Protein AF-A0A6C0E7B8-F1 (afdb_monomer)

Mean predicted aligned error: 15.84 Å

Secondary structure (DSSP, 8-state):
---HHHHHHHHHHHHHHHHHHHHHHH------S-SS---------TT-----S--HHHHHHHHS-TTS-HHHHTT----TTSEEEPTTT--EEEPP--EEEEEE-TTS-EEEEETTS-EEEES-TTT--S-B-PPTT-SBS-TTTPBPEEEEEEEEEEETTEEEEEEEEEETTS-EEEESSS-TTSPEEE---TT-GGGSSEEEEEEEEEEETTEEEEEEEEEETTS-EEEE--TTT--GGGSBHHHHHTSPEEPPTTPPPPSS-EEEEEE-TTS-EEEEETTS-EEEBSSS--SSS-B---HHHH-SSGGGG-EEEEEEE-TTSPEEEEEEE-SSSS-EEEEEEESSSSTT--EEETTTS--PPP-S-HHHHHHHHHS--HHHHHT-SSTTTHHHH---HHHHHHHHHHHHHHHHHHHHHTS-TT-------HHHHHHHHHHHHHHHHHHHHHHHHHS-----PPPP---

Sequence (471 aa):
MMSTQSIILGIILLLLVFYYILKFKNNKFHENFEDNITIQKQKTPEGMGLPKEPSIYLEAYNKVDNNIPATLIFNLKIDPMRREIDLETGTEYKRLLIPLHIIKTLDNKYIGVFNDGKLYKKNDIHQDKLWIGPLNNSLYGSQEDGIGFRMIMLFPFNVNQERQIRMIGVGQDSKLYYKESEDIQSKWIESENQNNPSNADLIYLFCDYHQNKEKYYPLLYGITKEGKFVYKNLKGETPPNTIEIDQFLNLPFTSPKGAPDQNIKVLKVFWDRNGFMIGIGQDFKLYQKRGIDWINRPWETTPEMRGTNPGSNAQVIDMLMDSDARMLSLRFITNSKDPMILLQKQDQTHYLADHDDIESVGNNPRVFSDVKLSMFKTGLDWETYLSFEDPDEILYRSNNLQAIQQRSIMVNRLKLRQLCKSRNPMMNLEARNFNLEKAIKTKENRVEDLRKELDSLITPVTKQEPFYQGL

pLDDT: mean 72.56, std 18.7, range [30.12, 96.75]

Radius of gyration: 27.89 Å; Cα contacts (8 Å, |Δi|>4): 801; chains: 1; bounding box: 95×80×76 Å

Structure (mmCIF, N/CA/C/O backbone):
data_AF-A0A6C0E7B8-F1
#
_entry.id   AF-A0A6C0E7B8-F1
#
loop_
_atom_site.group_PDB
_atom_site.id
_atom_site.type_symbol
_atom_site.label_atom_id
_atom_site.label_alt_id
_atom_site.label_comp_id
_atom_site.label_asym_id
_atom_site.label_entity_id
_atom_site.label_seq_id
_atom_site.pdbx_PDB_ins_code
_atom_site.Cartn_x
_atom_site.Cartn_y
_atom_site.Cartn_z
_atom_site.occupancy
_atom_site.B_iso_or_equiv
_atom_site.auth_seq_id
_atom_site.auth_comp_id
_atom_site.auth_asym_id
_atom_site.auth_atom_id
_atom_site.pdbx_PDB_model_num
ATOM 1 N N . MET A 1 1 ? -40.044 -53.486 12.326 1.00 56.62 1 MET A N 1
ATOM 2 C CA . MET A 1 1 ? -40.923 -52.443 11.755 1.00 56.62 1 MET A CA 1
ATOM 3 C C . MET A 1 1 ? -40.583 -51.131 12.438 1.00 56.62 1 MET A C 1
ATOM 5 O O . MET A 1 1 ? -40.753 -51.049 13.646 1.00 56.62 1 MET A O 1
ATOM 9 N N . MET A 1 2 ? -40.025 -50.153 11.717 1.00 56.47 2 MET A N 1
ATOM 10 C CA . MET A 1 2 ? -39.884 -48.798 12.268 1.00 56.47 2 MET A CA 1
ATOM 11 C C . MET A 1 2 ? -41.284 -48.237 12.520 1.00 56.47 2 MET A C 1
ATOM 13 O O . MET A 1 2 ? -42.156 -48.376 11.661 1.00 56.47 2 MET A O 1
ATOM 17 N N . SER A 1 3 ? -41.514 -47.656 13.698 1.00 76.94 3 SER A N 1
ATOM 18 C CA . SER A 1 3 ? -42.805 -47.045 14.000 1.00 76.94 3 SER A CA 1
ATOM 19 C C . SER A 1 3 ? -43.027 -45.857 13.064 1.00 76.94 3 SER A C 1
ATOM 21 O O . SER A 1 3 ? -42.093 -45.137 12.700 1.00 76.94 3 SER A O 1
ATOM 23 N N . THR A 1 4 ? -44.276 -45.636 12.667 1.00 80.06 4 THR A N 1
ATOM 24 C CA . THR A 1 4 ? -44.691 -44.516 11.810 1.00 80.06 4 THR A CA 1
ATOM 25 C C . THR A 1 4 ? -44.223 -43.169 12.371 1.00 80.06 4 THR A C 1
ATOM 27 O O . THR A 1 4 ? -43.895 -42.262 11.613 1.00 80.06 4 THR A O 1
ATOM 30 N N . GLN A 1 5 ? -44.095 -43.061 13.698 1.00 81.56 5 GLN A N 1
ATOM 31 C CA . GLN A 1 5 ? -43.555 -41.886 14.382 1.00 81.56 5 GLN A CA 1
ATOM 32 C C . GLN A 1 5 ? -42.068 -41.645 14.080 1.00 81.56 5 GLN A C 1
ATOM 34 O O . GLN A 1 5 ? -41.680 -40.502 13.851 1.00 81.56 5 GLN A O 1
ATOM 39 N N . SER A 1 6 ? -41.237 -42.690 14.010 1.00 79.12 6 SER A N 1
ATOM 40 C CA . SER A 1 6 ? -39.811 -42.556 13.677 1.00 79.12 6 SER A CA 1
ATOM 41 C C . SER A 1 6 ? -39.586 -42.102 12.232 1.00 79.12 6 SER A C 1
ATOM 43 O O . SER A 1 6 ? -38.664 -41.333 11.967 1.00 79.12 6 SER A O 1
ATOM 45 N N . ILE A 1 7 ? -40.450 -42.528 11.305 1.00 86.69 7 ILE A N 1
ATOM 46 C CA . ILE A 1 7 ? -40.391 -42.113 9.895 1.00 86.69 7 ILE A CA 1
ATOM 47 C C . ILE A 1 7 ? -40.764 -40.631 9.762 1.00 86.69 7 ILE A C 1
ATOM 49 O O . ILE A 1 7 ? -40.059 -39.874 9.097 1.00 86.69 7 ILE A O 1
ATOM 53 N N . ILE A 1 8 ? -41.827 -40.197 10.447 1.00 89.62 8 ILE A N 1
ATOM 54 C CA . ILE A 1 8 ? -42.264 -38.793 10.449 1.00 89.62 8 ILE A CA 1
ATOM 55 C C . ILE A 1 8 ? -41.180 -37.890 11.052 1.00 89.62 8 ILE A C 1
ATOM 57 O O . ILE A 1 8 ? -40.859 -36.853 10.472 1.00 89.62 8 ILE A O 1
ATOM 61 N N . LEU A 1 9 ? -40.564 -38.300 12.165 1.00 88.69 9 LEU A N 1
ATOM 62 C CA . LEU A 1 9 ? -39.487 -37.533 12.795 1.00 88.69 9 LEU A CA 1
ATOM 63 C C . LEU A 1 9 ? -38.265 -37.398 11.870 1.00 88.69 9 LEU A C 1
ATOM 65 O O . LEU A 1 9 ? -37.686 -36.318 11.769 1.00 88.69 9 LEU A O 1
ATOM 69 N N . GLY A 1 10 ? -37.910 -38.473 11.158 1.00 91.31 10 GLY A N 1
ATOM 70 C CA . GLY A 1 10 ? -36.825 -38.469 10.178 1.00 91.31 10 GLY A CA 1
ATOM 71 C C . GLY A 1 10 ? -37.080 -37.502 9.022 1.00 91.31 10 GLY A C 1
ATOM 72 O O . GLY A 1 10 ? -36.189 -36.737 8.662 1.00 91.31 10 GLY A O 1
ATOM 73 N N . ILE A 1 11 ? -38.307 -37.468 8.491 1.00 92.06 11 ILE A N 1
ATOM 74 C CA . ILE A 1 11 ? -38.697 -36.539 7.418 1.00 92.06 11 ILE A CA 1
ATOM 75 C C . ILE A 1 11 ? -38.645 -35.085 7.905 1.00 92.06 11 ILE A C 1
ATOM 77 O O . ILE A 1 11 ? -38.111 -34.229 7.202 1.00 92.06 11 ILE A O 1
ATOM 81 N N . ILE A 1 12 ? -39.136 -34.800 9.115 1.00 93.06 12 ILE A N 1
ATOM 82 C CA . ILE A 1 12 ? -39.091 -33.449 9.699 1.00 93.06 12 ILE A CA 1
ATOM 83 C C . ILE A 1 12 ? -37.642 -32.984 9.885 1.00 93.06 12 ILE A C 1
ATOM 85 O O . ILE A 1 12 ? -37.315 -31.849 9.539 1.00 93.06 12 ILE A O 1
ATOM 89 N N . LEU A 1 13 ? -36.759 -33.857 10.380 1.00 91.69 13 LEU A N 1
ATOM 90 C CA . LEU A 1 13 ? -35.344 -33.532 10.560 1.00 91.69 13 LEU A CA 1
ATOM 91 C C . LEU A 1 13 ? -34.665 -33.227 9.216 1.00 91.69 13 LEU A C 1
ATOM 93 O O . LEU A 1 13 ? -33.919 -32.258 9.101 1.00 91.69 13 LEU A O 1
ATOM 97 N N . LEU A 1 14 ? -34.964 -34.020 8.186 1.00 92.31 14 LEU A N 1
ATOM 98 C CA . LEU A 1 14 ? -34.401 -33.857 6.846 1.00 92.31 14 LEU A CA 1
ATOM 99 C C . LEU A 1 14 ? -34.891 -32.559 6.188 1.00 92.31 14 LEU A C 1
ATOM 101 O O . LEU A 1 14 ? -34.095 -31.838 5.591 1.00 92.31 14 LEU A O 1
ATOM 105 N N . LEU A 1 15 ? -36.167 -32.208 6.375 1.00 91.19 15 LEU A N 1
ATOM 106 C CA . LEU A 1 15 ? -36.732 -30.933 5.929 1.00 91.19 15 LEU A CA 1
ATOM 107 C C . LEU A 1 15 ? -36.135 -29.736 6.677 1.00 91.19 15 LEU A C 1
ATOM 109 O O . LEU A 1 15 ? -35.860 -28.718 6.048 1.00 91.19 15 LEU A O 1
ATOM 113 N N . LEU A 1 16 ? -35.883 -29.850 7.985 1.00 87.25 16 LEU A N 1
ATOM 114 C CA . LEU A 1 16 ? -35.213 -28.804 8.765 1.00 87.25 16 LEU A CA 1
ATOM 115 C C . LEU A 1 16 ? -33.768 -28.593 8.309 1.00 87.25 16 LEU A C 1
ATOM 117 O O . LEU A 1 16 ? -33.351 -27.451 8.132 1.00 87.25 16 LEU A O 1
ATOM 121 N N . VAL A 1 17 ? -33.022 -29.673 8.062 1.00 85.50 17 VAL A N 1
ATOM 122 C CA . VAL A 1 17 ? -31.659 -29.605 7.515 1.00 85.50 17 VAL A CA 1
ATOM 123 C C . VAL A 1 17 ? -31.675 -28.992 6.115 1.00 85.50 17 VAL A C 1
ATOM 125 O O . VAL A 1 17 ? -30.884 -28.096 5.830 1.00 85.50 17 VAL A O 1
ATOM 128 N N . PHE A 1 18 ? -32.607 -29.406 5.255 1.00 84.50 18 PHE A N 1
ATOM 129 C CA . PHE A 1 18 ? -32.733 -28.869 3.901 1.00 84.50 18 PHE A CA 1
ATOM 130 C C . PHE A 1 18 ? -33.126 -27.385 3.899 1.00 84.50 18 PHE A C 1
ATOM 132 O O . PHE A 1 18 ? -32.539 -26.592 3.165 1.00 84.50 18 PHE A O 1
ATOM 139 N N . TYR A 1 19 ? -34.050 -26.982 4.776 1.00 83.25 19 TYR A N 1
ATOM 140 C CA . TYR A 1 19 ? -34.408 -25.582 5.003 1.00 83.25 19 TYR A CA 1
ATOM 141 C C . TYR A 1 19 ? -33.216 -24.769 5.519 1.00 83.25 19 TYR A C 1
ATOM 143 O O . TYR A 1 19 ? -32.973 -23.665 5.034 1.00 83.25 19 TYR A O 1
ATOM 151 N N . TYR A 1 20 ? -32.431 -25.318 6.450 1.00 74.69 20 TYR A N 1
ATOM 152 C CA . TYR A 1 20 ? -31.238 -24.655 6.976 1.00 74.69 20 TYR A CA 1
ATOM 153 C C . TYR A 1 20 ? -30.167 -24.472 5.892 1.00 74.69 20 TYR A C 1
ATOM 155 O O . TYR A 1 20 ? -29.614 -23.382 5.762 1.00 74.69 20 TYR A O 1
ATOM 163 N N . ILE A 1 21 ? -29.936 -25.490 5.055 1.00 70.31 21 ILE A N 1
ATOM 164 C CA . ILE A 1 21 ? -29.014 -25.431 3.910 1.00 70.31 21 ILE A CA 1
ATOM 165 C C . ILE A 1 21 ? -29.491 -24.410 2.872 1.00 70.31 21 ILE A C 1
ATOM 167 O O . ILE A 1 21 ? -28.685 -23.614 2.394 1.00 70.31 21 ILE A O 1
ATOM 171 N N . LEU A 1 22 ? -30.785 -24.389 2.536 1.00 62.50 22 LEU A N 1
ATOM 172 C CA . LEU A 1 22 ? -31.353 -23.414 1.601 1.00 62.50 22 LEU A CA 1
ATOM 173 C C . LEU A 1 22 ? -31.275 -21.986 2.144 1.00 62.50 22 LEU A C 1
ATOM 175 O O . LEU A 1 22 ? -30.910 -2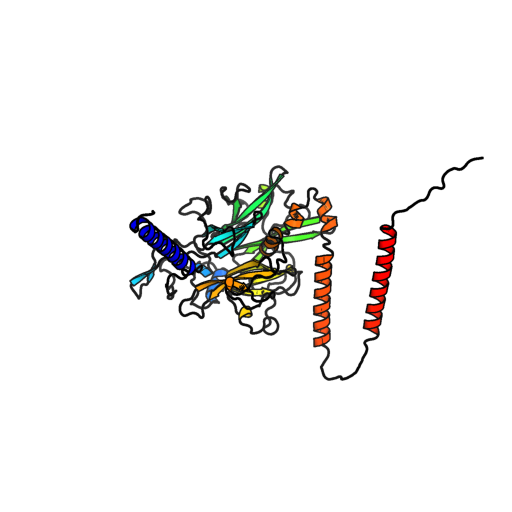1.079 1.402 1.00 62.50 22 LEU A O 1
ATOM 179 N N . LYS A 1 23 ? -31.550 -21.780 3.436 1.00 51.84 23 LYS A N 1
ATOM 180 C CA . LYS A 1 23 ? -31.426 -20.471 4.088 1.00 51.84 23 LYS A CA 1
ATOM 181 C C . LYS A 1 23 ? -29.969 -19.994 4.126 1.00 51.84 23 LYS A C 1
ATOM 183 O O . LYS A 1 23 ? -29.714 -18.818 3.889 1.00 51.84 23 LYS A O 1
ATOM 188 N N . PHE A 1 24 ? -29.008 -20.896 4.341 1.00 46.97 24 PHE A N 1
ATOM 189 C CA . PHE A 1 24 ? -27.578 -20.567 4.278 1.00 46.97 24 PHE A CA 1
ATOM 190 C C . PHE A 1 24 ? -27.075 -20.314 2.849 1.00 46.97 24 PHE A C 1
ATOM 192 O O . PHE A 1 24 ? -26.226 -19.448 2.661 1.00 46.97 24 PHE A O 1
ATOM 199 N N . LYS A 1 25 ? -27.601 -21.025 1.841 1.00 43.62 25 LYS A N 1
ATOM 200 C CA . LYS A 1 25 ? -27.259 -20.798 0.424 1.00 43.62 25 LYS A CA 1
ATOM 201 C C . LYS A 1 25 ? -27.887 -19.527 -0.154 1.00 43.62 25 LYS A C 1
ATOM 203 O O . LYS A 1 25 ? -27.250 -18.884 -0.980 1.00 43.62 25 LYS A O 1
ATOM 208 N N . ASN A 1 26 ? -29.102 -19.168 0.269 1.00 35.69 26 ASN A N 1
ATOM 209 C CA . ASN A 1 26 ? -29.807 -17.975 -0.219 1.00 35.69 26 ASN A CA 1
ATOM 210 C C . ASN A 1 26 ? -29.476 -16.700 0.557 1.00 35.69 26 ASN A C 1
ATOM 212 O O . ASN A 1 26 ? -29.717 -15.611 0.042 1.00 35.69 26 ASN A O 1
ATOM 216 N N . ASN A 1 27 ? -28.862 -16.802 1.738 1.00 32.47 27 ASN A N 1
ATOM 217 C CA . ASN A 1 27 ? -28.162 -15.668 2.323 1.00 32.47 27 ASN A CA 1
ATOM 218 C C . ASN A 1 27 ? -26.845 -15.467 1.563 1.00 32.47 27 ASN A C 1
ATOM 220 O O . ASN A 1 27 ? -25.763 -15.854 2.019 1.00 32.47 27 ASN A O 1
ATOM 224 N N . LYS A 1 28 ? -26.945 -14.823 0.395 1.00 34.22 28 LYS A N 1
ATOM 225 C CA . LYS A 1 28 ? -25.846 -14.048 -0.178 1.00 34.22 28 LYS A CA 1
ATOM 226 C C . LYS A 1 28 ? -25.504 -12.931 0.811 1.00 34.22 28 LYS A C 1
ATOM 228 O O . LYS A 1 28 ? -25.914 -11.790 0.657 1.00 34.22 28 LYS A O 1
ATOM 233 N N . PHE A 1 29 ? -24.788 -13.285 1.877 1.00 33.94 29 PHE A N 1
ATOM 234 C CA . PHE A 1 29 ? -23.942 -12.337 2.581 1.00 33.94 29 PHE A CA 1
ATOM 235 C C . PHE A 1 29 ? -22.867 -11.948 1.578 1.00 33.94 29 PHE A C 1
ATOM 237 O O . PHE A 1 29 ? -21.857 -12.644 1.456 1.00 33.94 29 PHE A O 1
ATOM 244 N N . HIS A 1 30 ? -23.165 -10.918 0.798 1.00 36.25 30 HIS A N 1
ATOM 245 C CA . HIS A 1 30 ? -22.148 -10.095 0.182 1.00 36.25 30 HIS A CA 1
ATOM 246 C C . HIS A 1 30 ? -21.287 -9.511 1.315 1.00 36.25 30 HIS A C 1
ATOM 248 O O . HIS A 1 30 ? -21.775 -9.362 2.443 1.00 36.25 30 HIS A O 1
ATOM 254 N N . GLU A 1 31 ? -20.015 -9.193 1.050 1.00 35.00 31 GLU A N 1
ATOM 255 C CA . GLU A 1 31 ? -19.252 -8.231 1.865 1.00 35.00 31 GLU A CA 1
ATOM 256 C C . GLU A 1 31 ? -19.904 -6.857 1.696 1.00 35.00 31 GLU A C 1
ATOM 258 O O . GLU A 1 31 ? -19.384 -5.924 1.095 1.00 35.00 31 GLU A O 1
ATOM 263 N N . ASN A 1 32 ? -21.126 -6.774 2.188 1.00 36.09 32 ASN A N 1
ATOM 264 C CA . ASN A 1 32 ? -21.904 -5.587 2.238 1.00 36.09 32 ASN A CA 1
ATOM 265 C C . ASN A 1 32 ? -21.300 -4.800 3.390 1.00 36.09 32 ASN A C 1
ATOM 267 O O . ASN A 1 32 ? -21.660 -4.960 4.553 1.00 36.09 32 ASN A O 1
ATOM 271 N N . PHE A 1 33 ? -20.455 -3.842 3.031 1.00 41.88 33 PHE A N 1
ATOM 272 C CA . PHE A 1 33 ? -20.355 -2.551 3.711 1.00 41.88 33 PHE A CA 1
ATOM 273 C C . PHE A 1 33 ? -21.713 -1.787 3.710 1.00 41.88 33 PHE A C 1
ATOM 275 O O . PHE A 1 33 ? -21.771 -0.567 3.779 1.00 41.88 33 PHE A O 1
ATOM 282 N N . GLU A 1 34 ? -22.806 -2.537 3.620 1.00 35.59 34 GLU A N 1
ATOM 283 C CA . GLU A 1 34 ? -24.186 -2.250 3.274 1.00 35.59 34 GLU A CA 1
ATOM 284 C C . GLU A 1 34 ? -25.009 -2.964 4.362 1.00 35.59 34 GLU A C 1
ATOM 286 O O . GLU A 1 34 ? -25.683 -3.969 4.144 1.00 35.59 34 GLU A O 1
ATOM 291 N N . ASP A 1 35 ? -24.945 -2.453 5.583 1.00 30.12 35 ASP A N 1
ATOM 292 C CA . ASP A 1 35 ? -26.224 -2.294 6.259 1.00 30.12 35 ASP A CA 1
ATOM 293 C C . ASP A 1 35 ? -26.766 -0.977 5.715 1.00 30.12 35 ASP A C 1
ATOM 295 O O . ASP A 1 35 ? -26.019 -0.005 5.722 1.00 30.12 35 ASP A O 1
ATOM 299 N N . ASN A 1 36 ? -27.995 -0.984 5.181 1.00 31.98 36 ASN A N 1
ATOM 300 C CA . ASN A 1 36 ? -28.751 0.135 4.589 1.00 31.98 36 ASN A CA 1
ATOM 301 C C . ASN A 1 36 ? -28.617 1.464 5.361 1.00 31.98 36 ASN A C 1
ATOM 303 O O . ASN A 1 36 ? -29.544 1.930 6.023 1.00 31.98 36 ASN A O 1
ATOM 307 N N . ILE A 1 37 ? -27.458 2.089 5.267 1.00 37.91 37 ILE A N 1
ATOM 308 C CA . ILE A 1 37 ? -27.139 3.381 5.825 1.00 37.91 37 ILE A CA 1
ATOM 309 C C . ILE A 1 37 ? -26.642 4.147 4.623 1.00 37.91 37 ILE A C 1
ATOM 311 O O . ILE A 1 37 ? -25.460 4.138 4.290 1.00 37.91 37 ILE A O 1
ATOM 315 N N . THR A 1 38 ? -27.602 4.778 3.949 1.00 35.88 38 THR A N 1
ATOM 316 C CA . THR A 1 38 ? -27.403 6.041 3.244 1.00 35.88 38 THR A CA 1
ATOM 317 C C . THR A 1 38 ? -26.201 6.741 3.878 1.00 35.88 38 THR A C 1
ATOM 319 O O . THR A 1 38 ? -26.299 7.148 5.040 1.00 35.88 38 THR A O 1
ATOM 322 N N . ILE A 1 39 ? -25.061 6.856 3.180 1.00 39.91 39 ILE A N 1
ATOM 323 C CA . ILE A 1 39 ? -24.019 7.811 3.578 1.00 39.91 39 ILE A CA 1
ATOM 324 C C . ILE A 1 39 ? -24.651 9.185 3.344 1.00 39.91 39 ILE A C 1
ATOM 326 O O . ILE A 1 39 ? -24.412 9.851 2.340 1.00 39.91 39 ILE A O 1
ATOM 330 N N . GLN A 1 40 ? -25.572 9.578 4.227 1.00 39.84 40 GLN A N 1
ATOM 331 C CA . GLN A 1 40 ? -26.085 10.928 4.255 1.00 39.84 40 GLN A CA 1
ATOM 332 C C . GLN A 1 40 ? -24.899 11.798 4.597 1.00 39.84 40 GLN A C 1
ATOM 334 O O . GLN A 1 40 ? -24.130 11.465 5.501 1.00 39.84 40 GLN A O 1
ATOM 339 N N . LYS A 1 41 ? -24.742 12.860 3.799 1.00 37.81 41 LYS A N 1
ATOM 340 C CA . LYS A 1 41 ? -23.707 13.886 3.903 1.00 37.81 41 LYS A CA 1
ATOM 341 C C . LYS A 1 41 ? -23.248 14.015 5.348 1.00 37.81 41 LYS A C 1
ATOM 343 O O . LYS A 1 41 ? -23.902 14.679 6.149 1.00 37.81 41 LYS A O 1
ATOM 348 N N . GLN A 1 42 ? -22.119 13.393 5.675 1.00 39.75 42 GLN A N 1
ATOM 349 C CA . GLN A 1 42 ? -21.452 13.688 6.926 1.00 39.75 42 GLN A CA 1
ATOM 350 C C . GLN A 1 42 ? -21.000 15.140 6.797 1.00 39.75 42 GLN A C 1
ATOM 352 O O . GLN A 1 42 ? -19.960 15.427 6.206 1.00 39.75 42 GLN A O 1
ATOM 357 N N . LYS A 1 43 ? -21.802 16.079 7.317 1.00 39.19 43 LYS A N 1
ATOM 358 C CA . LYS A 1 43 ? -21.245 17.351 7.765 1.00 39.19 43 LYS A CA 1
ATOM 359 C C . LYS A 1 43 ? -20.128 16.959 8.717 1.00 39.19 43 LYS A C 1
ATOM 361 O O . LYS A 1 43 ? -20.343 16.145 9.615 1.00 39.19 43 LYS A O 1
ATOM 366 N N . THR A 1 44 ? -18.934 17.469 8.438 1.00 36.31 44 THR A N 1
ATOM 367 C CA . THR A 1 44 ? -17.740 17.270 9.253 1.00 36.31 44 THR A CA 1
ATOM 368 C C . THR A 1 44 ? -18.157 17.332 10.721 1.00 36.31 44 THR A C 1
ATOM 370 O O . THR A 1 44 ? -18.777 18.332 11.093 1.00 36.31 44 THR A O 1
ATOM 373 N N . PRO A 1 45 ? -17.906 16.290 11.534 1.00 37.31 45 PRO A N 1
ATOM 374 C CA . PRO A 1 45 ? -18.375 16.275 12.911 1.00 37.31 45 PRO A CA 1
ATOM 375 C C . PRO A 1 45 ? -17.883 17.547 13.598 1.00 37.31 45 PRO A C 1
ATOM 377 O O . PRO A 1 45 ? -16.673 17.805 13.608 1.00 37.31 45 PRO A O 1
ATOM 380 N N . GLU A 1 46 ? -18.797 18.362 14.128 1.00 33.31 46 GLU A N 1
ATOM 381 C CA . GLU A 1 46 ? -18.415 19.543 14.900 1.00 33.31 46 GLU A CA 1
ATOM 382 C C . GLU A 1 46 ? -17.478 19.093 16.032 1.00 33.31 46 GLU A C 1
ATOM 384 O O . GLU A 1 46 ? -17.822 18.246 16.856 1.00 33.31 46 GLU A O 1
ATOM 389 N N . GLY A 1 47 ? -16.242 19.601 16.015 1.00 37.09 47 GLY A N 1
ATOM 390 C CA . GLY A 1 47 ? -15.190 19.246 16.974 1.00 37.09 47 GLY A CA 1
ATOM 391 C C . GLY A 1 47 ? -14.059 18.366 16.430 1.00 37.09 47 GLY A C 1
ATOM 392 O O . GLY A 1 47 ? -13.003 18.308 17.057 1.00 37.09 47 GLY A O 1
ATOM 393 N N . MET A 1 48 ? -14.196 17.750 15.249 1.00 44.81 48 MET A N 1
ATOM 394 C CA . MET A 1 48 ? -13.066 17.125 14.550 1.00 44.81 48 MET A CA 1
ATOM 395 C C . MET A 1 48 ? -12.407 18.199 13.677 1.00 44.81 48 MET A C 1
ATOM 397 O O . MET A 1 48 ? -12.723 18.349 12.499 1.00 44.81 48 MET A O 1
ATOM 401 N N . GLY A 1 49 ? -11.567 19.040 14.288 1.00 44.44 49 GLY A N 1
ATOM 402 C CA . GLY A 1 49 ? -10.869 20.100 13.562 1.00 44.44 49 GLY A CA 1
ATOM 403 C C . GLY A 1 49 ? -10.122 19.500 12.374 1.00 44.44 49 GLY A C 1
ATOM 404 O O . GLY A 1 49 ? -9.205 18.705 12.576 1.00 44.44 49 GLY A O 1
ATOM 405 N N . LEU A 1 50 ? -10.529 19.856 11.148 1.00 54.44 50 LEU A N 1
ATOM 406 C CA . LEU A 1 50 ? -9.780 19.500 9.945 1.00 54.44 50 LEU A CA 1
ATOM 407 C C . LEU A 1 50 ? -8.308 19.865 10.170 1.00 54.44 50 LEU A C 1
ATOM 409 O O . LEU A 1 50 ? -8.044 20.909 10.786 1.00 54.44 50 LEU A O 1
ATOM 413 N N . PRO A 1 51 ? 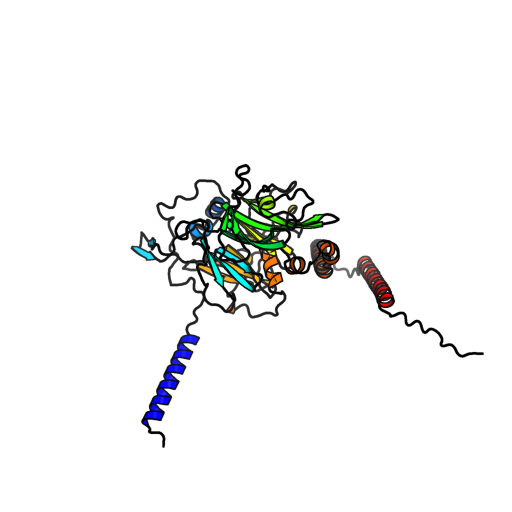-7.355 19.039 9.700 1.00 55.22 51 PRO A N 1
ATOM 414 C CA . PRO A 1 51 ? -5.944 19.362 9.826 1.00 55.22 51 PRO A CA 1
ATOM 415 C C . PRO A 1 51 ? -5.709 20.782 9.305 1.00 55.22 51 PRO A C 1
ATOM 417 O O . PRO A 1 51 ? -5.976 21.075 8.142 1.00 55.22 51 PRO A O 1
ATOM 420 N N . LYS A 1 52 ? -5.274 21.683 10.194 1.00 54.62 52 LYS A N 1
ATOM 421 C CA . LYS A 1 52 ? -5.023 23.090 9.843 1.00 54.62 52 LYS A CA 1
ATOM 422 C C . LYS A 1 52 ? -3.750 23.248 9.012 1.00 54.62 52 LYS A C 1
ATOM 424 O O . LYS A 1 52 ? -3.577 24.266 8.349 1.00 54.62 52 LYS A O 1
ATOM 429 N N . GLU A 1 53 ? -2.862 22.257 9.059 1.00 57.66 53 GLU A N 1
ATOM 430 C CA . GLU A 1 53 ? -1.638 22.240 8.266 1.00 57.66 53 GLU A CA 1
ATOM 431 C C . GLU A 1 53 ? -1.929 21.873 6.802 1.00 57.66 53 GLU A C 1
ATOM 433 O O . GLU A 1 53 ? -2.647 20.897 6.543 1.00 57.66 53 GLU A O 1
ATOM 438 N N . PRO A 1 54 ? -1.339 22.597 5.831 1.00 68.31 54 PRO A N 1
ATOM 439 C CA . PRO A 1 54 ? -1.354 22.192 4.433 1.00 68.31 54 PRO A CA 1
ATOM 440 C C . PRO A 1 54 ? -0.817 20.765 4.282 1.00 68.31 54 PRO A C 1
ATOM 442 O O . PRO A 1 54 ? 0.274 20.443 4.748 1.00 68.31 54 PRO A O 1
ATOM 445 N N . SER A 1 55 ? -1.582 19.898 3.623 1.00 82.81 55 SER A N 1
ATOM 446 C CA . SER A 1 55 ? -1.159 18.536 3.297 1.00 82.81 55 SER A CA 1
ATOM 447 C C . SER A 1 55 ? -1.779 18.084 1.982 1.00 82.81 55 SER A C 1
ATOM 449 O O . SER A 1 55 ? -2.816 18.588 1.551 1.00 82.81 55 SER A O 1
ATOM 451 N N . ILE A 1 56 ? -1.175 17.075 1.365 1.00 85.56 56 ILE A N 1
ATOM 452 C CA . ILE A 1 56 ? -1.673 16.421 0.159 1.00 85.56 56 ILE A CA 1
ATOM 453 C C . ILE A 1 56 ? -3.088 15.862 0.359 1.00 85.56 56 ILE A C 1
ATOM 455 O O . ILE A 1 56 ? -3.869 15.872 -0.588 1.00 85.56 56 ILE A O 1
ATOM 459 N N . TYR A 1 57 ? -3.442 15.444 1.580 1.00 83.81 57 TYR A N 1
ATOM 460 C CA . TYR A 1 57 ? -4.792 14.999 1.928 1.00 83.81 57 TYR A CA 1
ATOM 461 C C . TYR A 1 57 ? -5.787 16.159 2.033 1.00 83.81 57 TYR A C 1
ATOM 463 O O . TYR A 1 57 ? -6.930 16.007 1.617 1.00 83.81 57 TYR A O 1
ATOM 471 N N . LEU A 1 58 ? -5.363 17.330 2.522 1.00 81.62 58 LEU A N 1
ATOM 472 C CA . LEU A 1 58 ? -6.201 18.533 2.508 1.00 81.62 58 LEU A CA 1
ATOM 473 C C . LEU A 1 58 ? -6.432 19.022 1.071 1.00 81.62 58 LEU A C 1
ATOM 475 O O . LEU A 1 58 ? -7.547 19.368 0.696 1.00 81.62 58 LEU A O 1
ATOM 479 N N . GLU A 1 59 ? -5.390 18.989 0.238 1.00 85.00 59 GLU A N 1
ATOM 480 C CA . GLU A 1 59 ? -5.509 19.255 -1.198 1.00 85.00 59 GLU A CA 1
ATOM 481 C C . GLU A 1 59 ? -6.422 18.231 -1.898 1.00 85.00 59 GLU A C 1
ATOM 483 O O . GLU A 1 59 ? -7.194 18.613 -2.775 1.00 85.00 59 GLU A O 1
ATOM 488 N N . ALA A 1 60 ? -6.361 16.949 -1.514 1.00 85.25 60 ALA A N 1
ATOM 489 C CA . ALA A 1 60 ? -7.258 15.906 -2.014 1.00 85.25 60 ALA A CA 1
ATOM 490 C C . ALA A 1 60 ? -8.712 16.169 -1.603 1.00 85.25 60 ALA A C 1
ATOM 492 O O . ALA A 1 60 ? -9.594 16.159 -2.456 1.00 85.25 60 ALA A O 1
ATOM 493 N N . TYR A 1 61 ? -8.954 16.496 -0.331 1.00 80.94 61 TYR A N 1
ATOM 494 C CA . TYR A 1 61 ? -10.278 16.853 0.182 1.00 80.94 61 TYR A CA 1
ATOM 495 C C . TYR A 1 61 ? -10.923 17.990 -0.616 1.00 80.94 61 TYR A C 1
ATOM 497 O O . TYR A 1 61 ? -12.084 17.899 -0.991 1.00 80.94 61 TYR A O 1
ATOM 505 N N . ASN A 1 62 ? -10.145 19.014 -0.969 1.00 79.62 62 ASN A N 1
ATOM 506 C CA . ASN A 1 62 ? -10.640 20.147 -1.753 1.00 79.62 62 ASN A CA 1
ATOM 507 C C . ASN A 1 62 ? -10.876 19.829 -3.245 1.00 79.62 62 ASN A C 1
ATOM 509 O O . ASN A 1 62 ? -11.526 20.612 -3.935 1.00 79.62 62 ASN A O 1
ATOM 513 N N . LYS A 1 63 ? -10.307 18.737 -3.774 1.00 78.94 63 LYS A N 1
ATOM 514 C CA . LYS A 1 63 ? -10.425 18.336 -5.191 1.00 78.94 63 LYS A CA 1
ATOM 515 C C . LYS A 1 63 ? -11.546 17.337 -5.453 1.00 78.94 63 LYS A C 1
ATOM 517 O O . LYS A 1 63 ? -11.966 17.184 -6.599 1.00 78.94 63 LYS A O 1
ATOM 522 N N . VAL A 1 64 ? -11.948 16.601 -4.428 1.00 75.75 64 VAL A N 1
ATOM 523 C CA . VAL A 1 64 ? -12.863 15.469 -4.533 1.00 75.75 64 VAL A CA 1
ATOM 524 C C . VAL A 1 64 ? -14.287 15.936 -4.255 1.00 75.75 64 VAL A C 1
ATOM 526 O O . VAL A 1 64 ? -14.504 16.912 -3.546 1.00 75.75 64 VAL A O 1
ATOM 529 N N . ASP A 1 65 ? -15.260 15.256 -4.859 1.00 66.19 65 ASP A N 1
ATOM 530 C CA . ASP A 1 65 ? -16.679 15.540 -4.651 1.00 66.19 65 ASP A CA 1
ATOM 531 C C . ASP A 1 65 ? -17.047 15.494 -3.153 1.00 66.19 65 ASP A C 1
ATOM 533 O O . ASP A 1 65 ? -16.587 14.621 -2.413 1.00 66.19 65 ASP A O 1
ATOM 537 N N . ASN A 1 66 ? -17.933 16.396 -2.727 1.00 61.41 66 ASN A N 1
ATOM 538 C CA . ASN A 1 66 ? -18.388 16.570 -1.340 1.00 61.41 66 ASN A CA 1
ATOM 539 C C . ASN A 1 66 ? -19.100 15.330 -0.763 1.00 61.41 66 ASN A C 1
ATOM 541 O O . ASN A 1 66 ? -19.473 15.317 0.408 1.00 61.41 66 ASN A O 1
ATOM 545 N N . ASN A 1 67 ? -19.330 14.308 -1.587 1.00 65.81 67 ASN A N 1
ATOM 546 C CA . ASN A 1 67 ? -19.987 13.064 -1.208 1.00 65.81 67 ASN A CA 1
ATOM 547 C C . ASN A 1 67 ? -19.036 12.042 -0.562 1.00 65.81 67 ASN A C 1
ATOM 549 O O . ASN A 1 67 ? -19.512 11.031 -0.048 1.00 65.81 67 ASN A O 1
ATOM 553 N N . ILE A 1 68 ? -17.716 12.274 -0.563 1.00 70.25 68 ILE A N 1
ATOM 554 C CA . ILE A 1 68 ? -16.758 11.386 0.111 1.00 70.25 68 ILE A CA 1
ATOM 555 C C . ILE A 1 68 ? -16.442 11.914 1.522 1.00 70.25 68 ILE A C 1
ATOM 557 O O . ILE A 1 68 ? -15.935 13.029 1.655 1.00 70.25 68 ILE A O 1
ATOM 561 N N . PRO A 1 69 ? -16.676 11.121 2.588 1.00 70.88 69 PRO A N 1
ATOM 562 C CA . PRO A 1 69 ? -16.356 11.516 3.956 1.00 70.88 69 PRO A CA 1
ATOM 563 C C . PRO A 1 69 ? -14.900 11.953 4.158 1.00 70.88 69 PRO A C 1
ATOM 565 O O . PRO A 1 69 ? -13.960 11.237 3.799 1.00 70.88 69 PRO A O 1
ATOM 568 N N . ALA A 1 70 ? -14.709 13.091 4.833 1.00 69.00 70 ALA A N 1
ATOM 569 C CA . ALA A 1 70 ? -13.388 13.614 5.191 1.00 69.00 70 ALA A CA 1
ATOM 570 C C . ALA A 1 70 ? -12.542 12.569 5.938 1.00 69.00 70 ALA A C 1
ATOM 572 O O . ALA A 1 70 ? -11.367 12.383 5.641 1.00 69.00 70 ALA A O 1
ATOM 573 N N . THR A 1 71 ? -13.145 11.831 6.870 1.00 67.69 71 THR A N 1
ATOM 574 C CA . THR A 1 71 ? -12.478 10.778 7.654 1.00 67.69 71 THR A CA 1
ATOM 575 C C . THR A 1 71 ? -11.832 9.700 6.781 1.00 67.69 71 THR A C 1
ATOM 577 O O . THR A 1 71 ? -10.738 9.235 7.101 1.00 67.69 71 THR A O 1
ATOM 580 N N . LEU A 1 72 ? -12.457 9.356 5.650 1.00 72.12 72 LEU A N 1
ATOM 581 C CA . LEU A 1 72 ? -11.928 8.402 4.675 1.00 72.12 72 LEU A CA 1
ATOM 582 C C . LEU A 1 72 ? -10.820 9.026 3.823 1.00 72.12 72 LEU A C 1
ATOM 584 O O . LEU A 1 72 ? -9.783 8.399 3.625 1.00 72.12 72 LEU A O 1
ATOM 588 N N . ILE A 1 73 ? -10.999 10.275 3.380 1.00 70.12 73 ILE A N 1
ATOM 589 C CA . ILE A 1 73 ? -9.986 11.000 2.596 1.00 70.12 73 ILE A CA 1
ATOM 590 C C . ILE A 1 73 ? -8.701 11.180 3.406 1.00 70.12 73 ILE A C 1
ATOM 592 O O . ILE A 1 73 ? -7.612 10.895 2.917 1.00 70.12 73 ILE A O 1
ATOM 596 N N . PHE A 1 74 ? -8.824 11.625 4.654 1.00 66.75 74 PHE A N 1
ATOM 597 C CA . PHE A 1 74 ? -7.694 11.883 5.539 1.00 66.75 74 PHE A CA 1
ATOM 598 C C . PHE A 1 74 ? -7.142 10.620 6.207 1.00 66.75 74 PHE A C 1
ATOM 600 O O . PHE A 1 74 ? -6.121 10.723 6.891 1.00 66.75 74 PHE A O 1
ATOM 607 N N . ASN A 1 75 ? -7.777 9.452 6.030 1.00 69.19 75 ASN A N 1
ATOM 608 C CA . ASN A 1 75 ? -7.419 8.205 6.714 1.00 69.19 75 ASN A CA 1
ATOM 609 C C . ASN A 1 75 ? -7.250 8.443 8.232 1.00 69.19 75 ASN A C 1
ATOM 611 O O . ASN A 1 75 ? -6.185 8.208 8.807 1.00 69.19 75 ASN A O 1
ATOM 615 N N . LEU A 1 76 ? -8.270 9.058 8.845 1.00 65.31 76 LEU A N 1
ATOM 616 C CA . LEU A 1 76 ? -8.283 9.404 10.269 1.00 65.31 76 LEU A CA 1
ATOM 617 C C . LEU A 1 76 ? -8.885 8.262 11.072 1.00 65.31 76 LEU A C 1
ATOM 619 O O . LEU A 1 76 ? -9.936 7.751 10.690 1.00 65.31 76 LEU A O 1
ATOM 623 N N . LYS A 1 77 ? -8.267 7.930 12.214 1.00 65.38 77 LYS A N 1
ATOM 624 C CA . LYS A 1 77 ? -8.825 6.988 13.186 1.00 65.38 77 LYS A CA 1
ATOM 625 C C . LYS A 1 77 ? -10.202 7.473 13.611 1.00 65.38 77 LYS A C 1
ATOM 627 O O . LYS A 1 77 ? -10.354 8.525 14.233 1.00 65.38 77 LYS A O 1
ATOM 632 N N . ILE A 1 78 ? -11.199 6.671 13.279 1.00 65.94 78 ILE A N 1
ATOM 633 C CA . ILE A 1 78 ? -12.540 6.788 13.827 1.00 65.94 78 ILE A CA 1
ATOM 634 C C . ILE A 1 78 ? -12.705 5.795 14.975 1.00 65.94 78 ILE A C 1
ATOM 636 O O . ILE A 1 78 ? -12.157 4.697 14.943 1.00 65.94 78 ILE A O 1
ATOM 640 N N . ASP A 1 79 ? -13.482 6.170 15.986 1.00 61.53 79 ASP A N 1
ATOM 641 C CA . ASP A 1 79 ? -14.026 5.197 16.927 1.00 61.53 79 ASP A CA 1
ATOM 642 C C . ASP A 1 79 ? -15.286 4.572 16.297 1.00 61.53 79 ASP A C 1
ATOM 644 O O . ASP A 1 79 ? -16.281 5.286 16.125 1.00 61.53 79 ASP A O 1
ATOM 648 N N . PRO A 1 80 ? -15.263 3.279 15.915 1.00 56.25 80 PRO A N 1
ATOM 649 C CA . PRO A 1 80 ? -16.409 2.613 15.303 1.00 56.25 80 PRO A CA 1
ATOM 650 C C . PRO A 1 80 ? -17.537 2.315 16.306 1.00 56.25 80 PRO A C 1
ATOM 652 O O . PRO A 1 80 ? -18.649 1.984 15.890 1.00 56.25 80 PRO A O 1
ATOM 655 N N . MET A 1 81 ? -17.273 2.407 17.616 1.00 55.44 81 MET A N 1
ATOM 656 C CA . MET A 1 81 ? -18.280 2.226 18.669 1.00 55.44 81 MET A CA 1
ATOM 657 C C . MET A 1 81 ? -19.039 3.516 18.974 1.00 55.44 81 MET A C 1
ATOM 659 O O . MET A 1 81 ? -20.140 3.470 19.528 1.00 55.44 81 MET A O 1
ATOM 663 N N . ARG A 1 82 ? -18.485 4.667 18.584 1.00 55.44 82 ARG A N 1
ATOM 664 C CA . ARG A 1 82 ? -19.145 5.957 18.744 1.00 55.44 82 ARG A CA 1
ATOM 665 C C . ARG A 1 82 ? -20.285 6.068 17.733 1.00 55.44 82 ARG A C 1
ATOM 667 O O . ARG A 1 82 ? -20.057 6.094 16.524 1.00 55.44 82 ARG A O 1
ATOM 674 N N . ARG A 1 83 ? -21.518 6.121 18.244 1.00 53.25 83 ARG A N 1
ATOM 675 C CA . ARG A 1 83 ? -22.706 6.401 17.432 1.00 53.25 83 ARG A CA 1
ATOM 676 C C . ARG A 1 83 ? -22.649 7.846 16.965 1.00 53.25 83 ARG A C 1
ATOM 678 O O . ARG A 1 83 ? -22.367 8.748 17.754 1.00 53.25 83 ARG A O 1
ATOM 685 N N . GLU A 1 84 ? -22.881 8.046 15.681 1.00 55.53 84 GLU A N 1
ATOM 686 C CA . GLU A 1 84 ? -22.996 9.369 15.091 1.00 55.53 84 GLU A CA 1
ATOM 687 C C . GLU A 1 84 ? -24.477 9.679 14.933 1.00 55.53 84 GLU A C 1
ATOM 689 O O . GLU A 1 84 ? -25.227 8.858 14.409 1.00 55.53 84 GLU A O 1
ATOM 694 N N . ILE A 1 85 ? -24.902 10.827 15.452 1.00 48.00 85 ILE A N 1
ATOM 695 C CA . ILE A 1 85 ? -26.285 11.280 15.348 1.00 48.00 85 ILE A CA 1
ATOM 696 C C . ILE A 1 85 ? -26.338 12.218 14.153 1.00 48.00 85 ILE A C 1
ATOM 698 O O . ILE A 1 85 ? -25.663 13.248 14.137 1.00 48.00 85 ILE A O 1
ATOM 702 N N . ASP A 1 86 ? -27.135 11.862 13.156 1.00 46.84 86 ASP A N 1
ATOM 703 C CA . ASP A 1 86 ? -27.516 12.806 12.118 1.00 46.84 86 ASP A CA 1
ATOM 704 C C . ASP A 1 86 ? -28.346 13.926 12.758 1.00 46.84 86 ASP A C 1
ATOM 706 O O . ASP A 1 86 ? -29.416 13.691 13.312 1.00 46.84 86 ASP A O 1
ATOM 710 N N . LEU A 1 87 ? -27.827 15.151 12.713 1.00 41.41 87 LEU A N 1
ATOM 711 C CA . LEU A 1 87 ? -28.429 16.318 13.358 1.00 41.41 87 LEU A CA 1
ATOM 712 C C . LEU A 1 87 ? -29.748 16.759 12.704 1.00 41.41 87 LEU A C 1
ATOM 714 O O . LEU A 1 87 ? -30.524 17.467 13.340 1.00 41.41 87 LEU A O 1
ATOM 718 N N . GLU A 1 88 ? -30.005 16.367 11.453 1.00 43.78 88 GLU A N 1
ATOM 719 C CA . GLU A 1 88 ? -31.228 16.723 10.726 1.00 43.78 88 GLU A CA 1
ATOM 720 C C . GLU A 1 88 ? -32.328 15.674 10.925 1.00 43.78 88 GLU A C 1
ATOM 722 O O . GLU A 1 88 ? -33.501 16.030 11.043 1.00 43.78 88 GLU A O 1
ATOM 727 N N . THR A 1 89 ? -31.966 14.390 11.013 1.00 51.28 89 THR A N 1
ATOM 728 C CA . THR A 1 89 ? -32.945 13.296 11.169 1.00 51.28 89 THR A CA 1
ATOM 729 C C . THR A 1 89 ? -33.038 12.733 12.588 1.00 51.28 89 THR A C 1
ATOM 731 O O . THR A 1 89 ? -33.985 12.012 12.897 1.00 51.28 89 THR A O 1
ATOM 734 N N . GLY A 1 90 ? -32.074 13.037 13.460 1.00 49.72 90 GLY A N 1
ATOM 735 C CA . GLY A 1 90 ? -31.941 12.455 14.799 1.00 49.72 90 GLY A CA 1
ATOM 736 C C . GLY A 1 90 ? -31.540 10.977 14.797 1.00 49.72 90 GLY A C 1
ATOM 737 O O . GLY A 1 90 ? -31.536 10.344 15.852 1.00 49.72 90 GLY A O 1
ATOM 738 N N . THR A 1 91 ? -31.233 10.406 13.631 1.00 51.16 91 THR A N 1
ATOM 739 C CA . THR A 1 91 ? -30.969 8.973 13.495 1.00 51.16 91 THR A CA 1
ATOM 740 C C . THR A 1 91 ? -29.534 8.657 13.903 1.00 51.16 91 THR A C 1
ATOM 742 O O . THR A 1 91 ? -28.590 9.315 13.465 1.00 51.16 91 THR A O 1
ATOM 745 N N . GLU A 1 92 ? -29.372 7.638 14.746 1.00 47.06 92 GLU A N 1
ATOM 746 C CA . GLU A 1 92 ? -28.066 7.119 15.139 1.00 47.06 92 GLU A CA 1
ATOM 747 C C . GLU A 1 92 ? -27.543 6.122 14.107 1.00 47.06 92 GLU A C 1
ATOM 749 O O . GLU A 1 92 ? -28.206 5.134 13.788 1.00 47.06 92 GLU A O 1
ATOM 754 N N . TYR A 1 93 ? -26.308 6.328 13.662 1.00 56.31 93 TYR A N 1
ATOM 755 C CA . TYR A 1 93 ? -25.625 5.419 12.755 1.00 56.31 93 TYR A CA 1
ATOM 756 C C . TYR A 1 93 ? -24.302 4.940 13.350 1.00 56.31 93 TYR A C 1
ATOM 758 O O . TYR A 1 93 ? -23.581 5.677 14.032 1.00 56.31 93 TYR A O 1
ATOM 766 N N . LYS A 1 94 ? -23.979 3.668 13.092 1.00 53.19 94 LYS A N 1
ATOM 767 C CA . LYS A 1 94 ? -22.680 3.083 13.427 1.00 53.19 94 LYS A CA 1
ATOM 768 C C . LYS A 1 94 ? -21.701 3.409 12.306 1.00 53.19 94 LYS A C 1
ATOM 770 O O . LYS A 1 94 ? -22.008 3.186 11.137 1.00 53.19 94 LYS A O 1
ATOM 775 N N . ARG A 1 95 ? -20.517 3.916 12.651 1.00 62.44 95 ARG A N 1
ATOM 776 C CA . ARG A 1 95 ? -19.490 4.201 11.647 1.00 62.44 95 ARG A CA 1
ATOM 777 C C . ARG A 1 95 ? -18.981 2.900 11.029 1.00 62.44 95 ARG A C 1
ATOM 779 O O . ARG A 1 95 ? -18.620 1.961 11.739 1.00 62.44 95 ARG A O 1
ATOM 786 N N . LEU A 1 96 ? -18.969 2.863 9.700 1.00 65.50 96 LEU A N 1
ATOM 787 C CA . LEU A 1 96 ? -18.570 1.698 8.925 1.00 65.50 96 LEU A CA 1
ATOM 788 C C . LEU A 1 96 ? -17.058 1.467 9.050 1.00 65.50 96 LEU A C 1
ATOM 790 O O . LEU A 1 96 ? -16.266 2.393 8.869 1.00 65.50 96 LEU A O 1
ATOM 794 N N . LEU A 1 97 ? -16.670 0.230 9.348 1.00 75.56 97 LEU A N 1
ATOM 795 C CA . LEU A 1 97 ? -15.281 -0.203 9.459 1.00 75.56 97 LEU A CA 1
ATOM 796 C C . LEU A 1 97 ? -14.812 -0.705 8.087 1.00 75.56 97 LEU A C 1
ATOM 798 O O . LEU A 1 97 ? -15.305 -1.728 7.624 1.00 75.56 97 LEU A O 1
ATOM 802 N N . ILE A 1 98 ? -13.895 0.011 7.432 1.00 81.12 98 ILE A N 1
ATOM 803 C CA . ILE A 1 98 ? -13.514 -0.227 6.024 1.00 81.12 98 ILE A CA 1
ATOM 804 C C . ILE A 1 98 ? -11.992 -0.335 5.904 1.00 81.12 98 ILE A C 1
ATOM 806 O O . ILE A 1 98 ? -11.294 0.473 6.532 1.00 81.12 98 ILE A O 1
ATOM 810 N N . PRO A 1 99 ? -11.449 -1.280 5.108 1.00 88.62 99 PRO A N 1
ATOM 811 C CA . PRO A 1 99 ? -10.024 -1.288 4.813 1.00 88.62 99 PRO A CA 1
ATOM 812 C C . PRO A 1 99 ? -9.646 -0.003 4.072 1.00 88.62 99 PRO A C 1
ATOM 814 O O . PRO A 1 99 ? -10.419 0.519 3.285 1.00 88.62 99 PRO A O 1
ATOM 817 N N . LEU A 1 100 ? -8.448 0.511 4.302 1.00 89.69 100 LEU A N 1
ATOM 818 C CA . LEU A 1 100 ? -7.877 1.662 3.601 1.00 89.69 100 LEU A CA 1
ATOM 819 C C . LEU A 1 100 ? -6.536 1.324 2.951 1.00 89.69 100 LEU A C 1
ATOM 821 O O . LEU A 1 100 ? -6.084 2.048 2.066 1.00 89.69 100 LEU A O 1
ATOM 825 N N . HIS A 1 101 ? -5.894 0.233 3.364 1.00 94.31 101 HIS A N 1
ATOM 826 C CA . HIS A 1 101 ? -4.658 -0.273 2.773 1.00 94.31 101 HIS A CA 1
ATOM 827 C C . HIS A 1 101 ? -4.568 -1.782 2.963 1.00 94.31 101 HIS A C 1
ATOM 829 O O . HIS A 1 101 ? -4.730 -2.249 4.085 1.00 94.31 101 HIS A O 1
ATOM 835 N N . ILE A 1 102 ? -4.296 -2.539 1.902 1.00 95.06 102 ILE A N 1
ATOM 836 C CA . ILE A 1 102 ? -4.220 -4.003 1.943 1.00 95.06 102 ILE A CA 1
ATOM 837 C C . ILE A 1 102 ? -2.867 -4.465 1.397 1.00 95.06 102 ILE A C 1
ATOM 839 O O . ILE A 1 102 ? -2.425 -4.029 0.332 1.00 95.06 102 ILE A O 1
ATOM 843 N N . ILE A 1 103 ? -2.225 -5.393 2.105 1.00 94.44 103 ILE A N 1
ATOM 844 C CA . ILE A 1 103 ? -1.039 -6.112 1.629 1.00 94.44 103 ILE A CA 1
ATOM 845 C C . ILE A 1 103 ? -1.260 -7.619 1.672 1.00 94.44 103 ILE A C 1
ATOM 847 O O . ILE A 1 103 ? -2.034 -8.118 2.488 1.00 94.44 103 ILE A O 1
ATOM 851 N N . LYS A 1 104 ? -0.524 -8.340 0.825 1.00 92.12 104 LYS A N 1
ATOM 852 C CA . LYS A 1 104 ? -0.375 -9.792 0.913 1.00 92.12 104 LYS A CA 1
ATOM 853 C C . LYS A 1 104 ? 0.924 -10.130 1.644 1.00 92.12 104 LYS A C 1
ATOM 855 O O . LYS A 1 104 ? 1.965 -9.548 1.337 1.00 92.12 104 LYS A O 1
ATOM 860 N N . THR A 1 105 ? 0.856 -11.031 2.616 1.00 88.75 105 THR A N 1
ATOM 861 C CA . THR A 1 105 ? 2.006 -11.534 3.375 1.00 88.75 105 THR A CA 1
ATOM 862 C C . THR A 1 105 ? 2.639 -12.740 2.683 1.00 88.75 105 THR A C 1
ATOM 864 O O . THR A 1 105 ? 2.040 -13.354 1.800 1.00 88.75 105 THR A O 1
ATOM 867 N N . LEU A 1 106 ? 3.866 -13.090 3.082 1.00 83.62 106 LEU A N 1
ATOM 868 C CA . LEU A 1 106 ? 4.617 -14.205 2.487 1.00 83.62 106 LEU A CA 1
ATOM 869 C C . LEU A 1 106 ? 4.019 -15.583 2.804 1.00 83.62 106 LEU A C 1
ATOM 871 O O . LEU A 1 106 ? 4.259 -16.535 2.073 1.00 83.62 106 LEU A O 1
ATOM 875 N N . ASP A 1 107 ? 3.202 -15.683 3.854 1.00 81.25 107 ASP A N 1
ATOM 876 C CA . ASP A 1 107 ? 2.414 -16.872 4.194 1.00 81.25 107 ASP A CA 1
ATOM 877 C C . ASP A 1 107 ? 1.021 -16.874 3.529 1.00 81.25 107 ASP A C 1
ATOM 879 O O . ASP A 1 107 ? 0.093 -17.536 3.998 1.00 81.25 107 ASP A O 1
ATOM 883 N N . ASN A 1 108 ? 0.881 -16.123 2.431 1.00 82.06 108 ASN A N 1
ATOM 884 C CA . ASN A 1 108 ? -0.280 -16.043 1.541 1.00 82.06 108 ASN A CA 1
ATOM 885 C C . ASN A 1 108 ? -1.572 -15.493 2.152 1.00 82.06 108 ASN A C 1
ATOM 887 O O . ASN A 1 108 ? -2.621 -15.596 1.519 1.00 82.06 108 ASN A O 1
ATOM 891 N N . LYS A 1 109 ? -1.511 -14.863 3.326 1.00 90.06 109 LYS A N 1
ATOM 892 C CA . LYS A 1 109 ? -2.649 -14.141 3.906 1.00 90.06 109 LYS A CA 1
ATOM 893 C C . LYS A 1 109 ? -2.662 -12.682 3.468 1.00 90.06 109 LYS A C 1
ATOM 895 O O . LYS A 1 109 ? -1.713 -12.161 2.887 1.00 90.06 109 LYS A O 1
ATOM 900 N N . TYR A 1 110 ? -3.756 -12.007 3.782 1.00 93.69 110 TYR A N 1
ATOM 901 C CA . TYR A 1 110 ? -3.938 -10.583 3.569 1.00 93.69 110 TYR A CA 1
ATOM 902 C C . TYR A 1 110 ? -4.023 -9.875 4.914 1.00 93.69 110 TYR A C 1
ATOM 904 O O . TYR A 1 110 ? -4.713 -10.339 5.824 1.00 93.69 110 TYR A O 1
ATOM 912 N N . ILE A 1 111 ? -3.344 -8.738 5.028 1.00 95.75 111 ILE A N 1
ATOM 913 C CA . ILE A 1 111 ? -3.468 -7.833 6.170 1.00 95.75 111 ILE A CA 1
ATOM 914 C C . ILE A 1 111 ? -3.979 -6.493 5.654 1.00 95.75 111 ILE A C 1
ATOM 916 O O . ILE A 1 111 ? -3.432 -5.937 4.700 1.00 95.75 111 ILE A O 1
ATOM 920 N N . GLY A 1 112 ? -5.038 -5.997 6.283 1.00 94.88 112 GLY A N 1
ATOM 921 C CA . GLY A 1 112 ? -5.667 -4.721 5.993 1.00 94.88 112 GLY A CA 1
ATOM 922 C C . GLY A 1 112 ? -5.470 -3.747 7.148 1.00 94.88 112 GLY A C 1
ATOM 923 O O . GLY A 1 112 ? -5.655 -4.120 8.304 1.00 94.88 112 GLY A O 1
ATOM 924 N N . VAL A 1 113 ? -5.125 -2.503 6.835 1.00 94.69 113 VAL A N 1
ATOM 925 C CA . VAL A 1 113 ? -5.252 -1.359 7.744 1.00 94.69 113 VAL A CA 1
ATOM 926 C C . VAL A 1 113 ? -6.626 -0.760 7.528 1.00 94.69 113 VAL A C 1
ATOM 928 O O . VAL A 1 113 ? -6.980 -0.481 6.384 1.00 94.69 113 VAL A O 1
ATOM 931 N N . PHE A 1 114 ? -7.390 -0.572 8.592 1.00 91.06 114 PHE A N 1
ATOM 932 C CA . PHE A 1 114 ? -8.754 -0.060 8.525 1.00 91.06 114 PHE A CA 1
ATOM 933 C C . PHE A 1 114 ? -8.835 1.410 8.943 1.00 91.06 114 PHE A C 1
ATOM 935 O O . PHE A 1 114 ? -7.878 1.982 9.461 1.00 91.06 114 PHE A O 1
ATOM 942 N N . ASN A 1 115 ? -9.982 2.043 8.707 1.00 83.75 115 ASN A N 1
ATOM 943 C CA . ASN A 1 115 ? -10.242 3.438 9.078 1.00 83.75 115 ASN A CA 1
ATOM 944 C C . ASN A 1 115 ? -10.306 3.701 10.598 1.00 83.75 115 ASN A C 1
ATOM 946 O O . ASN A 1 115 ? -10.297 4.853 11.019 1.00 83.75 115 ASN A O 1
ATOM 950 N N . ASP A 1 116 ? -10.291 2.672 11.445 1.00 82.75 116 ASP A N 1
ATOM 951 C CA . ASP A 1 116 ? -10.010 2.789 12.886 1.00 82.75 116 ASP A CA 1
ATOM 952 C C . ASP A 1 116 ? -8.495 2.798 13.205 1.00 82.75 116 ASP A C 1
ATOM 954 O O . ASP A 1 116 ? -8.087 2.855 14.367 1.00 82.75 116 ASP A O 1
ATOM 958 N N . GLY A 1 117 ? -7.650 2.733 12.173 1.00 88.44 117 GLY A N 1
ATOM 959 C CA . GLY A 1 117 ? -6.196 2.670 12.258 1.00 88.44 117 GLY A CA 1
ATOM 960 C C . GLY A 1 117 ? -5.637 1.308 12.684 1.00 88.44 117 GLY A C 1
ATOM 961 O O . GLY A 1 117 ? -4.419 1.193 12.833 1.00 88.44 117 GLY A O 1
ATOM 962 N N . LYS A 1 118 ? -6.483 0.289 12.892 1.00 92.44 118 LYS A N 1
ATOM 963 C CA . LYS A 1 118 ? -6.079 -1.049 13.346 1.00 92.44 118 LYS A CA 1
ATOM 964 C C . LYS A 1 118 ? -5.859 -2.001 12.174 1.00 92.44 118 LYS A C 1
ATOM 966 O O . LYS A 1 118 ? -6.201 -1.728 11.024 1.00 92.44 118 LYS A O 1
ATOM 971 N N . LEU A 1 119 ? -5.260 -3.144 12.494 1.00 94.94 119 LEU A N 1
ATOM 972 C CA . LEU A 1 119 ? -4.918 -4.200 11.554 1.00 94.94 119 LEU A CA 1
ATOM 973 C C . LEU A 1 119 ? -5.918 -5.337 11.668 1.00 94.94 119 LEU A C 1
ATOM 975 O O . LEU A 1 119 ? -6.215 -5.799 12.771 1.00 94.94 119 LEU A O 1
ATOM 979 N N . TYR A 1 120 ? -6.354 -5.832 10.523 1.00 94.12 120 TYR A N 1
ATOM 980 C CA . TYR A 1 120 ? -7.221 -6.991 10.407 1.00 94.12 120 TYR A CA 1
ATOM 981 C C . TYR A 1 120 ? -6.634 -7.947 9.378 1.00 94.12 120 TYR A C 1
ATOM 983 O O . TYR A 1 120 ? -5.885 -7.548 8.487 1.00 94.12 120 TYR A O 1
ATOM 991 N N . LYS A 1 121 ? -6.970 -9.225 9.496 1.00 93.75 121 LYS A N 1
ATOM 992 C CA . LYS A 1 121 ? -6.431 -10.292 8.660 1.00 93.75 121 LYS A CA 1
ATOM 993 C C . LYS A 1 121 ? -7.534 -10.999 7.889 1.00 93.75 121 LYS A C 1
ATOM 995 O O . LYS A 1 121 ? -8.612 -11.230 8.420 1.00 93.75 121 LYS A O 1
ATOM 1000 N N . LYS A 1 122 ? -7.219 -11.433 6.677 1.00 91.56 122 LYS A N 1
ATOM 1001 C CA . LYS A 1 122 ? -8.044 -12.331 5.866 1.00 91.56 122 LYS A CA 1
ATOM 1002 C C . LYS A 1 122 ? -7.148 -13.448 5.321 1.00 91.56 122 LYS A C 1
ATOM 1004 O O . LYS A 1 122 ? -5.992 -13.178 4.997 1.00 91.56 122 LYS A O 1
ATOM 1009 N N . ASN A 1 123 ? -7.601 -14.701 5.295 1.00 87.19 123 ASN A N 1
ATOM 1010 C CA . ASN A 1 123 ? -6.781 -15.798 4.764 1.00 87.19 123 ASN A CA 1
ATOM 1011 C C . ASN A 1 123 ? -6.876 -15.848 3.239 1.00 87.19 123 ASN A C 1
ATOM 1013 O O . ASN A 1 123 ? -5.849 -15.949 2.577 1.00 87.19 123 ASN A O 1
ATOM 1017 N N . ASP A 1 124 ? -8.082 -15.705 2.695 1.00 87.06 124 ASP A N 1
ATOM 1018 C CA . ASP A 1 124 ? -8.333 -15.657 1.257 1.00 87.06 124 ASP A CA 1
ATOM 1019 C C . ASP A 1 124 ? -9.284 -14.502 0.933 1.00 87.06 124 ASP A C 1
ATOM 1021 O O . ASP A 1 124 ? -10.405 -14.439 1.435 1.00 87.06 124 ASP A O 1
ATOM 1025 N N . ILE A 1 125 ? -8.835 -13.573 0.086 1.00 86.19 125 ILE A N 1
ATOM 1026 C CA . ILE A 1 125 ? -9.610 -12.381 -0.264 1.00 86.19 125 ILE A CA 1
ATOM 1027 C C . ILE A 1 125 ? -10.875 -12.696 -1.076 1.00 86.19 125 ILE A C 1
ATOM 1029 O O . ILE A 1 125 ? -11.819 -11.911 -1.013 1.00 86.19 125 ILE A O 1
ATOM 1033 N N . HIS A 1 126 ? -10.906 -13.837 -1.774 1.00 83.31 126 HIS A N 1
ATOM 1034 C CA . HIS A 1 126 ? -12.013 -14.280 -2.626 1.00 83.31 126 HIS A CA 1
ATOM 1035 C C . HIS A 1 126 ? -13.005 -15.187 -1.893 1.00 83.31 126 HIS A C 1
ATOM 1037 O O . HIS A 1 126 ? -14.190 -15.175 -2.213 1.00 83.31 126 HIS A O 1
ATOM 1043 N N . GLN A 1 127 ? -12.532 -15.999 -0.940 1.00 79.62 127 GLN A N 1
ATOM 1044 C CA . GLN A 1 127 ? -13.374 -16.992 -0.253 1.00 79.62 127 GLN A CA 1
ATOM 1045 C C . GLN A 1 127 ? -13.884 -16.523 1.106 1.00 79.62 127 GLN A C 1
ATOM 1047 O O . GLN A 1 127 ? -15.028 -16.814 1.471 1.00 79.62 127 GLN A O 1
ATOM 1052 N N . ASP A 1 128 ? -13.047 -15.828 1.877 1.00 77.31 128 ASP A N 1
ATOM 1053 C CA . ASP A 1 128 ? -13.454 -15.385 3.201 1.00 77.31 128 ASP A CA 1
ATOM 1054 C C . ASP A 1 128 ? -14.455 -14.234 3.062 1.00 77.31 128 ASP A C 1
ATOM 1056 O O . ASP A 1 128 ? -14.286 -13.324 2.251 1.00 77.31 128 ASP A O 1
ATOM 1060 N N . LYS A 1 129 ? -15.497 -14.248 3.891 1.00 72.50 129 LYS A N 1
ATOM 1061 C CA . LYS A 1 129 ? -16.523 -13.194 3.893 1.00 72.50 129 LYS A CA 1
ATOM 1062 C C . LYS A 1 129 ? -16.255 -12.071 4.886 1.00 72.50 129 LYS A C 1
ATOM 1064 O O . LYS A 1 129 ? -16.954 -11.070 4.862 1.00 72.50 129 LYS A O 1
ATOM 1069 N N . LEU A 1 130 ? -15.352 -12.287 5.840 1.00 78.50 130 LEU A N 1
ATOM 1070 C CA . LEU A 1 130 ? -15.137 -11.379 6.961 1.00 78.50 130 LEU A CA 1
ATOM 1071 C C . LEU A 1 130 ? -13.650 -11.257 7.269 1.00 78.50 130 LEU A C 1
ATOM 1073 O O . LEU A 1 130 ? -12.895 -12.228 7.200 1.00 78.50 130 LEU A O 1
ATOM 1077 N N . TRP A 1 131 ? -13.260 -10.055 7.675 1.00 87.12 131 TRP A N 1
ATOM 1078 C CA . TRP A 1 131 ? -11.945 -9.776 8.226 1.00 87.12 131 TRP A CA 1
ATOM 1079 C C . TRP A 1 131 ? -11.877 -10.203 9.697 1.00 87.12 131 TRP A C 1
ATOM 1081 O O . TRP A 1 131 ? -12.793 -9.956 10.478 1.00 87.12 131 TRP A O 1
ATOM 1091 N N . ILE A 1 132 ? -10.770 -10.830 10.083 1.00 88.88 132 ILE A N 1
ATOM 1092 C CA . ILE A 1 132 ? -10.488 -11.292 11.441 1.00 88.88 132 ILE A CA 1
ATOM 1093 C C . ILE A 1 132 ? -9.647 -10.230 12.148 1.00 88.88 132 ILE A C 1
ATOM 1095 O O . ILE A 1 132 ? -8.523 -9.942 11.732 1.00 88.88 132 ILE A O 1
ATOM 1099 N N . GLY A 1 133 ? -10.164 -9.662 13.232 1.00 86.94 133 GLY A N 1
ATOM 1100 C CA . GLY A 1 133 ? -9.435 -8.691 14.039 1.00 86.94 133 GLY A CA 1
ATOM 1101 C C . GLY A 1 133 ? -10.336 -7.887 14.982 1.00 86.94 133 GLY A C 1
ATOM 1102 O O . GLY A 1 133 ? -11.493 -8.264 15.182 1.00 86.94 133 GLY A O 1
ATOM 1103 N N . PRO A 1 134 ? -9.819 -6.785 15.553 1.00 90.94 134 PRO A N 1
ATOM 1104 C CA . PRO A 1 134 ? -8.467 -6.264 15.337 1.00 90.94 134 PRO A CA 1
ATOM 1105 C C . PRO A 1 134 ? -7.391 -7.221 15.863 1.00 90.94 134 PRO A C 1
ATOM 1107 O O . PRO A 1 134 ? -7.604 -7.941 16.836 1.00 90.94 134 PRO A O 1
ATOM 1110 N N . LEU A 1 135 ? -6.232 -7.253 15.210 1.00 92.06 135 LEU A N 1
ATOM 1111 C CA . LEU A 1 135 ? -5.084 -8.032 15.677 1.00 92.06 135 LEU A CA 1
ATOM 1112 C C . LEU A 1 135 ? -4.491 -7.417 16.953 1.00 92.06 135 LEU A C 1
ATOM 1114 O O . LEU A 1 135 ? -4.537 -6.197 17.150 1.00 92.06 135 LEU A O 1
ATOM 1118 N N . ASN A 1 136 ? -3.875 -8.254 17.793 1.00 91.69 136 ASN A N 1
ATOM 1119 C CA . ASN A 1 136 ? -3.108 -7.774 18.941 1.00 91.69 136 ASN A CA 1
ATOM 1120 C C . ASN A 1 136 ? -1.959 -6.874 18.476 1.00 91.69 136 ASN A C 1
ATOM 1122 O O . ASN A 1 136 ? -1.347 -7.120 17.433 1.00 91.69 136 ASN A O 1
ATOM 1126 N N . ASN A 1 137 ? -1.662 -5.833 19.260 1.00 92.25 137 ASN A N 1
ATOM 1127 C CA . ASN A 1 137 ? -0.627 -4.851 18.927 1.00 92.25 137 ASN A CA 1
ATOM 1128 C C . ASN A 1 137 ? -0.835 -4.231 17.534 1.00 92.25 137 ASN A C 1
ATOM 1130 O O . ASN A 1 137 ? 0.115 -4.027 16.778 1.00 92.25 137 ASN A O 1
ATOM 1134 N N . SER A 1 138 ? -2.091 -3.947 17.181 1.00 92.88 138 SER A N 1
ATOM 1135 C CA . SER A 1 138 ? -2.450 -3.262 15.934 1.00 92.88 138 SER A CA 1
ATOM 1136 C C . SER A 1 138 ? -2.287 -1.742 15.996 1.00 92.88 138 SER A C 1
ATOM 1138 O O . SER A 1 138 ? -2.304 -1.106 14.949 1.00 92.88 138 SER A O 1
ATOM 1140 N N . LEU A 1 139 ? -2.086 -1.179 17.189 1.00 93.19 139 LEU A N 1
ATOM 1141 C CA . LEU A 1 139 ? -1.745 0.224 17.430 1.00 93.19 139 LEU A CA 1
ATOM 1142 C C . LEU A 1 139 ? -0.342 0.341 18.036 1.00 93.19 139 LEU A C 1
ATOM 1144 O O . LEU A 1 139 ? 0.110 -0.576 18.730 1.00 93.19 139 LEU A O 1
ATOM 1148 N N . TYR A 1 140 ? 0.323 1.475 17.811 1.00 91.81 140 TYR A N 1
ATOM 1149 C CA . TYR A 1 140 ? 1.505 1.858 18.586 1.00 91.81 140 TYR A CA 1
ATOM 1150 C C . TYR A 1 140 ? 1.092 2.551 19.893 1.00 91.81 140 TYR A C 1
ATOM 1152 O O . TYR A 1 140 ? 0.211 3.411 19.895 1.00 91.81 140 TYR A O 1
ATOM 1160 N N . GLY A 1 141 ? 1.734 2.193 21.008 1.00 87.12 141 GLY A N 1
ATOM 1161 C CA . GLY A 1 141 ? 1.367 2.679 22.340 1.00 87.12 141 GLY A CA 1
ATOM 1162 C C . GLY A 1 141 ? 0.224 1.871 22.966 1.00 87.12 141 GLY A C 1
ATOM 1163 O O . GLY A 1 141 ? 0.291 0.643 23.032 1.00 87.12 141 GLY A O 1
ATOM 1164 N N . SER A 1 142 ? -0.809 2.549 23.474 1.00 82.00 142 SER A N 1
ATOM 1165 C CA . SER A 1 142 ? -1.951 1.893 24.132 1.00 82.00 142 SER A CA 1
ATOM 1166 C C . SER A 1 142 ? -2.938 1.284 23.122 1.00 82.00 142 SER A C 1
ATOM 1168 O O . SER A 1 142 ? -3.060 1.739 21.990 1.00 82.00 142 SER A O 1
ATOM 1170 N N . GLN A 1 143 ? -3.681 0.243 23.516 1.00 73.06 143 GLN A N 1
ATOM 1171 C CA . GLN A 1 143 ? -4.669 -0.403 22.629 1.00 73.06 143 GLN A CA 1
ATOM 1172 C C . GLN A 1 143 ? -5.966 0.410 22.437 1.00 73.06 143 GLN A C 1
ATOM 1174 O O . GLN A 1 143 ? -6.729 0.142 21.505 1.00 73.06 143 GLN A O 1
ATOM 1179 N N . GLU A 1 144 ? -6.215 1.398 23.296 1.00 72.00 144 GLU A N 1
ATOM 1180 C CA . GLU A 1 144 ? -7.402 2.260 23.243 1.00 72.00 144 GLU A CA 1
ATOM 1181 C C . GLU A 1 144 ? -7.082 3.564 22.494 1.00 72.00 144 GLU A C 1
ATOM 1183 O O . GLU A 1 144 ? -7.644 3.835 21.428 1.00 72.00 144 GLU A O 1
ATOM 1188 N N . ASP A 1 145 ? -6.057 4.287 22.950 1.00 75.50 145 ASP A N 1
ATOM 1189 C CA . ASP A 1 145 ? -5.694 5.625 22.459 1.00 75.50 145 ASP A CA 1
ATOM 1190 C C . ASP A 1 145 ? -4.393 5.665 21.651 1.00 75.50 145 ASP A C 1
ATOM 1192 O O . ASP A 1 145 ? -3.903 6.735 21.296 1.00 75.50 145 ASP A O 1
ATOM 1196 N N . GLY A 1 146 ? -3.842 4.500 21.314 1.00 86.25 146 GLY A N 1
ATOM 1197 C CA . GLY A 1 146 ? -2.625 4.403 20.524 1.00 86.25 146 GLY A CA 1
ATOM 1198 C C . GLY A 1 146 ? -2.760 4.974 19.118 1.00 86.25 146 GLY A C 1
ATOM 1199 O O . GLY A 1 146 ? -3.859 5.183 18.582 1.00 86.25 146 GLY A O 1
ATOM 1200 N N . ILE A 1 147 ? -1.595 5.180 18.516 1.00 90.69 147 ILE A N 1
ATOM 1201 C CA . ILE A 1 147 ? -1.442 5.700 17.164 1.00 90.69 147 ILE A CA 1
ATOM 1202 C C . ILE A 1 147 ? -1.817 4.588 16.184 1.00 90.69 147 ILE A C 1
ATOM 1204 O O . ILE A 1 147 ? -1.223 3.506 16.186 1.00 90.69 147 ILE A O 1
ATOM 1208 N N . GLY A 1 148 ? -2.841 4.858 15.374 1.00 91.62 148 GLY A N 1
ATOM 1209 C CA . GLY A 1 148 ? -3.255 3.997 14.273 1.00 91.62 148 GLY A CA 1
ATOM 1210 C C . GLY A 1 148 ? -2.346 4.143 13.061 1.00 91.62 148 GLY A C 1
ATOM 1211 O O . GLY A 1 148 ? -1.611 5.122 12.935 1.00 91.62 148 GLY A O 1
ATOM 1212 N N . PHE A 1 149 ? -2.418 3.190 12.141 1.00 93.56 149 PHE A N 1
ATOM 1213 C CA . PHE A 1 149 ? -1.601 3.187 10.931 1.00 93.56 149 PHE A CA 1
ATOM 1214 C C . PHE A 1 149 ? -2.371 3.715 9.722 1.00 93.56 149 PHE A C 1
ATOM 1216 O O . PHE A 1 149 ? -3.590 3.607 9.640 1.00 93.56 149 PHE A O 1
ATOM 1223 N N . ARG A 1 150 ? -1.640 4.290 8.763 1.00 91.19 150 ARG A N 1
ATOM 1224 C CA . ARG A 1 150 ? -2.150 4.653 7.429 1.00 91.19 150 ARG A CA 1
ATOM 1225 C C . ARG A 1 150 ? -1.906 3.540 6.421 1.00 91.19 150 ARG A C 1
ATOM 1227 O O . ARG A 1 150 ? -2.723 3.301 5.535 1.00 91.19 150 ARG A O 1
ATOM 1234 N N . MET A 1 151 ? -0.751 2.898 6.548 1.00 94.25 151 MET A N 1
ATOM 1235 C CA . MET A 1 151 ? -0.270 1.847 5.666 1.00 94.25 151 MET A CA 1
ATOM 1236 C C . MET A 1 151 ? 0.733 0.964 6.407 1.00 94.25 151 MET A C 1
ATOM 1238 O O . MET A 1 151 ? 1.401 1.412 7.343 1.00 94.25 151 MET A O 1
ATOM 1242 N N . ILE A 1 152 ? 0.871 -0.270 5.932 1.00 96.75 152 ILE A N 1
ATOM 1243 C CA . ILE A 1 152 ? 1.899 -1.229 6.357 1.00 96.75 152 ILE A CA 1
ATOM 1244 C C . ILE A 1 152 ? 2.541 -1.895 5.137 1.00 96.75 152 ILE A C 1
ATOM 1246 O O . ILE A 1 152 ? 1.925 -1.991 4.079 1.00 96.75 152 ILE A O 1
ATOM 1250 N N . MET A 1 153 ? 3.768 -2.374 5.254 1.00 95.00 153 MET A N 1
ATOM 1251 C CA . MET A 1 153 ? 4.402 -3.218 4.245 1.00 95.00 153 MET A CA 1
ATOM 1252 C C . MET A 1 153 ? 5.414 -4.151 4.900 1.00 95.00 153 MET A C 1
ATOM 1254 O O . MET A 1 153 ? 5.845 -3.915 6.026 1.00 95.00 153 MET A O 1
ATOM 1258 N N . LEU A 1 154 ? 5.802 -5.208 4.195 1.00 92.12 154 LEU A N 1
ATOM 1259 C CA . LEU A 1 154 ? 6.927 -6.042 4.606 1.00 92.12 154 LEU A CA 1
ATOM 1260 C C . LEU A 1 154 ? 8.229 -5.421 4.105 1.00 92.12 154 LEU A C 1
ATOM 1262 O O . LEU A 1 154 ? 8.284 -4.936 2.973 1.00 92.12 154 LEU A O 1
ATOM 1266 N N . PHE A 1 155 ? 9.264 -5.452 4.938 1.00 89.50 155 PHE A N 1
ATOM 1267 C CA . PHE A 1 155 ? 10.588 -4.959 4.590 1.00 89.50 155 PHE A CA 1
ATOM 1268 C C . PHE A 1 155 ? 11.677 -5.844 5.207 1.00 89.50 155 PHE A C 1
ATOM 1270 O O . PHE A 1 155 ? 11.537 -6.279 6.355 1.00 89.50 155 PHE A O 1
ATOM 1277 N N . PRO A 1 156 ? 12.751 -6.139 4.460 1.00 84.06 156 PRO A N 1
ATOM 1278 C CA . PRO A 1 156 ? 13.842 -6.929 4.987 1.00 84.06 156 PRO A CA 1
ATOM 1279 C C . PRO A 1 156 ? 14.845 -6.090 5.777 1.00 84.06 156 PRO A C 1
ATOM 1281 O O . PRO A 1 156 ? 15.272 -5.026 5.337 1.00 84.06 156 PRO A O 1
ATOM 1284 N N . PHE A 1 157 ? 15.282 -6.625 6.907 1.00 79.88 157 PHE A N 1
ATOM 1285 C CA . PHE A 1 157 ? 16.316 -6.070 7.767 1.00 79.88 157 PHE A CA 1
ATOM 1286 C C . PHE A 1 157 ? 17.431 -7.083 8.008 1.00 79.88 157 PHE A C 1
ATOM 1288 O O . PHE A 1 157 ? 17.244 -8.289 7.830 1.00 79.88 157 PHE A O 1
ATOM 1295 N N . ASN A 1 158 ? 18.575 -6.569 8.454 1.00 71.25 158 ASN A N 1
ATOM 1296 C CA . ASN A 1 158 ? 19.608 -7.360 9.102 1.00 71.25 158 ASN A CA 1
ATOM 1297 C C . ASN A 1 158 ? 19.517 -7.166 10.616 1.00 71.25 158 ASN A C 1
ATOM 1299 O O . ASN A 1 158 ? 19.413 -6.028 11.082 1.00 71.25 158 ASN A O 1
ATOM 1303 N N . VAL A 1 159 ? 19.531 -8.264 11.364 1.00 69.31 159 VAL A N 1
ATOM 1304 C CA . VAL A 1 159 ? 19.502 -8.268 12.826 1.00 69.31 159 VAL A CA 1
ATOM 1305 C C . VAL A 1 159 ? 20.507 -9.302 13.303 1.00 69.31 159 VAL A C 1
ATOM 1307 O O . VAL A 1 159 ? 20.297 -10.495 13.105 1.00 69.31 159 VAL A O 1
ATOM 1310 N N . ASN A 1 160 ? 21.591 -8.857 13.938 1.00 71.31 160 ASN A N 1
ATOM 1311 C CA . ASN A 1 160 ? 22.687 -9.726 14.383 1.00 71.31 160 ASN A CA 1
ATOM 1312 C C . ASN A 1 160 ? 23.273 -10.588 13.251 1.00 71.31 160 ASN A C 1
ATOM 1314 O O . ASN A 1 160 ? 23.526 -11.773 13.445 1.00 71.31 160 ASN A O 1
ATOM 1318 N N . GLN A 1 161 ? 23.486 -9.998 12.070 1.00 67.94 161 GLN A N 1
ATOM 1319 C CA . GLN A 1 161 ? 23.950 -10.708 10.863 1.00 67.94 161 GLN A CA 1
ATOM 1320 C C . GLN A 1 161 ? 22.975 -11.765 10.308 1.00 67.94 161 GLN A C 1
ATOM 1322 O O . GLN A 1 161 ? 23.312 -12.461 9.350 1.00 67.94 161 GLN A O 1
ATOM 1327 N N . GLU A 1 162 ? 21.762 -11.861 10.855 1.00 70.81 162 GLU A N 1
ATOM 1328 C CA . GLU A 1 162 ? 20.693 -12.691 10.322 1.00 70.81 162 GLU A CA 1
ATOM 1329 C C . GLU A 1 162 ? 19.636 -11.837 9.629 1.00 70.81 162 GLU A C 1
ATOM 1331 O O . GLU A 1 162 ? 19.180 -10.792 10.103 1.00 70.81 162 GLU A O 1
ATOM 1336 N N . ARG A 1 163 ? 19.196 -12.326 8.477 1.00 73.75 163 ARG A N 1
ATOM 1337 C CA . ARG A 1 163 ? 18.127 -11.699 7.720 1.00 73.75 163 ARG A CA 1
ATOM 1338 C C . ARG A 1 163 ? 16.786 -11.923 8.413 1.00 73.75 163 ARG A C 1
ATOM 1340 O O . ARG A 1 163 ? 16.400 -13.061 8.654 1.00 73.75 163 ARG A O 1
ATOM 1347 N N . GLN A 1 164 ? 16.038 -10.841 8.606 1.00 80.94 164 GLN A N 1
ATOM 1348 C CA . GLN A 1 164 ? 14.667 -10.880 9.116 1.00 80.94 164 GLN A CA 1
ATOM 1349 C C . GLN A 1 164 ? 13.730 -10.048 8.242 1.00 80.94 164 GLN A C 1
ATOM 1351 O O . GLN A 1 164 ? 14.100 -8.992 7.735 1.00 80.94 164 GLN A O 1
ATOM 1356 N N . ILE A 1 165 ? 12.491 -10.494 8.077 1.00 85.94 165 ILE A N 1
ATOM 1357 C CA . ILE A 1 165 ? 11.436 -9.793 7.349 1.00 85.94 165 ILE A CA 1
ATOM 1358 C C . ILE A 1 165 ? 10.442 -9.258 8.366 1.00 85.94 165 ILE A C 1
ATOM 1360 O O . ILE A 1 165 ? 9.641 -9.992 8.938 1.00 85.94 165 ILE A O 1
ATOM 1364 N N . ARG A 1 166 ? 10.473 -7.945 8.579 1.00 90.75 166 ARG A N 1
ATOM 1365 C CA . ARG A 1 166 ? 9.603 -7.288 9.552 1.00 90.75 166 ARG A CA 1
ATOM 1366 C C . ARG A 1 166 ? 8.558 -6.453 8.843 1.00 90.75 166 ARG A C 1
ATOM 1368 O O . ARG A 1 166 ? 8.753 -5.967 7.727 1.00 90.75 166 ARG A O 1
ATOM 1375 N N . MET A 1 167 ? 7.430 -6.265 9.512 1.00 94.25 167 MET A N 1
ATOM 1376 C CA . MET A 1 167 ? 6.436 -5.308 9.058 1.00 94.25 167 MET A CA 1
ATOM 1377 C C . MET A 1 167 ? 6.872 -3.900 9.461 1.00 94.25 167 MET A C 1
ATOM 1379 O O . MET A 1 167 ? 7.199 -3.654 10.621 1.00 94.25 167 MET A O 1
ATOM 1383 N N . ILE A 1 168 ? 6.850 -2.980 8.505 1.00 94.81 168 ILE A N 1
ATOM 1384 C CA . ILE A 1 168 ? 7.022 -1.545 8.727 1.00 94.81 168 ILE A CA 1
ATOM 1385 C C . ILE A 1 168 ? 5.726 -0.823 8.382 1.00 94.81 168 ILE A C 1
ATOM 1387 O O . ILE A 1 168 ? 4.926 -1.311 7.582 1.00 94.81 168 ILE A O 1
ATOM 1391 N N . GLY A 1 169 ? 5.500 0.338 8.977 1.00 95.12 169 GLY A N 1
ATOM 1392 C CA . GLY A 1 169 ? 4.273 1.093 8.787 1.00 95.12 169 GLY A CA 1
ATOM 1393 C C . GLY A 1 169 ? 4.469 2.583 8.977 1.00 95.12 169 GLY A C 1
ATOM 1394 O O . GLY A 1 169 ? 5.434 3.029 9.595 1.00 95.12 169 GLY A O 1
ATOM 1395 N N . VAL A 1 170 ? 3.526 3.347 8.438 1.00 94.62 170 VAL A N 1
ATOM 1396 C CA . VAL A 1 170 ? 3.436 4.788 8.673 1.00 94.62 170 VAL A CA 1
ATOM 1397 C C . VAL A 1 170 ? 2.233 5.046 9.560 1.00 94.62 170 VAL A C 1
ATOM 1399 O O . VAL A 1 170 ? 1.113 4.661 9.208 1.00 94.62 170 VAL A O 1
ATOM 1402 N N . GLY A 1 171 ? 2.466 5.672 10.709 1.00 92.94 171 GLY A N 1
ATOM 1403 C CA . GLY A 1 171 ? 1.417 6.069 11.638 1.00 92.94 171 GLY A CA 1
ATOM 1404 C C . GLY A 1 171 ? 0.548 7.195 11.078 1.00 92.94 171 GLY A C 1
ATOM 1405 O O . GLY A 1 171 ? 0.910 7.910 10.140 1.00 92.94 171 GLY A O 1
ATOM 1406 N N . GLN A 1 172 ? -0.630 7.387 11.659 1.00 88.00 172 GLN A N 1
ATOM 1407 C CA . GLN A 1 172 ? -1.501 8.515 11.324 1.00 88.00 172 GLN A CA 1
ATOM 1408 C C . GLN A 1 172 ? -0.888 9.870 11.695 1.00 88.00 172 GLN A C 1
ATOM 1410 O O . GLN A 1 172 ? -1.211 10.881 11.068 1.00 88.00 172 GLN A O 1
ATOM 1415 N N . ASP A 1 173 ? 0.065 9.871 12.618 1.00 88.19 173 ASP A N 1
ATOM 1416 C CA . ASP A 1 173 ? 0.937 10.989 12.972 1.00 88.19 173 ASP A CA 1
ATOM 1417 C C . ASP A 1 173 ? 2.079 11.232 11.960 1.00 88.19 173 ASP A C 1
ATOM 1419 O O . ASP A 1 173 ? 2.880 12.146 12.132 1.00 88.19 173 ASP A O 1
ATOM 1423 N N . SER A 1 174 ? 2.110 10.473 10.858 1.00 89.75 174 SER A N 1
ATOM 1424 C CA . SER A 1 174 ? 3.078 10.591 9.759 1.00 89.75 174 SER A CA 1
ATOM 1425 C C . SER A 1 174 ? 4.509 10.185 10.124 1.00 89.75 174 SER A C 1
ATOM 1427 O O . SER A 1 174 ? 5.462 10.671 9.510 1.00 89.75 174 SER A O 1
ATOM 1429 N N . LYS A 1 175 ? 4.670 9.298 11.113 1.00 91.00 175 LYS A N 1
ATOM 1430 C CA . LYS A 1 175 ? 5.970 8.744 11.512 1.00 91.00 175 LYS A CA 1
ATOM 1431 C C . LYS A 1 175 ? 6.164 7.298 11.067 1.00 91.00 175 LYS A C 1
ATOM 1433 O O . LYS A 1 175 ? 5.198 6.567 10.850 1.00 91.00 175 LYS A O 1
ATOM 1438 N N . LEU A 1 176 ? 7.425 6.891 10.937 1.00 92.69 176 LEU A N 1
ATOM 1439 C CA . LEU A 1 176 ? 7.824 5.519 10.621 1.00 92.69 176 LEU A CA 1
ATOM 1440 C C . LEU A 1 176 ? 7.858 4.632 11.877 1.00 92.69 176 LEU A C 1
ATOM 1442 O O . LEU A 1 176 ? 8.506 4.961 12.870 1.00 92.69 176 LEU A O 1
ATOM 1446 N N . TYR A 1 177 ? 7.246 3.456 11.771 1.00 93.62 177 TYR A N 1
ATOM 1447 C CA . TYR A 1 177 ? 7.238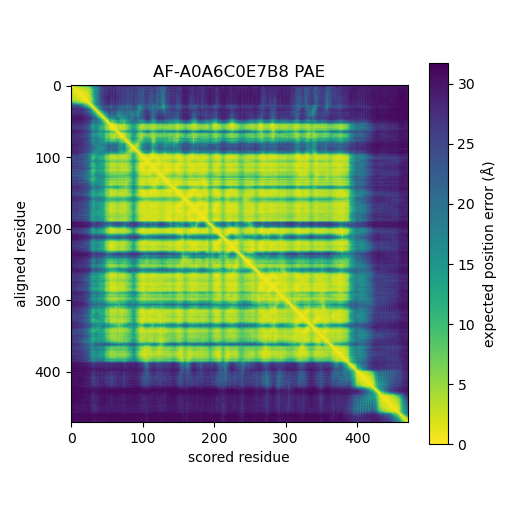 2.409 12.791 1.00 93.62 177 TYR A CA 1
ATOM 1448 C C . TYR A 1 177 ? 7.619 1.060 12.190 1.00 93.62 177 TYR A C 1
ATOM 1450 O O . TYR A 1 177 ? 7.450 0.826 10.990 1.00 93.62 177 TYR A O 1
ATOM 1458 N N . TYR A 1 178 ? 8.072 0.140 13.034 1.00 93.69 178 TYR A N 1
ATOM 1459 C CA . TYR A 1 178 ? 8.367 -1.235 12.644 1.00 93.69 178 TYR A CA 1
ATOM 1460 C C . TYR A 1 178 ? 8.022 -2.223 13.758 1.00 93.69 178 TYR A C 1
ATOM 1462 O O . TYR A 1 178 ? 7.954 -1.861 14.932 1.00 93.69 178 TYR A O 1
ATOM 1470 N N . LYS A 1 179 ? 7.757 -3.474 13.389 1.00 93.69 179 LYS A N 1
ATOM 1471 C CA . LYS A 1 179 ? 7.529 -4.558 14.344 1.00 93.69 179 LYS A CA 1
ATOM 1472 C C . LYS A 1 179 ? 8.839 -4.996 14.993 1.00 93.69 179 LYS A C 1
ATOM 1474 O O . LYS A 1 179 ? 9.863 -5.138 14.329 1.00 93.69 179 LYS A O 1
ATOM 1479 N N . GLU A 1 180 ? 8.782 -5.229 16.299 1.00 91.44 180 GLU A N 1
ATOM 1480 C CA . GLU A 1 180 ? 9.890 -5.744 17.112 1.00 91.44 180 GLU A CA 1
ATOM 1481 C C . GLU A 1 180 ? 10.441 -7.091 16.608 1.00 91.44 180 GLU A C 1
ATOM 1483 O O . GLU A 1 180 ? 11.634 -7.352 16.759 1.00 91.44 180 GLU A O 1
ATOM 1488 N N . SER A 1 181 ? 9.610 -7.924 15.977 1.00 90.50 181 SER A N 1
ATOM 1489 C CA . SER A 1 181 ? 10.014 -9.200 15.378 1.00 90.50 181 SER A CA 1
ATOM 1490 C C . SER A 1 181 ? 9.266 -9.472 14.063 1.00 90.50 181 SER A C 1
ATOM 1492 O O . SER A 1 181 ? 8.501 -8.635 13.582 1.00 90.50 181 SER A O 1
ATOM 1494 N N . GLU A 1 182 ? 9.505 -10.636 13.448 1.00 88.69 182 GLU A N 1
ATOM 1495 C CA . GLU A 1 182 ? 8.757 -11.092 12.263 1.00 88.69 182 GLU A CA 1
ATOM 1496 C C . GLU A 1 182 ? 7.291 -11.448 12.579 1.00 88.69 182 GLU A C 1
ATOM 1498 O O . GLU A 1 182 ? 6.457 -11.516 11.674 1.00 88.69 182 GLU A O 1
ATOM 1503 N N . ASP A 1 183 ? 6.951 -11.652 13.859 1.00 91.31 183 ASP A N 1
ATOM 1504 C CA . ASP A 1 183 ? 5.566 -11.861 14.272 1.00 91.31 183 ASP A CA 1
ATOM 1505 C C . ASP A 1 183 ? 4.765 -10.568 14.077 1.00 91.31 183 ASP A C 1
ATOM 1507 O O . ASP A 1 183 ? 4.981 -9.549 14.733 1.00 91.31 183 ASP A O 1
ATOM 1511 N N . ILE A 1 184 ? 3.764 -10.624 13.201 1.00 90.44 184 ILE A N 1
ATOM 1512 C CA . ILE A 1 184 ? 2.869 -9.500 12.912 1.00 90.44 184 ILE A CA 1
ATOM 1513 C C . ILE A 1 184 ? 2.067 -9.029 14.138 1.00 90.44 184 ILE A C 1
ATOM 1515 O O . ILE A 1 184 ? 1.500 -7.935 14.112 1.00 90.44 184 ILE A O 1
ATOM 1519 N N . GLN A 1 185 ? 1.996 -9.826 15.207 1.00 92.19 185 GLN A N 1
ATOM 1520 C CA . GLN A 1 185 ? 1.382 -9.451 16.481 1.00 92.19 185 GLN A CA 1
ATOM 1521 C C . GLN A 1 185 ? 2.392 -8.941 17.517 1.00 92.19 185 GLN A C 1
ATOM 1523 O O . GLN A 1 185 ? 1.981 -8.599 18.624 1.00 92.19 185 GLN A O 1
ATOM 1528 N N . SER A 1 186 ? 3.683 -8.819 17.190 1.00 94.25 186 SER A N 1
ATOM 1529 C CA . SER A 1 186 ? 4.680 -8.233 18.095 1.00 94.25 186 SER A CA 1
ATOM 1530 C C . SER A 1 186 ? 4.396 -6.750 18.361 1.00 94.25 186 SER A C 1
ATOM 1532 O O . SER A 1 186 ? 3.574 -6.117 17.685 1.00 94.25 186 SER A O 1
ATOM 1534 N N . LYS A 1 187 ? 5.082 -6.153 19.339 1.00 94.88 187 LYS A N 1
ATOM 1535 C CA . LYS A 1 187 ? 4.959 -4.714 19.599 1.00 94.88 187 LYS A CA 1
ATOM 1536 C C . LYS A 1 187 ? 5.508 -3.893 18.433 1.00 94.88 187 LYS A C 1
ATOM 1538 O O . LYS A 1 187 ? 6.391 -4.340 17.697 1.00 94.88 187 LYS A O 1
ATOM 1543 N N . TRP A 1 188 ? 4.961 -2.693 18.279 1.00 94.31 188 TRP A N 1
ATOM 1544 C CA . TRP A 1 188 ? 5.493 -1.670 17.386 1.00 94.31 188 TRP A CA 1
ATOM 1545 C C . TRP A 1 188 ? 6.562 -0.852 18.102 1.00 94.31 188 TRP A C 1
ATOM 1547 O O . TRP A 1 188 ? 6.400 -0.515 19.274 1.00 94.31 188 TRP A O 1
ATOM 1557 N N . ILE A 1 189 ? 7.611 -0.501 17.371 1.00 91.81 189 ILE A N 1
ATOM 1558 C CA . ILE A 1 189 ? 8.690 0.377 17.808 1.00 91.81 189 ILE A CA 1
ATOM 1559 C C . ILE A 1 189 ? 8.700 1.597 16.883 1.00 91.81 189 ILE A C 1
ATOM 1561 O O . ILE A 1 189 ? 8.598 1.462 15.659 1.00 91.81 189 ILE A O 1
ATOM 1565 N N . GLU A 1 190 ? 8.781 2.791 17.468 1.00 90.69 190 GLU A N 1
ATOM 1566 C CA . GLU A 1 190 ? 8.966 4.034 16.720 1.00 90.69 190 GLU A CA 1
ATOM 1567 C C . GLU A 1 190 ? 10.403 4.125 16.211 1.00 90.69 190 GLU A C 1
ATOM 1569 O O . GLU A 1 190 ? 11.359 3.881 16.945 1.00 90.69 190 GLU A O 1
ATOM 1574 N N . SER A 1 191 ? 10.570 4.505 14.947 1.00 85.56 191 SER A N 1
ATOM 1575 C CA . SER A 1 191 ? 11.881 4.786 14.365 1.00 85.56 191 SER A CA 1
ATOM 1576 C C . SER A 1 191 ? 12.361 6.186 14.789 1.00 85.56 191 SER A C 1
ATOM 1578 O O . SER A 1 191 ? 12.534 7.068 13.939 1.00 85.56 191 SER A O 1
ATOM 1580 N N . GLU A 1 192 ? 12.534 6.414 16.096 1.00 71.12 192 GLU A N 1
ATOM 1581 C CA . GLU A 1 192 ? 12.968 7.703 16.642 1.00 71.12 192 GLU A CA 1
ATOM 1582 C C . GLU A 1 192 ? 14.386 8.051 16.179 1.00 71.12 192 GLU A C 1
ATOM 1584 O O . GLU A 1 192 ? 15.324 7.273 16.331 1.00 71.12 192 GLU A O 1
ATOM 1589 N N . ASN A 1 193 ? 14.560 9.263 15.656 1.00 57.31 193 ASN A N 1
ATOM 1590 C CA . ASN A 1 193 ? 15.874 9.866 15.499 1.00 57.31 193 ASN A CA 1
ATOM 1591 C C . ASN A 1 193 ? 15.855 11.217 16.216 1.00 57.31 193 ASN A C 1
ATOM 1593 O O . ASN A 1 193 ? 15.337 12.201 15.687 1.00 57.31 193 ASN A O 1
ATOM 1597 N N . GLN A 1 194 ? 16.423 11.260 17.426 1.00 50.75 194 GLN A N 1
ATOM 1598 C CA . GLN A 1 194 ? 16.498 12.472 18.257 1.00 50.75 194 GLN A CA 1
ATOM 1599 C C . GLN A 1 194 ? 17.218 13.638 17.557 1.00 50.75 194 GLN A C 1
ATOM 1601 O O . GLN A 1 194 ? 17.013 14.792 17.919 1.00 50.75 194 GLN A O 1
ATOM 1606 N N . ASN A 1 195 ? 18.016 13.352 16.522 1.00 45.75 195 ASN A N 1
ATOM 1607 C CA . ASN A 1 195 ? 18.809 14.339 15.795 1.00 45.75 195 ASN A CA 1
ATOM 1608 C C . ASN A 1 195 ? 18.297 14.616 14.373 1.00 45.75 195 ASN A C 1
ATOM 1610 O O . ASN A 1 195 ? 18.872 15.462 13.685 1.00 45.75 195 ASN A O 1
ATOM 1614 N N . ASN A 1 196 ? 17.265 13.911 13.889 1.00 51.72 196 ASN A N 1
ATOM 1615 C CA . ASN A 1 196 ? 16.796 14.089 12.517 1.00 51.72 196 ASN A CA 1
ATOM 1616 C C . ASN A 1 196 ? 15.288 13.811 12.350 1.00 51.72 196 ASN A C 1
ATOM 1618 O O . ASN A 1 196 ? 14.892 12.648 12.245 1.00 51.72 196 ASN A O 1
ATOM 1622 N N . PRO A 1 197 ? 14.437 14.846 12.208 1.00 55.75 197 PRO A N 1
ATOM 1623 C CA . PRO A 1 197 ? 12.990 14.689 12.020 1.00 55.75 197 PRO A CA 1
ATOM 1624 C C . PRO A 1 197 ? 12.602 13.994 10.701 1.00 55.75 197 PRO A C 1
ATOM 1626 O O . PRO A 1 197 ? 11.427 13.798 10.437 1.00 55.75 197 PRO A O 1
ATOM 1629 N N . SER A 1 198 ? 13.566 13.591 9.871 1.00 56.50 198 SER A N 1
ATOM 1630 C CA . SER A 1 198 ? 13.374 12.943 8.564 1.00 56.50 198 SER A CA 1
ATOM 1631 C C . SER A 1 198 ? 12.568 11.629 8.534 1.00 56.50 198 SER A C 1
ATOM 1633 O O . SER A 1 198 ? 12.173 11.217 7.449 1.00 56.50 198 SER A O 1
ATOM 1635 N N . ASN A 1 199 ? 12.327 10.959 9.670 1.00 73.88 199 ASN A N 1
ATOM 1636 C CA . ASN A 1 199 ? 11.401 9.811 9.762 1.00 73.88 199 ASN A CA 1
ATOM 1637 C C . ASN A 1 199 ? 9.966 10.228 10.151 1.00 73.88 199 ASN A C 1
ATOM 1639 O O . ASN A 1 199 ? 9.105 9.369 10.343 1.00 73.88 199 ASN A O 1
ATOM 1643 N N . ALA A 1 200 ? 9.726 11.531 10.287 1.00 78.00 200 ALA A N 1
ATOM 1644 C CA . ALA A 1 200 ? 8.415 12.158 10.335 1.00 78.00 200 ALA A CA 1
ATOM 1645 C C . ALA A 1 200 ? 8.116 12.798 8.967 1.00 78.00 200 ALA A C 1
ATOM 1647 O O . ALA A 1 200 ? 9.011 12.938 8.138 1.00 78.00 200 ALA A O 1
ATOM 1648 N N . ASP A 1 201 ? 6.863 13.195 8.739 1.00 88.62 201 ASP A N 1
ATOM 1649 C CA . ASP A 1 201 ? 6.362 13.738 7.463 1.00 88.62 201 ASP A CA 1
ATOM 1650 C C . ASP A 1 201 ? 6.101 12.695 6.360 1.00 88.62 201 ASP A C 1
ATOM 1652 O O . ASP A 1 201 ? 6.022 13.043 5.190 1.00 88.62 201 ASP A O 1
ATOM 1656 N N . LEU A 1 202 ? 5.911 11.418 6.697 1.00 91.50 202 LEU A N 1
ATOM 1657 C CA . LEU A 1 202 ? 5.620 10.352 5.728 1.00 91.50 202 LEU A CA 1
ATOM 1658 C C . LEU A 1 202 ? 4.121 10.035 5.656 1.00 91.50 202 LEU A C 1
ATOM 1660 O O . LEU A 1 202 ? 3.420 10.074 6.661 1.00 91.50 202 LEU A O 1
ATOM 1664 N N . ILE A 1 203 ? 3.625 9.648 4.479 1.00 93.06 203 ILE A N 1
ATOM 1665 C CA . ILE A 1 203 ? 2.244 9.160 4.297 1.00 93.06 203 ILE A CA 1
ATOM 1666 C C . ILE A 1 203 ? 2.161 7.769 3.664 1.00 93.06 203 ILE A C 1
ATOM 1668 O O . ILE A 1 203 ? 1.137 7.100 3.802 1.00 93.06 203 ILE A O 1
ATOM 1672 N N . TYR A 1 204 ? 3.213 7.341 2.964 1.00 95.19 204 TYR A N 1
ATOM 1673 C CA . TYR A 1 204 ? 3.271 6.065 2.257 1.00 95.19 204 TYR A CA 1
ATOM 1674 C C . TYR A 1 204 ? 4.725 5.629 2.060 1.00 95.19 204 TYR A C 1
ATOM 1676 O O . TYR A 1 204 ? 5.613 6.479 1.986 1.00 95.19 204 TYR A O 1
ATOM 1684 N N . LEU A 1 205 ? 4.953 4.322 1.941 1.00 95.12 205 LEU A N 1
ATOM 1685 C CA . LEU A 1 205 ? 6.253 3.685 1.738 1.00 95.12 205 LEU A CA 1
ATOM 1686 C C . LEU A 1 205 ? 6.174 2.704 0.576 1.00 95.12 205 LEU A C 1
ATOM 1688 O O . LEU A 1 205 ? 5.146 2.065 0.350 1.00 95.12 205 LEU A O 1
ATOM 1692 N N . PHE A 1 206 ? 7.280 2.579 -0.140 1.00 94.06 206 PHE A N 1
ATOM 1693 C CA . PHE A 1 206 ? 7.454 1.611 -1.213 1.00 94.06 206 PHE A CA 1
ATOM 1694 C C . PHE A 1 206 ? 8.942 1.341 -1.421 1.00 94.06 206 PHE A C 1
ATOM 1696 O O . PHE A 1 206 ? 9.787 2.071 -0.905 1.00 94.06 206 PHE A O 1
ATOM 1703 N N . CYS A 1 207 ? 9.286 0.313 -2.183 1.00 89.06 207 CYS A N 1
ATOM 1704 C CA . CYS A 1 207 ? 10.669 0.020 -2.525 1.00 89.06 207 CYS A CA 1
ATOM 1705 C C . CYS A 1 207 ? 10.900 0.087 -4.023 1.00 89.06 207 CYS A C 1
ATOM 1707 O O . CYS A 1 207 ? 10.017 -0.196 -4.817 1.00 89.06 207 CYS A O 1
ATOM 1709 N N . ASP A 1 208 ? 12.120 0.414 -4.402 1.00 82.56 208 ASP A N 1
ATOM 1710 C CA . ASP A 1 208 ? 12.626 0.116 -5.734 1.00 82.56 208 ASP A CA 1
ATOM 1711 C C . ASP A 1 208 ? 14.035 -0.445 -5.588 1.00 82.56 208 ASP A C 1
ATOM 1713 O O . ASP A 1 208 ? 14.651 -0.319 -4.529 1.00 82.56 208 ASP A O 1
ATOM 1717 N N . TYR A 1 209 ? 14.554 -1.083 -6.623 1.00 72.81 209 TYR A N 1
ATOM 1718 C CA . TYR A 1 209 ? 15.896 -1.631 -6.575 1.00 72.81 209 TYR A CA 1
ATOM 1719 C C . TYR A 1 209 ? 16.915 -0.634 -7.098 1.00 72.81 209 TYR A C 1
ATOM 1721 O O . TYR A 1 209 ? 16.828 -0.147 -8.225 1.00 72.81 209 TYR A O 1
ATOM 1729 N N . HIS A 1 210 ? 17.938 -0.380 -6.289 1.00 65.50 210 HIS A N 1
ATOM 1730 C CA . HIS A 1 210 ? 19.103 0.343 -6.756 1.00 65.50 210 HIS A CA 1
ATOM 1731 C C . HIS A 1 210 ? 20.014 -0.619 -7.519 1.00 65.50 210 HIS A C 1
ATOM 1733 O O . HIS A 1 210 ? 20.480 -1.614 -6.961 1.00 65.50 210 HIS A O 1
ATOM 1739 N N . GLN A 1 211 ? 20.286 -0.304 -8.785 1.00 56.88 211 GLN A N 1
ATOM 1740 C CA . GLN A 1 211 ? 21.228 -1.039 -9.622 1.00 56.88 211 GLN A CA 1
ATOM 1741 C C . GLN A 1 211 ? 22.475 -0.180 -9.865 1.00 56.88 211 GLN A C 1
ATOM 1743 O O . GLN A 1 211 ? 22.421 0.816 -10.586 1.00 56.88 211 GLN A O 1
ATOM 1748 N N . ASN A 1 212 ? 23.608 -0.583 -9.290 1.00 55.69 212 ASN A N 1
ATOM 1749 C CA . ASN A 1 212 ? 24.936 -0.140 -9.727 1.00 55.69 212 ASN A CA 1
ATOM 1750 C C . ASN A 1 212 ? 25.650 -1.318 -10.416 1.00 55.69 212 ASN A C 1
ATOM 1752 O O . ASN A 1 212 ? 25.206 -2.457 -10.290 1.00 55.69 212 ASN A O 1
ATOM 1756 N N . LYS A 1 213 ? 26.750 -1.061 -11.136 1.00 48.97 213 LYS A N 1
ATOM 1757 C CA . LYS A 1 213 ? 27.509 -2.034 -11.947 1.00 48.97 213 LYS A CA 1
ATOM 1758 C C . LYS A 1 213 ? 27.859 -3.347 -11.224 1.00 48.97 213 LYS A C 1
ATOM 1760 O O . LYS A 1 213 ? 28.074 -4.342 -11.902 1.00 48.97 213 LYS A O 1
ATOM 1765 N N . GLU A 1 214 ? 27.883 -3.347 -9.891 1.00 49.81 214 GLU A N 1
ATOM 1766 C CA . GLU A 1 214 ? 28.295 -4.485 -9.057 1.00 49.81 214 GLU A CA 1
ATOM 1767 C C . GLU A 1 214 ? 27.293 -4.848 -7.947 1.00 49.81 214 GLU A C 1
ATOM 1769 O O . GLU A 1 214 ? 27.544 -5.784 -7.199 1.00 49.81 214 GLU A O 1
ATOM 1774 N N . LYS A 1 215 ? 26.175 -4.119 -7.782 1.00 53.12 215 LYS A N 1
ATOM 1775 C CA . LYS A 1 215 ? 25.269 -4.319 -6.633 1.00 53.12 215 LYS A CA 1
ATOM 1776 C C . LYS A 1 215 ? 23.806 -4.070 -6.989 1.00 53.12 215 LYS A C 1
ATOM 1778 O O . LYS A 1 215 ? 23.479 -3.068 -7.629 1.00 53.12 215 LYS A O 1
ATOM 1783 N N . TYR A 1 216 ? 22.942 -4.958 -6.503 1.00 58.88 216 TYR A N 1
ATOM 1784 C CA . TYR A 1 216 ? 21.487 -4.882 -6.609 1.00 58.88 216 TYR A CA 1
ATOM 1785 C C . TYR A 1 216 ? 20.880 -5.058 -5.219 1.00 58.88 216 TYR A C 1
ATOM 1787 O O . TYR A 1 216 ? 21.020 -6.116 -4.609 1.00 58.88 216 TYR A O 1
ATOM 1795 N N . TYR A 1 217 ? 20.240 -4.019 -4.689 1.00 66.94 217 TYR A N 1
ATOM 1796 C CA . TYR A 1 217 ? 19.644 -4.072 -3.356 1.00 66.94 217 TYR A CA 1
ATOM 1797 C C . TYR A 1 217 ? 18.373 -3.226 -3.265 1.00 66.94 217 TYR A C 1
ATOM 1799 O O . TYR A 1 217 ? 18.233 -2.249 -4.011 1.00 66.94 217 TYR A O 1
ATOM 1807 N N . PRO A 1 218 ? 17.431 -3.590 -2.376 1.00 75.00 218 PRO A N 1
ATOM 1808 C CA . PRO A 1 218 ? 16.205 -2.829 -2.229 1.00 75.00 218 PRO A CA 1
ATOM 1809 C C . PRO A 1 218 ? 16.479 -1.481 -1.568 1.00 75.00 218 PRO A C 1
ATOM 1811 O O . PRO A 1 218 ? 17.259 -1.374 -0.631 1.00 75.00 218 PRO A O 1
ATOM 1814 N N . LEU A 1 219 ? 15.829 -0.433 -2.043 1.00 81.50 219 LEU A N 1
ATOM 1815 C CA . LEU A 1 219 ? 15.938 0.916 -1.514 1.00 81.50 219 LEU A CA 1
ATOM 1816 C C . LEU A 1 219 ? 14.559 1.346 -1.024 1.00 81.50 219 LEU A C 1
ATOM 1818 O O . LEU A 1 219 ? 13.577 1.240 -1.756 1.00 81.50 219 LEU A O 1
ATOM 1822 N N . LEU A 1 220 ? 14.476 1.805 0.226 1.00 89.56 220 LEU A N 1
ATOM 1823 C CA . LEU A 1 220 ? 13.217 2.261 0.807 1.00 89.56 220 LEU A CA 1
ATOM 1824 C C . LEU A 1 220 ? 12.935 3.703 0.383 1.00 89.56 220 LEU A C 1
ATOM 1826 O O . LEU A 1 220 ? 13.691 4.621 0.712 1.00 89.56 220 LEU A O 1
ATOM 1830 N N . TYR A 1 221 ? 11.813 3.884 -0.298 1.00 92.00 221 TYR A N 1
ATOM 1831 C CA . TYR A 1 221 ? 11.240 5.164 -0.672 1.00 92.00 221 TYR A CA 1
ATOM 1832 C C . TYR A 1 221 ? 10.015 5.486 0.187 1.00 92.00 221 TYR A C 1
ATOM 1834 O O . TYR A 1 221 ? 9.379 4.610 0.776 1.00 92.00 221 TYR A O 1
ATOM 1842 N N . GLY A 1 222 ? 9.675 6.769 0.232 1.00 92.88 222 GLY A N 1
ATOM 1843 C CA . GLY A 1 222 ? 8.488 7.290 0.884 1.00 92.88 222 GLY A CA 1
ATOM 1844 C C . GLY A 1 222 ? 7.846 8.426 0.096 1.00 92.88 222 GLY A C 1
ATOM 1845 O O . GLY A 1 222 ? 8.461 9.027 -0.789 1.00 92.88 222 GLY A O 1
ATOM 1846 N N . ILE A 1 223 ? 6.593 8.714 0.436 1.00 93.50 223 ILE A N 1
ATOM 1847 C CA . ILE A 1 223 ? 5.835 9.882 -0.021 1.00 93.50 223 ILE A CA 1
ATOM 1848 C C . ILE A 1 223 ? 5.606 10.779 1.189 1.00 93.50 223 ILE A C 1
ATOM 1850 O O . ILE A 1 223 ? 5.143 10.284 2.218 1.00 93.50 223 ILE A O 1
ATOM 1854 N N . THR A 1 224 ? 5.912 12.072 1.078 1.00 92.31 224 THR A N 1
ATOM 1855 C CA . THR A 1 224 ? 5.743 13.009 2.197 1.00 92.31 224 THR A CA 1
ATOM 1856 C C . THR A 1 224 ? 4.323 13.572 2.321 1.00 92.31 224 THR A C 1
ATOM 1858 O O . THR A 1 224 ? 3.534 13.441 1.378 1.00 92.31 224 THR A O 1
ATOM 1861 N N . LYS A 1 225 ? 3.977 14.273 3.420 1.00 89.94 225 LYS A N 1
ATOM 1862 C CA . LYS A 1 225 ? 2.678 14.982 3.525 1.00 89.94 225 LYS A CA 1
ATOM 1863 C C . LYS A 1 225 ? 2.491 16.022 2.421 1.00 89.94 225 LYS A C 1
ATOM 1865 O O . LYS A 1 225 ? 1.357 16.364 2.113 1.00 89.94 225 LYS A O 1
ATOM 1870 N N . GLU A 1 226 ? 3.561 16.509 1.797 1.00 89.25 226 GLU A N 1
ATOM 1871 C CA . GLU A 1 226 ? 3.495 17.429 0.652 1.00 89.25 226 GLU A CA 1
ATOM 1872 C C . GLU A 1 226 ? 3.364 16.720 -0.708 1.00 89.25 226 GLU A C 1
ATOM 1874 O O . GLU A 1 226 ? 3.182 17.386 -1.731 1.00 89.25 226 GLU A O 1
ATOM 1879 N N . GLY A 1 227 ? 3.455 15.386 -0.743 1.00 89.00 227 GLY A N 1
ATOM 1880 C CA . GLY A 1 227 ? 3.420 14.594 -1.971 1.00 89.00 227 GLY A CA 1
ATOM 1881 C C . GLY A 1 227 ? 4.759 14.452 -2.687 1.00 89.00 227 GLY A C 1
ATOM 1882 O O . GLY A 1 227 ? 4.775 14.152 -3.881 1.00 89.00 227 GLY A O 1
ATOM 1883 N N . LYS A 1 228 ? 5.881 14.701 -2.000 1.00 89.94 228 LYS A N 1
ATOM 1884 C CA . LYS A 1 228 ? 7.226 14.557 -2.573 1.00 89.94 228 LYS A CA 1
ATOM 1885 C C . LYS A 1 228 ? 7.734 13.133 -2.375 1.00 89.94 228 LYS A C 1
ATOM 1887 O O . LYS A 1 228 ? 7.515 12.540 -1.321 1.00 89.94 228 LYS A O 1
ATOM 1892 N N . PHE A 1 229 ? 8.448 12.607 -3.368 1.00 90.62 229 PHE A N 1
ATOM 1893 C CA . PHE A 1 229 ? 9.186 11.358 -3.204 1.00 90.62 229 PHE A CA 1
ATOM 1894 C C . PHE A 1 229 ? 10.492 11.601 -2.458 1.00 90.62 229 PHE A C 1
ATOM 1896 O O . PHE A 1 229 ? 11.252 12.507 -2.799 1.00 90.62 229 PHE A O 1
ATOM 1903 N N . VAL A 1 230 ? 10.756 10.755 -1.471 1.00 90.12 230 VAL A N 1
ATOM 1904 C CA . VAL A 1 230 ? 11.984 10.731 -0.674 1.00 90.12 230 VAL A CA 1
ATOM 1905 C C . VAL A 1 230 ? 12.485 9.295 -0.550 1.00 90.12 230 VAL A C 1
ATOM 1907 O O . VAL A 1 230 ? 11.724 8.359 -0.769 1.00 90.12 230 VAL A O 1
ATOM 1910 N N . TYR A 1 231 ? 13.756 9.093 -0.215 1.00 89.00 231 TYR A N 1
ATOM 1911 C CA . TYR A 1 231 ? 14.329 7.758 -0.018 1.00 89.00 231 TYR A CA 1
ATOM 1912 C C . TYR A 1 231 ? 15.403 7.746 1.065 1.00 89.00 231 TYR A C 1
ATOM 1914 O O . TYR A 1 231 ? 16.088 8.755 1.276 1.00 89.00 231 TYR A O 1
ATOM 1922 N N . LYS A 1 232 ? 15.573 6.605 1.739 1.00 85.38 232 LYS A N 1
ATOM 1923 C CA . LYS A 1 232 ? 16.694 6.400 2.662 1.00 85.38 232 LYS A CA 1
ATOM 1924 C C . LYS A 1 232 ? 17.968 6.190 1.859 1.00 85.38 232 LYS A C 1
ATOM 1926 O O . LYS A 1 232 ? 18.141 5.164 1.210 1.00 85.38 232 LYS A O 1
ATOM 1931 N N . ASN A 1 233 ? 18.868 7.167 1.895 1.00 75.75 233 ASN A N 1
ATOM 1932 C CA . ASN A 1 233 ? 20.130 7.077 1.174 1.00 75.75 233 ASN A CA 1
ATOM 1933 C C . ASN A 1 233 ? 21.132 6.213 1.950 1.00 75.75 233 ASN A C 1
ATOM 1935 O O . ASN A 1 233 ? 21.697 6.647 2.953 1.00 75.75 233 ASN A O 1
ATOM 1939 N N . LEU A 1 234 ? 21.402 5.017 1.431 1.00 70.69 234 LEU A N 1
ATOM 1940 C CA . LEU A 1 234 ? 22.346 4.045 1.997 1.00 70.69 234 LEU A CA 1
ATOM 1941 C C . LEU A 1 234 ? 23.820 4.369 1.681 1.00 70.69 234 LEU A C 1
ATOM 1943 O O . LEU A 1 234 ? 24.684 3.505 1.784 1.00 70.69 234 LEU A O 1
ATOM 1947 N N . LYS A 1 235 ? 24.119 5.610 1.266 1.00 63.59 235 LYS A N 1
ATOM 1948 C CA . LYS A 1 235 ? 25.444 6.070 0.813 1.00 63.59 235 LYS A CA 1
ATOM 1949 C C . LYS A 1 235 ? 26.023 5.200 -0.314 1.00 63.59 235 LYS A C 1
ATOM 1951 O O . LYS A 1 235 ? 27.218 4.939 -0.360 1.00 63.59 235 LYS A O 1
ATOM 1956 N N . GLY A 1 236 ? 25.165 4.786 -1.247 1.00 54.12 236 GLY A N 1
ATOM 1957 C CA . GLY A 1 236 ? 25.541 4.260 -2.565 1.00 54.12 236 GLY A CA 1
ATOM 1958 C C . GLY A 1 236 ? 26.044 2.814 -2.625 1.00 54.12 236 GLY A C 1
ATOM 1959 O O . GLY A 1 236 ? 25.934 2.207 -3.691 1.00 54.12 236 GLY A O 1
ATOM 1960 N N . GLU A 1 237 ? 26.527 2.224 -1.527 1.00 52.84 237 GLU A N 1
ATOM 1961 C CA . GLU A 1 237 ? 27.265 0.949 -1.604 1.00 52.84 237 GLU A CA 1
ATOM 1962 C C . GLU A 1 237 ? 26.903 -0.112 -0.563 1.00 52.84 237 GLU A C 1
ATOM 1964 O O . GLU A 1 237 ? 27.376 -1.246 -0.694 1.00 52.84 237 GLU A O 1
ATOM 1969 N N . THR A 1 238 ? 26.069 0.203 0.426 1.00 56.44 238 THR A N 1
ATOM 1970 C CA . THR A 1 238 ? 25.739 -0.737 1.503 1.00 56.44 238 THR A CA 1
ATOM 1971 C C . THR A 1 238 ? 24.340 -1.322 1.291 1.00 56.44 238 THR A C 1
ATOM 1973 O O . THR A 1 238 ? 23.359 -0.580 1.383 1.00 56.44 238 THR A O 1
ATOM 1976 N N . PRO A 1 239 ? 24.212 -2.628 0.986 1.00 58.81 239 PRO A N 1
ATOM 1977 C CA . PRO A 1 239 ? 22.915 -3.294 0.938 1.00 58.81 239 PRO A CA 1
ATOM 1978 C C . PRO A 1 239 ? 22.154 -3.146 2.273 1.00 58.81 239 PRO A C 1
ATOM 1980 O O . PRO A 1 239 ? 22.772 -3.215 3.331 1.00 58.81 239 PRO A O 1
ATOM 1983 N N . PRO A 1 240 ? 20.819 -2.988 2.292 1.00 57.97 240 PRO A N 1
ATOM 1984 C CA . PRO A 1 240 ? 20.065 -2.861 3.544 1.00 57.97 240 PRO A CA 1
ATOM 1985 C C . PRO A 1 240 ? 20.201 -4.084 4.449 1.00 57.97 240 PRO A C 1
ATOM 1987 O O . PRO A 1 240 ? 20.172 -3.954 5.664 1.00 57.97 240 PRO A O 1
ATOM 1990 N N . ASN A 1 241 ? 20.376 -5.269 3.860 1.00 57.91 241 ASN A N 1
ATOM 1991 C CA . ASN A 1 241 ? 20.575 -6.524 4.580 1.00 57.91 241 ASN A CA 1
ATOM 1992 C C . ASN A 1 241 ? 21.994 -6.688 5.144 1.00 57.91 241 ASN A C 1
ATOM 1994 O O . ASN A 1 241 ? 22.287 -7.741 5.692 1.00 57.91 241 ASN A O 1
ATOM 1998 N N . THR A 1 242 ? 22.866 -5.687 5.021 1.00 62.09 242 THR A N 1
ATOM 1999 C CA . THR A 1 242 ? 24.153 -5.645 5.729 1.00 62.09 242 THR A CA 1
ATOM 2000 C C . THR A 1 242 ? 24.203 -4.534 6.776 1.00 62.09 242 THR A C 1
ATOM 2002 O O . THR A 1 242 ? 25.191 -4.420 7.497 1.00 62.09 242 THR A O 1
ATOM 2005 N N . ILE A 1 243 ? 23.131 -3.746 6.903 1.00 67.38 243 ILE A N 1
ATOM 2006 C CA . ILE A 1 243 ? 23.005 -2.670 7.884 1.00 67.38 243 ILE A CA 1
ATOM 2007 C C . ILE A 1 243 ? 22.084 -3.152 8.998 1.00 67.38 243 ILE A C 1
ATOM 2009 O O . ILE A 1 243 ? 20.936 -3.514 8.739 1.00 67.38 243 ILE A O 1
ATOM 2013 N N . GLU A 1 244 ? 22.583 -3.139 10.232 1.00 76.75 244 GLU A N 1
ATOM 2014 C CA . GLU A 1 244 ? 21.760 -3.431 11.408 1.00 76.75 244 GLU A CA 1
ATOM 2015 C C . GLU A 1 244 ? 20.535 -2.511 11.444 1.00 76.75 244 GLU A C 1
ATOM 2017 O O . GLU A 1 244 ? 20.613 -1.330 11.085 1.00 76.75 244 GLU A O 1
ATOM 2022 N N . ILE A 1 245 ? 19.401 -3.049 11.889 1.00 78.50 245 ILE A N 1
ATOM 2023 C CA . ILE A 1 245 ? 18.109 -2.355 11.868 1.00 78.50 245 ILE A CA 1
ATOM 2024 C C . ILE A 1 245 ? 18.183 -0.930 12.433 1.00 78.50 245 ILE A C 1
ATOM 2026 O O . ILE A 1 245 ? 17.735 0.010 11.775 1.00 78.50 245 ILE A O 1
ATOM 2030 N N . ASP A 1 246 ? 18.845 -0.736 13.573 1.00 75.00 246 ASP A N 1
ATOM 2031 C CA . ASP A 1 246 ? 18.977 0.575 14.214 1.00 75.00 246 ASP A CA 1
ATOM 2032 C C . ASP A 1 246 ? 19.777 1.557 13.352 1.00 75.00 246 ASP A C 1
ATOM 2034 O O . ASP A 1 246 ? 19.431 2.733 13.232 1.00 75.00 246 ASP A O 1
ATOM 2038 N N . GLN A 1 247 ? 20.836 1.087 12.691 1.00 76.44 247 GLN A N 1
ATOM 2039 C CA . GLN A 1 247 ? 21.633 1.921 11.794 1.00 76.44 247 GLN A CA 1
ATOM 2040 C C . GLN A 1 247 ? 20.821 2.337 10.565 1.00 76.44 247 GLN A C 1
ATOM 2042 O O . GLN A 1 247 ? 20.868 3.502 10.169 1.00 76.44 247 GLN A O 1
ATOM 2047 N N . PHE A 1 248 ? 20.046 1.416 9.986 1.00 80.25 248 PHE A N 1
ATOM 2048 C CA . PHE A 1 248 ?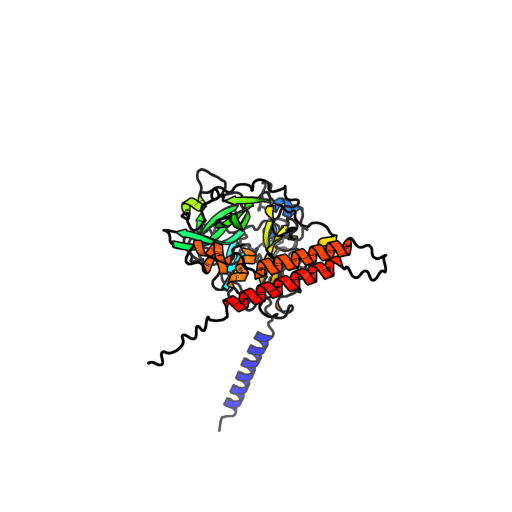 19.197 1.696 8.829 1.00 80.25 248 PHE A CA 1
ATOM 2049 C C . PHE A 1 248 ? 18.076 2.681 9.176 1.00 80.25 248 PHE A C 1
ATOM 2051 O O . PHE A 1 248 ? 17.822 3.649 8.452 1.00 80.25 248 PHE A O 1
ATOM 2058 N N . LEU A 1 249 ? 17.404 2.461 10.303 1.00 76.31 249 LEU A N 1
ATOM 2059 C CA . LEU A 1 249 ? 16.309 3.305 10.764 1.00 76.31 249 LEU A CA 1
ATOM 2060 C C . LEU A 1 249 ? 16.778 4.729 11.075 1.00 76.31 249 LEU A C 1
ATOM 2062 O O . LEU A 1 249 ? 16.071 5.683 10.740 1.00 76.31 249 LEU A O 1
ATOM 2066 N N . ASN A 1 250 ? 18.009 4.887 11.561 1.00 75.19 250 ASN A N 1
ATOM 2067 C CA . ASN A 1 250 ? 18.634 6.187 11.801 1.00 75.19 250 ASN A CA 1
ATOM 2068 C C . ASN A 1 250 ? 19.009 6.967 10.526 1.00 75.19 250 ASN A C 1
ATOM 2070 O O . ASN A 1 250 ? 19.285 8.167 10.609 1.00 75.19 250 ASN A O 1
ATOM 2074 N N . LEU A 1 251 ? 19.006 6.345 9.341 1.00 79.50 251 LEU A N 1
ATOM 2075 C CA . LEU A 1 251 ? 19.294 7.056 8.092 1.00 79.50 251 LEU A CA 1
ATOM 2076 C C . LEU A 1 251 ? 18.166 8.026 7.729 1.00 79.50 251 LEU A C 1
ATOM 2078 O O . LEU A 1 251 ? 17.001 7.626 7.726 1.00 79.50 251 LEU A O 1
ATOM 2082 N N . PRO A 1 252 ? 18.467 9.271 7.337 1.00 80.75 252 PRO A N 1
ATOM 2083 C CA . PRO A 1 252 ? 17.421 10.183 6.927 1.00 80.75 252 PRO A CA 1
ATOM 2084 C C . PRO A 1 252 ? 16.825 9.834 5.570 1.00 80.75 252 PRO A C 1
ATOM 2086 O O . PRO A 1 252 ? 17.519 9.377 4.655 1.00 80.75 252 PRO A O 1
ATOM 2089 N N . PHE A 1 253 ? 15.540 10.143 5.421 1.00 86.38 253 PHE A N 1
ATOM 2090 C CA . PHE A 1 253 ? 14.938 10.303 4.107 1.00 86.38 253 PHE A CA 1
ATOM 2091 C C . PHE A 1 253 ? 15.489 11.560 3.428 1.00 86.38 253 PHE A C 1
ATOM 2093 O O . PHE A 1 253 ? 15.623 12.622 4.033 1.00 86.38 253 PHE A O 1
ATOM 2100 N N . THR A 1 254 ? 15.824 11.429 2.149 1.00 85.00 254 THR A N 1
ATOM 2101 C CA . THR A 1 254 ? 16.396 12.497 1.325 1.00 85.00 254 THR A CA 1
ATOM 2102 C C . THR A 1 254 ? 15.688 12.560 -0.020 1.00 85.00 254 THR A C 1
ATOM 2104 O O . THR A 1 254 ? 15.168 11.553 -0.501 1.00 85.00 254 THR A O 1
ATOM 2107 N N . SER A 1 255 ? 15.655 13.734 -0.647 1.00 83.50 255 SER A N 1
ATOM 2108 C CA . SER A 1 255 ? 15.061 13.879 -1.978 1.00 83.50 255 SER A CA 1
ATOM 2109 C C . SER A 1 255 ? 15.954 13.240 -3.054 1.00 83.50 255 SER A C 1
ATOM 2111 O O . SER A 1 255 ? 17.179 13.416 -3.014 1.00 83.50 255 SER A O 1
ATOM 2113 N N . PRO A 1 256 ? 15.388 12.531 -4.049 1.00 77.19 256 PRO A N 1
ATOM 2114 C CA . PRO A 1 256 ? 16.143 12.033 -5.195 1.00 77.19 256 PRO A CA 1
ATOM 2115 C C . PRO A 1 256 ? 16.799 13.190 -5.957 1.00 77.19 256 PRO A C 1
ATOM 2117 O O . PRO A 1 256 ? 16.133 14.153 -6.343 1.00 77.19 256 PRO A O 1
ATOM 2120 N N . LYS A 1 257 ? 18.114 13.112 -6.189 1.00 69.00 257 LYS A N 1
ATOM 2121 C CA . LYS A 1 257 ? 18.826 14.113 -6.996 1.00 69.00 257 LYS A CA 1
ATOM 2122 C C . LYS A 1 257 ? 18.370 14.015 -8.451 1.00 69.00 257 LYS A C 1
ATOM 2124 O O . LYS A 1 257 ? 18.423 12.938 -9.032 1.00 69.00 257 LYS A O 1
ATOM 2129 N N . GLY A 1 258 ? 17.977 15.142 -9.042 1.00 63.88 258 GLY A N 1
ATOM 2130 C CA . GLY A 1 258 ? 17.618 15.216 -10.461 1.00 63.88 258 GLY A CA 1
ATOM 2131 C C . GLY A 1 258 ? 16.232 14.672 -10.813 1.00 63.88 258 GLY A C 1
ATOM 2132 O O . GLY A 1 258 ? 15.907 14.626 -11.996 1.00 63.88 258 GLY A O 1
ATOM 2133 N N . ALA A 1 259 ? 15.407 14.297 -9.826 1.00 63.25 259 ALA A N 1
ATOM 2134 C CA . ALA A 1 259 ? 14.012 13.982 -10.102 1.00 63.25 259 ALA A CA 1
ATOM 2135 C C . ALA A 1 259 ? 13.306 15.250 -10.618 1.00 63.25 259 ALA A C 1
ATOM 2137 O O . ALA A 1 259 ? 13.318 16.265 -9.918 1.00 63.25 259 ALA A O 1
ATOM 2138 N N . PRO A 1 260 ? 12.711 15.223 -11.824 1.00 60.34 260 PRO A N 1
ATOM 2139 C CA . PRO A 1 260 ? 11.920 16.338 -12.310 1.00 60.34 260 PRO A CA 1
ATOM 2140 C C . PRO A 1 260 ? 10.741 16.588 -11.369 1.00 60.34 260 PRO A C 1
ATOM 2142 O O . PRO A 1 260 ? 10.197 15.648 -10.769 1.00 60.34 260 PRO A O 1
ATOM 2145 N N . ASP A 1 261 ? 10.322 17.852 -11.288 1.00 67.81 261 ASP A N 1
ATOM 2146 C CA . ASP A 1 261 ? 9.081 18.214 -10.614 1.00 67.81 261 ASP A CA 1
ATOM 2147 C C . ASP A 1 261 ? 7.944 17.353 -11.163 1.00 67.81 261 ASP A C 1
ATOM 2149 O O . ASP A 1 261 ? 7.721 17.232 -12.373 1.00 67.81 261 ASP A O 1
ATOM 2153 N N . GLN A 1 262 ? 7.258 16.682 -10.246 1.00 78.31 262 GLN A N 1
ATOM 2154 C CA . GLN A 1 262 ? 6.185 15.773 -10.599 1.00 78.31 262 GLN A CA 1
ATOM 2155 C C . GLN A 1 262 ? 5.011 16.600 -11.121 1.00 78.31 262 GLN A C 1
ATOM 2157 O O . GLN A 1 262 ? 4.511 17.488 -10.436 1.00 78.31 262 GLN A O 1
ATOM 2162 N N . ASN A 1 263 ? 4.533 16.285 -12.325 1.00 85.25 263 ASN A N 1
ATOM 2163 C CA . ASN A 1 263 ? 3.394 16.977 -12.929 1.00 85.25 263 ASN A CA 1
ATOM 2164 C C . ASN A 1 263 ? 2.070 16.742 -12.178 1.00 85.25 263 ASN A C 1
ATOM 2166 O O . ASN A 1 263 ? 1.120 17.493 -12.382 1.00 85.25 263 ASN A O 1
ATOM 2170 N N . ILE A 1 264 ? 2.008 15.724 -11.314 1.00 89.25 264 ILE A N 1
ATOM 2171 C CA . ILE A 1 264 ? 0.936 15.504 -10.337 1.00 89.25 264 ILE A CA 1
ATOM 2172 C C . ILE A 1 264 ? 1.530 14.986 -9.022 1.00 89.25 264 ILE A C 1
ATOM 2174 O O . ILE A 1 264 ? 2.544 14.283 -9.026 1.00 89.25 264 ILE A O 1
ATOM 2178 N N . LYS A 1 265 ? 0.857 15.281 -7.908 1.00 91.94 265 LYS A N 1
ATOM 2179 C CA . LYS A 1 265 ? 1.107 14.649 -6.607 1.00 91.94 265 LYS A CA 1
ATOM 2180 C C . LYS A 1 265 ? 0.265 13.378 -6.478 1.00 91.94 265 LYS A C 1
ATOM 2182 O O . LYS A 1 265 ? -0.880 13.348 -6.937 1.00 91.94 265 LYS A O 1
ATOM 2187 N N . VAL A 1 266 ? 0.812 12.356 -5.828 1.00 93.62 266 VAL A N 1
ATOM 2188 C CA . VAL A 1 266 ? 0.146 11.061 -5.614 1.00 93.62 266 VAL A CA 1
ATOM 2189 C C . VAL A 1 266 ? 0.120 10.697 -4.133 1.00 93.62 266 VAL A C 1
ATOM 2191 O O . VAL A 1 266 ? 1.038 11.036 -3.394 1.00 93.62 266 VAL A O 1
ATOM 2194 N N . LEU A 1 267 ? -0.942 10.015 -3.711 1.00 93.25 267 LEU A N 1
ATOM 2195 C CA . LEU A 1 267 ? -1.156 9.536 -2.344 1.00 93.25 267 LEU A CA 1
ATOM 2196 C C . LEU A 1 267 ? -0.493 8.173 -2.110 1.00 93.25 267 LEU A C 1
ATOM 2198 O O . LEU A 1 267 ? -0.013 7.896 -1.014 1.00 93.25 267 LEU A O 1
ATOM 2202 N N . LYS A 1 268 ? -0.479 7.319 -3.140 1.00 95.12 268 LYS A N 1
ATOM 2203 C CA . LYS A 1 268 ? 0.050 5.948 -3.101 1.00 95.12 268 LYS A CA 1
ATOM 2204 C C . LYS A 1 268 ? 0.642 5.560 -4.446 1.00 95.12 268 LYS A C 1
ATOM 2206 O O . LYS A 1 268 ? 0.230 6.101 -5.474 1.00 95.12 268 LYS A O 1
ATOM 2211 N N . VAL A 1 269 ? 1.547 4.584 -4.435 1.00 95.25 269 VAL A N 1
ATOM 2212 C CA . VAL A 1 269 ? 2.135 3.982 -5.640 1.00 95.25 269 VAL A CA 1
ATOM 2213 C C . VAL A 1 269 ? 2.223 2.459 -5.532 1.00 95.25 269 VAL A C 1
ATOM 2215 O O . VAL A 1 269 ? 2.254 1.906 -4.431 1.00 95.25 269 VAL A O 1
ATOM 2218 N N . PHE A 1 270 ? 2.230 1.795 -6.684 1.00 93.25 270 PHE A N 1
ATOM 2219 C CA . PHE A 1 270 ? 2.373 0.345 -6.859 1.00 93.25 270 PHE A CA 1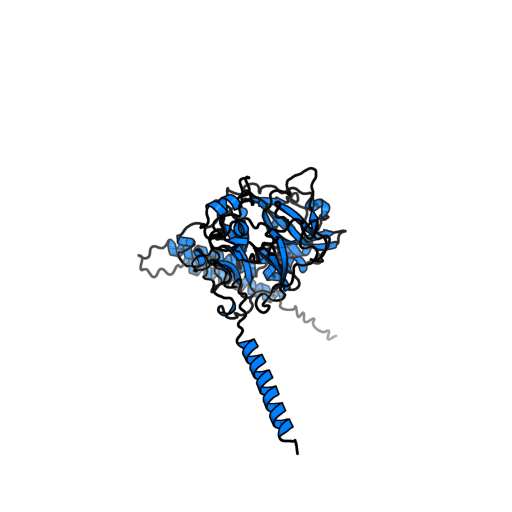
ATOM 2220 C C . PHE A 1 270 ? 2.842 0.048 -8.294 1.00 93.25 270 PHE A C 1
ATOM 2222 O O . PHE A 1 270 ? 2.967 0.960 -9.112 1.00 93.25 270 PHE A O 1
ATOM 2229 N N . TRP A 1 271 ? 3.110 -1.216 -8.618 1.00 90.88 271 TRP A N 1
ATOM 2230 C CA . TRP A 1 271 ? 3.595 -1.643 -9.931 1.00 90.88 271 TRP A CA 1
ATOM 2231 C C . TRP A 1 271 ? 2.557 -2.485 -10.650 1.00 90.88 271 TRP A C 1
ATOM 2233 O O . TRP A 1 271 ? 1.913 -3.356 -10.068 1.00 90.88 271 TRP A O 1
ATOM 2243 N N . ASP A 1 272 ? 2.425 -2.247 -11.949 1.00 89.06 272 ASP A N 1
ATOM 2244 C CA . ASP A 1 272 ? 1.637 -3.103 -12.821 1.00 89.06 272 ASP A CA 1
ATOM 2245 C C . ASP A 1 272 ? 2.401 -4.388 -13.185 1.00 89.06 272 ASP A C 1
ATOM 2247 O O . ASP A 1 272 ? 3.600 -4.547 -12.938 1.00 89.06 272 ASP A O 1
ATOM 2251 N N . ARG A 1 273 ? 1.705 -5.307 -13.858 1.00 86.44 273 ARG A N 1
ATOM 2252 C CA . ARG A 1 273 ? 2.276 -6.575 -14.340 1.00 86.44 273 ARG A CA 1
ATOM 2253 C C . ARG A 1 273 ? 3.472 -6.425 -15.294 1.00 86.44 273 ARG A C 1
ATOM 2255 O O . ARG A 1 273 ? 4.152 -7.413 -15.559 1.00 86.44 273 ARG A O 1
ATOM 2262 N N . ASN A 1 274 ? 3.685 -5.240 -15.865 1.00 83.19 274 ASN A N 1
ATOM 2263 C CA . ASN A 1 274 ? 4.752 -4.939 -16.819 1.00 83.19 274 ASN A CA 1
ATOM 2264 C C . ASN A 1 274 ? 5.894 -4.123 -16.180 1.00 83.19 274 ASN A C 1
ATOM 2266 O O . ASN A 1 274 ? 6.841 -3.758 -16.880 1.00 83.19 274 ASN A O 1
ATOM 2270 N N . GLY A 1 275 ? 5.817 -3.833 -14.877 1.00 83.00 275 GLY A N 1
ATOM 2271 C CA . GLY A 1 275 ? 6.809 -3.051 -14.142 1.00 83.00 275 GLY A CA 1
ATOM 2272 C C . GLY A 1 275 ? 6.663 -1.534 -14.287 1.00 83.00 275 GLY A C 1
ATOM 2273 O O . GLY A 1 275 ? 7.578 -0.805 -13.909 1.00 83.00 275 GLY A O 1
ATOM 2274 N N . PHE A 1 276 ? 5.550 -1.025 -14.824 1.00 87.81 276 PHE A N 1
ATOM 2275 C CA . PHE A 1 276 ? 5.257 0.405 -14.761 1.00 87.81 276 PHE A CA 1
ATOM 2276 C C . PHE A 1 276 ? 4.707 0.774 -13.392 1.00 87.81 276 PHE A C 1
ATOM 2278 O O . PHE A 1 276 ? 3.813 0.111 -12.868 1.00 87.81 276 PHE A O 1
ATOM 2285 N N . MET A 1 277 ? 5.184 1.896 -12.865 1.00 92.06 277 MET A N 1
ATOM 2286 C CA . MET A 1 277 ? 4.618 2.483 -11.662 1.00 92.06 277 MET A CA 1
ATOM 2287 C C . MET A 1 277 ? 3.242 3.088 -11.967 1.00 92.06 277 MET A C 1
ATOM 2289 O O . MET A 1 277 ? 3.102 3.927 -12.866 1.00 92.06 277 MET A O 1
ATOM 2293 N N . ILE A 1 278 ? 2.247 2.666 -11.195 1.00 94.06 278 ILE A N 1
ATOM 2294 C CA . ILE A 1 278 ? 0.915 3.256 -11.112 1.00 94.06 278 ILE A CA 1
ATOM 2295 C C . ILE A 1 278 ? 0.838 4.055 -9.807 1.00 94.06 278 ILE A C 1
ATOM 2297 O O . ILE A 1 278 ? 1.375 3.642 -8.782 1.00 94.06 278 ILE A O 1
ATOM 2301 N N . GLY A 1 279 ? 0.186 5.210 -9.848 1.00 94.62 279 GLY A N 1
ATOM 2302 C CA . GLY A 1 279 ? -0.069 6.062 -8.698 1.00 94.62 279 GLY A CA 1
ATOM 2303 C C . GLY A 1 279 ? -1.547 6.399 -8.568 1.00 94.62 279 GLY A C 1
ATOM 2304 O O . GLY A 1 279 ? -2.250 6.544 -9.570 1.00 94.62 279 GLY A O 1
ATOM 2305 N N . ILE A 1 280 ? -1.999 6.553 -7.326 1.00 94.50 280 ILE A N 1
ATOM 2306 C CA . ILE A 1 280 ? -3.311 7.119 -6.995 1.00 94.50 280 ILE A CA 1
ATOM 2307 C C . ILE A 1 280 ? -3.112 8.614 -6.758 1.00 94.50 280 ILE A C 1
ATOM 2309 O O . ILE A 1 280 ? -2.381 9.004 -5.848 1.00 94.50 280 ILE A O 1
ATOM 2313 N N . GLY A 1 281 ? -3.721 9.450 -7.596 1.00 93.00 281 GLY A N 1
ATOM 2314 C CA . GLY A 1 281 ? -3.648 10.906 -7.483 1.00 93.00 281 GLY A CA 1
ATOM 2315 C C . GLY A 1 281 ? -4.446 11.463 -6.301 1.00 93.00 281 GLY A C 1
ATOM 2316 O O . GLY A 1 281 ? -5.190 10.754 -5.629 1.00 93.00 281 GLY A O 1
ATOM 2317 N N . GLN A 1 282 ? -4.332 12.772 -6.074 1.00 90.31 282 GLN A N 1
ATOM 2318 C CA . GLN A 1 282 ? -5.146 13.499 -5.082 1.00 90.31 282 GLN A CA 1
ATOM 2319 C C . GLN A 1 282 ? -6.649 13.493 -5.399 1.00 90.31 282 GLN A C 1
ATOM 2321 O O . GLN A 1 282 ? -7.470 13.759 -4.533 1.00 90.31 282 GLN A O 1
ATOM 2326 N N . ASP A 1 283 ? -7.006 13.220 -6.649 1.00 88.75 283 ASP A N 1
ATOM 2327 C CA . ASP A 1 283 ? -8.376 13.047 -7.133 1.00 88.75 283 ASP A CA 1
ATOM 2328 C C . ASP A 1 283 ? -8.866 11.591 -7.014 1.00 88.75 283 ASP A C 1
ATOM 2330 O O . ASP A 1 283 ? -9.925 11.254 -7.545 1.00 88.75 283 ASP A O 1
ATOM 2334 N N . PHE A 1 284 ? -8.082 10.724 -6.359 1.00 89.69 284 PHE A N 1
ATOM 2335 C CA . PHE A 1 284 ? -8.290 9.280 -6.248 1.00 89.69 284 PHE A CA 1
ATOM 2336 C C . PHE A 1 284 ? -8.346 8.546 -7.594 1.00 89.69 284 PHE A C 1
ATOM 2338 O O . PHE A 1 284 ? -8.789 7.403 -7.651 1.00 89.69 284 PHE A O 1
ATOM 2345 N N . LYS A 1 285 ? -7.876 9.150 -8.691 1.00 91.12 285 LYS A N 1
ATOM 2346 C CA . LYS A 1 285 ? -7.797 8.467 -9.988 1.00 91.12 285 LYS A CA 1
ATOM 2347 C C . LYS A 1 285 ? -6.437 7.812 -10.192 1.00 91.12 285 LYS A C 1
ATOM 2349 O O . LYS A 1 285 ? -5.438 8.193 -9.579 1.00 91.12 285 LYS A O 1
ATOM 2354 N N . LEU A 1 286 ? -6.401 6.848 -11.107 1.00 92.19 286 LEU A N 1
ATOM 2355 C CA . LEU A 1 286 ? -5.186 6.126 -11.471 1.00 92.19 286 LEU A CA 1
ATOM 2356 C C . LEU A 1 286 ? -4.377 6.859 -12.540 1.00 92.19 286 LEU A C 1
ATOM 2358 O O . LEU A 1 286 ? -4.913 7.329 -13.550 1.00 92.19 286 LEU A O 1
ATOM 2362 N N . TYR A 1 287 ? -3.065 6.880 -12.332 1.00 92.25 287 TYR A N 1
ATOM 2363 C CA . TYR A 1 287 ? -2.066 7.441 -13.235 1.00 92.25 287 TYR A CA 1
ATOM 2364 C C . TYR A 1 287 ? -0.925 6.451 -13.413 1.00 92.25 287 TYR A C 1
ATOM 2366 O O . TYR A 1 287 ? -0.550 5.775 -12.467 1.00 92.25 287 TYR A O 1
ATOM 2374 N N . GLN A 1 288 ? -0.332 6.384 -14.602 1.00 92.12 288 GLN A N 1
ATOM 2375 C CA . GLN A 1 288 ? 0.832 5.537 -14.871 1.00 92.12 288 GLN A CA 1
ATOM 2376 C C . GLN A 1 288 ? 2.019 6.404 -15.295 1.00 92.12 288 GLN A C 1
ATOM 2378 O O . GLN A 1 288 ? 1.849 7.422 -15.969 1.00 92.12 288 GLN A O 1
ATOM 2383 N N . LYS A 1 289 ? 3.238 6.017 -14.922 1.00 89.06 289 LYS A N 1
ATOM 2384 C CA . LYS A 1 289 ? 4.468 6.639 -15.430 1.00 89.06 289 LYS A CA 1
ATOM 2385 C C . LYS A 1 289 ? 4.722 6.287 -16.896 1.00 89.06 289 LYS A C 1
ATOM 2387 O O . LYS A 1 289 ? 4.575 5.139 -17.309 1.00 89.06 289 LYS A O 1
ATOM 2392 N N . ARG A 1 290 ? 5.195 7.262 -17.686 1.00 77.88 290 ARG A N 1
ATOM 2393 C CA . ARG A 1 290 ? 5.574 7.076 -19.105 1.00 77.88 290 ARG A CA 1
ATOM 2394 C C . ARG A 1 290 ? 6.908 6.329 -19.273 1.00 77.88 290 ARG A C 1
ATOM 2396 O O . ARG A 1 290 ? 7.872 6.879 -19.806 1.00 77.88 290 ARG A O 1
ATOM 2403 N N . GLY A 1 291 ? 6.988 5.086 -18.814 1.00 74.75 291 GLY A N 1
ATOM 2404 C CA . GLY A 1 291 ? 8.226 4.303 -18.810 1.00 74.75 291 GLY A CA 1
ATOM 2405 C C . GLY A 1 291 ? 8.489 3.646 -17.462 1.00 74.75 291 GLY A C 1
ATOM 2406 O O . GLY A 1 291 ? 7.955 4.081 -16.447 1.00 74.75 291 GLY A O 1
ATOM 2407 N N . ILE A 1 292 ? 9.344 2.623 -17.457 1.00 75.06 292 ILE A N 1
ATOM 2408 C CA . ILE A 1 292 ? 9.725 1.954 -16.207 1.00 75.06 292 ILE A CA 1
ATOM 2409 C C . ILE A 1 292 ? 10.769 2.737 -15.392 1.00 75.06 292 ILE A C 1
ATOM 2411 O O . ILE A 1 292 ? 10.940 2.484 -14.209 1.00 75.06 292 ILE A O 1
ATOM 2415 N N . ASP A 1 293 ? 11.466 3.691 -16.022 1.00 80.81 293 ASP A N 1
ATOM 2416 C CA . ASP A 1 293 ? 12.346 4.646 -15.335 1.00 80.81 293 ASP A CA 1
ATOM 2417 C C . ASP A 1 293 ? 11.477 5.726 -14.680 1.00 80.81 293 ASP A C 1
ATOM 2419 O O . ASP A 1 293 ? 11.325 6.837 -15.185 1.00 80.81 293 ASP A O 1
ATOM 2423 N N . TRP A 1 294 ? 10.780 5.344 -13.615 1.00 85.19 294 TRP A N 1
ATOM 2424 C CA . TRP A 1 294 ? 9.728 6.153 -13.008 1.00 85.19 294 TRP A CA 1
ATOM 2425 C C . TRP A 1 294 ? 10.254 7.466 -12.413 1.00 85.19 294 TRP A C 1
ATOM 2427 O O . TRP A 1 294 ? 9.502 8.444 -12.373 1.00 85.19 294 TRP A O 1
ATOM 2437 N N . ILE A 1 295 ? 11.528 7.502 -11.999 1.00 83.69 295 ILE A N 1
ATOM 2438 C CA . ILE A 1 295 ? 12.178 8.675 -11.398 1.00 83.69 295 ILE A CA 1
ATOM 2439 C C . ILE A 1 295 ? 12.189 9.827 -12.401 1.00 83.69 295 ILE A C 1
ATOM 2441 O O . ILE A 1 295 ? 11.772 10.934 -12.074 1.00 83.69 295 ILE A O 1
ATOM 2445 N N . ASN A 1 296 ? 12.594 9.553 -13.644 1.00 83.25 296 ASN A N 1
ATOM 2446 C CA . ASN A 1 296 ? 12.833 10.583 -14.659 1.00 83.25 296 ASN A CA 1
ATOM 2447 C C . ASN A 1 296 ? 11.644 10.820 -15.599 1.00 83.25 296 ASN A C 1
ATOM 2449 O O . ASN A 1 296 ? 11.746 11.586 -16.561 1.00 83.25 296 ASN A O 1
ATOM 2453 N N . ARG A 1 297 ? 10.518 10.132 -15.389 1.00 83.31 297 ARG A N 1
ATOM 2454 C CA . ARG A 1 297 ? 9.360 10.194 -16.289 1.00 83.31 297 ARG A CA 1
ATOM 2455 C C . ARG A 1 297 ? 8.193 10.907 -15.620 1.00 83.31 297 ARG A C 1
ATOM 2457 O O . ARG A 1 297 ? 7.929 10.659 -14.447 1.00 83.31 297 ARG A O 1
ATOM 2464 N N . PRO A 1 298 ? 7.447 11.758 -16.340 1.00 87.88 298 PRO A N 1
ATOM 2465 C CA . PRO A 1 298 ? 6.218 12.327 -15.811 1.00 87.88 298 PRO A CA 1
ATOM 2466 C C . PRO A 1 298 ? 5.109 11.268 -15.758 1.00 87.88 298 PRO A C 1
ATOM 2468 O O . PRO A 1 298 ? 5.170 10.221 -16.416 1.00 87.88 298 PRO A O 1
ATOM 2471 N N . TRP A 1 299 ? 4.078 11.566 -14.977 1.00 90.69 299 TRP A N 1
ATOM 2472 C CA . TRP A 1 299 ? 2.815 10.840 -14.991 1.00 90.69 299 TRP A CA 1
ATOM 2473 C C . TRP A 1 299 ? 2.056 11.100 -16.292 1.00 90.69 299 TRP A C 1
ATOM 2475 O O . TRP A 1 299 ? 2.053 12.221 -16.802 1.00 90.69 299 TRP A O 1
ATOM 2485 N N . GLU A 1 300 ? 1.396 10.077 -16.823 1.00 88.19 300 GLU A N 1
ATOM 2486 C CA . GLU A 1 300 ? 0.514 10.205 -17.978 1.00 88.19 300 GLU A CA 1
ATOM 2487 C C . GLU A 1 300 ? -0.799 10.880 -17.574 1.00 88.19 300 GLU A C 1
ATOM 2489 O O . GLU A 1 300 ? -1.616 10.296 -16.862 1.00 88.19 300 GLU A O 1
ATOM 2494 N N . THR A 1 301 ? -1.002 12.113 -18.029 1.00 86.56 301 THR A N 1
ATOM 2495 C CA . THR A 1 301 ? -2.191 12.914 -17.713 1.00 86.56 301 THR A CA 1
ATOM 2496 C C . THR A 1 301 ? -3.055 13.211 -18.931 1.00 86.56 301 THR A C 1
ATOM 2498 O O . THR A 1 301 ? -4.133 13.779 -18.758 1.00 86.56 301 THR A O 1
ATOM 2501 N N . THR A 1 302 ? -2.627 12.857 -20.150 1.00 81.69 302 THR A N 1
ATOM 2502 C CA . THR A 1 302 ? -3.347 13.306 -21.345 1.00 81.69 302 THR A CA 1
ATOM 2503 C C . THR A 1 302 ? -4.654 12.523 -21.529 1.00 81.69 302 THR A C 1
ATOM 2505 O O . THR A 1 302 ? -4.647 11.288 -21.434 1.00 81.69 302 THR A O 1
ATOM 2508 N N . PRO A 1 303 ? -5.788 13.200 -21.795 1.00 76.62 303 PRO A N 1
ATOM 2509 C CA . PRO A 1 303 ? -7.081 12.537 -21.970 1.00 76.62 303 PRO A CA 1
ATOM 2510 C C . PRO A 1 303 ? -7.072 11.462 -23.060 1.00 76.62 303 PRO A C 1
ATOM 2512 O O . PRO A 1 303 ? -7.730 10.439 -22.916 1.00 76.62 303 PRO A O 1
ATOM 2515 N N . GLU A 1 304 ? -6.282 11.636 -24.122 1.00 71.75 304 GLU A N 1
ATOM 2516 C CA . GLU A 1 304 ? -6.202 10.674 -25.228 1.00 71.75 304 GLU A CA 1
ATOM 2517 C C . GLU A 1 304 ? -5.553 9.349 -24.811 1.00 71.75 304 GLU A C 1
ATOM 2519 O O . GLU A 1 304 ? -5.852 8.306 -25.387 1.00 71.75 304 GLU A O 1
ATOM 2524 N N . MET A 1 305 ? -4.647 9.384 -23.830 1.00 71.69 305 MET A N 1
ATOM 2525 C CA . MET A 1 305 ? -3.969 8.194 -23.307 1.00 71.69 305 MET A CA 1
ATOM 2526 C C . MET A 1 305 ? -4.759 7.560 -22.165 1.00 71.69 305 MET A C 1
ATOM 2528 O O . MET A 1 305 ? -4.748 6.340 -22.016 1.00 71.69 305 MET A O 1
ATOM 2532 N N . ARG A 1 306 ? -5.467 8.381 -21.382 1.00 73.81 306 ARG A N 1
ATOM 2533 C CA . ARG A 1 306 ? -6.347 7.908 -20.310 1.00 73.81 306 ARG A CA 1
ATOM 2534 C C . ARG A 1 306 ? -7.685 7.381 -20.831 1.00 73.81 306 ARG A C 1
ATOM 2536 O O . ARG A 1 306 ? -8.319 6.579 -20.161 1.00 73.81 306 ARG A O 1
ATOM 2543 N N . GLY A 1 307 ? -8.098 7.797 -22.024 1.00 62.81 307 GLY A N 1
ATOM 2544 C CA . GLY A 1 307 ? -9.393 7.442 -22.589 1.00 62.81 307 GLY A CA 1
ATOM 2545 C C . GLY A 1 307 ? -10.567 7.997 -21.777 1.00 62.81 307 GLY A C 1
ATOM 2546 O O . GLY A 1 307 ? -10.410 8.651 -20.745 1.00 62.81 307 GLY A O 1
ATOM 2547 N N . THR A 1 308 ? -11.775 7.725 -22.258 1.00 66.56 308 THR A N 1
ATOM 2548 C CA . THR A 1 308 ? -13.042 8.145 -21.636 1.00 66.56 308 THR A CA 1
ATOM 2549 C C . THR A 1 308 ? -13.785 6.992 -20.966 1.00 66.56 308 THR A C 1
ATOM 2551 O O . THR A 1 308 ? -14.938 7.158 -20.570 1.00 66.56 308 THR A O 1
ATOM 2554 N N . ASN A 1 309 ? -13.169 5.812 -20.872 1.00 69.12 309 ASN A N 1
ATOM 2555 C CA . ASN A 1 309 ? -13.840 4.636 -20.340 1.00 69.12 309 ASN A CA 1
ATOM 2556 C C . ASN A 1 309 ? -14.105 4.777 -18.825 1.00 69.12 309 ASN A C 1
ATOM 2558 O O . ASN A 1 309 ? -13.360 5.476 -18.135 1.00 69.12 309 ASN A O 1
ATOM 2562 N N . PRO A 1 310 ? -15.155 4.135 -18.286 1.00 68.81 310 PRO A N 1
ATOM 2563 C CA . PRO A 1 310 ? -15.531 4.265 -16.876 1.00 68.81 310 PRO A CA 1
ATOM 2564 C C . PRO A 1 310 ? -14.376 3.998 -15.900 1.00 68.81 310 PRO A C 1
ATOM 2566 O O . PRO A 1 310 ? -14.204 4.736 -14.927 1.00 68.81 310 PRO A O 1
ATOM 2569 N N . GLY A 1 311 ? -13.533 3.008 -16.196 1.00 73.62 311 GLY A N 1
ATOM 2570 C CA . GLY A 1 311 ? -12.349 2.656 -15.422 1.00 73.62 311 GLY A CA 1
ATOM 2571 C C . GLY A 1 311 ? -11.305 3.769 -15.320 1.00 73.62 311 GLY A C 1
ATOM 2572 O O . GLY A 1 311 ? -10.648 3.886 -14.286 1.00 73.62 311 GLY A O 1
ATOM 2573 N N . SER A 1 312 ? -11.195 4.667 -16.308 1.00 73.00 312 SER A N 1
ATOM 2574 C CA . SER A 1 312 ? -10.266 5.804 -16.226 1.00 73.00 312 SER A CA 1
ATOM 2575 C C . SER A 1 312 ? -10.726 6.910 -15.275 1.00 73.00 312 SER A C 1
ATOM 2577 O O . SER A 1 312 ? -9.910 7.703 -14.790 1.00 73.00 312 SER A O 1
ATOM 2579 N N . ASN A 1 313 ? -12.024 6.928 -14.970 1.00 80.44 313 ASN A N 1
ATOM 2580 C CA . ASN A 1 313 ? -12.652 7.834 -14.017 1.00 80.44 313 ASN A CA 1
ATOM 2581 C C . ASN A 1 313 ? -12.947 7.181 -12.665 1.00 80.44 313 ASN A C 1
ATOM 2583 O O . ASN A 1 313 ? -13.471 7.855 -11.779 1.00 80.44 313 ASN A O 1
ATOM 2587 N N . ALA A 1 314 ? -12.595 5.905 -12.489 1.00 84.19 314 ALA A N 1
ATOM 2588 C CA . ALA A 1 314 ? -12.746 5.212 -11.224 1.00 84.19 314 ALA A CA 1
ATOM 2589 C C . ALA A 1 314 ? -11.981 5.936 -10.106 1.00 84.19 314 ALA A C 1
ATOM 2591 O O . ALA A 1 314 ? -10.790 6.222 -10.241 1.00 84.19 314 ALA A O 1
ATOM 2592 N N . GLN A 1 315 ? -12.675 6.194 -8.996 1.00 88.38 315 GLN A N 1
ATOM 2593 C CA . GLN A 1 315 ? -12.069 6.681 -7.763 1.00 88.38 315 GLN A CA 1
ATOM 2594 C C . GLN A 1 315 ? -11.658 5.483 -6.904 1.00 88.38 315 GLN A C 1
ATOM 2596 O O . GLN A 1 315 ? -12.484 4.636 -6.564 1.00 88.38 315 GLN A O 1
ATOM 2601 N N . VAL A 1 316 ? -10.370 5.397 -6.589 1.00 90.06 316 VAL A N 1
ATOM 2602 C CA . VAL A 1 316 ? -9.712 4.236 -5.990 1.00 90.06 316 VAL A CA 1
ATOM 2603 C C . VAL A 1 316 ? -8.943 4.662 -4.743 1.00 90.06 316 VAL A C 1
ATOM 2605 O O . VAL A 1 316 ? -8.128 5.579 -4.791 1.00 90.06 316 VAL A O 1
ATOM 2608 N N . ILE A 1 317 ? -9.184 3.972 -3.631 1.00 89.88 317 ILE A N 1
ATOM 2609 C CA . ILE A 1 317 ? -8.509 4.164 -2.339 1.00 89.88 317 ILE A CA 1
ATOM 2610 C C . ILE A 1 317 ? -7.215 3.363 -2.290 1.00 89.88 317 ILE A C 1
ATOM 2612 O O . ILE A 1 317 ? -6.186 3.839 -1.803 1.00 89.88 317 ILE A O 1
ATOM 2616 N N . ASP A 1 318 ? -7.278 2.112 -2.740 1.00 93.62 318 ASP A N 1
ATOM 2617 C CA . ASP A 1 318 ? -6.165 1.180 -2.695 1.00 93.62 318 ASP A CA 1
ATOM 2618 C C . ASP A 1 318 ? -6.274 0.121 -3.787 1.00 93.62 318 ASP A C 1
ATOM 2620 O O . ASP A 1 318 ? -7.366 -0.155 -4.280 1.00 93.62 318 ASP A O 1
ATOM 2624 N N . MET A 1 319 ? -5.140 -0.479 -4.151 1.00 93.25 319 MET A N 1
ATOM 2625 C CA . MET A 1 319 ? -5.080 -1.551 -5.145 1.00 93.25 319 MET A CA 1
ATOM 2626 C C . MET A 1 319 ? -4.075 -2.629 -4.762 1.00 93.25 319 MET A C 1
ATOM 2628 O O . MET A 1 319 ? -3.065 -2.346 -4.108 1.00 93.25 319 MET A O 1
ATOM 2632 N N . LEU A 1 320 ? -4.324 -3.847 -5.232 1.00 92.81 320 LEU A N 1
ATOM 2633 C CA . LEU A 1 320 ? -3.379 -4.957 -5.205 1.00 92.81 320 LEU A CA 1
ATOM 2634 C C . LEU A 1 320 ? -3.517 -5.820 -6.466 1.00 92.81 320 LEU A C 1
ATOM 2636 O O . LEU A 1 320 ? -4.585 -5.899 -7.068 1.00 92.81 320 LEU A O 1
ATOM 2640 N N . MET A 1 321 ? -2.432 -6.478 -6.866 1.00 93.44 321 MET A N 1
ATOM 2641 C CA . MET A 1 321 ? -2.454 -7.431 -7.976 1.00 93.44 321 MET A CA 1
ATOM 2642 C C . MET A 1 321 ? -3.061 -8.762 -7.521 1.00 93.44 321 MET A C 1
ATOM 2644 O O . MET A 1 321 ? -2.734 -9.253 -6.438 1.00 93.44 321 MET A O 1
ATOM 2648 N N . ASP A 1 322 ? -3.893 -9.363 -8.366 1.00 92.69 322 ASP A N 1
ATOM 2649 C CA . ASP A 1 322 ? -4.406 -10.717 -8.185 1.00 92.69 322 ASP A CA 1
ATOM 2650 C C . ASP A 1 322 ? -3.635 -11.732 -9.044 1.00 92.69 322 ASP A C 1
ATOM 2652 O O . ASP A 1 322 ? -2.880 -11.399 -9.966 1.00 92.69 322 ASP A O 1
ATOM 2656 N N . SER A 1 323 ? -3.817 -13.006 -8.718 1.00 90.00 323 SER A N 1
ATOM 2657 C CA . SER A 1 323 ? -3.100 -14.141 -9.293 1.00 90.00 323 SER A CA 1
ATOM 2658 C C . SER A 1 323 ? -3.225 -14.263 -10.817 1.00 90.00 323 SER A C 1
ATOM 2660 O O . SER A 1 323 ? -2.344 -14.852 -11.438 1.00 90.00 323 SER A O 1
ATOM 2662 N N . ASP A 1 324 ? -4.245 -13.668 -11.439 1.00 89.44 324 ASP A N 1
ATOM 2663 C CA . ASP A 1 324 ? -4.498 -13.660 -12.886 1.00 89.44 324 ASP A CA 1
ATOM 2664 C C . ASP A 1 324 ? -3.990 -12.401 -13.618 1.00 89.44 324 ASP A C 1
ATOM 2666 O O . ASP A 1 324 ? -4.330 -12.165 -14.781 1.00 89.44 324 ASP A O 1
ATOM 2670 N N . ALA A 1 325 ? -3.146 -11.603 -12.957 1.00 89.50 325 ALA A N 1
ATOM 2671 C CA . ALA A 1 325 ? -2.575 -10.360 -13.477 1.00 89.50 325 ALA A CA 1
ATOM 2672 C C . ALA A 1 325 ? -3.587 -9.222 -13.716 1.00 89.50 325 ALA A C 1
ATOM 2674 O O . ALA A 1 325 ? -3.294 -8.285 -14.471 1.00 89.50 325 ALA A O 1
ATOM 2675 N N . ARG A 1 326 ? -4.763 -9.301 -13.088 1.00 92.00 326 ARG A N 1
ATOM 2676 C CA . ARG A 1 326 ? -5.735 -8.207 -12.973 1.00 92.00 326 ARG A CA 1
ATOM 2677 C C . ARG A 1 326 ? -5.642 -7.604 -11.579 1.00 92.00 326 ARG A C 1
ATOM 2679 O O . ARG A 1 326 ? -5.214 -8.275 -10.642 1.00 92.00 326 ARG A O 1
ATOM 2686 N N . MET A 1 327 ? -6.021 -6.342 -11.431 1.00 92.69 327 MET A N 1
ATOM 2687 C CA . MET A 1 327 ? -5.969 -5.690 -10.124 1.00 92.69 327 MET A CA 1
ATOM 2688 C C . MET A 1 327 ? -7.306 -5.796 -9.392 1.00 92.69 327 MET A C 1
ATOM 2690 O O . MET A 1 327 ? -8.376 -5.693 -9.994 1.00 92.69 327 MET A O 1
ATOM 2694 N N . LEU A 1 328 ? -7.218 -5.991 -8.080 1.00 92.81 328 LEU A N 1
ATOM 2695 C CA . LEU A 1 328 ? -8.294 -5.737 -7.136 1.00 92.81 328 LEU A CA 1
ATOM 2696 C C . LEU A 1 328 ? -8.149 -4.302 -6.642 1.00 92.81 328 LEU A C 1
ATOM 2698 O O . LEU A 1 328 ? -7.051 -3.875 -6.277 1.00 92.81 328 LEU A O 1
ATOM 2702 N N . SER A 1 329 ? -9.259 -3.582 -6.606 1.00 91.69 329 SER A N 1
ATOM 2703 C CA . SER A 1 329 ? -9.312 -2.167 -6.274 1.00 91.69 329 SER A CA 1
ATOM 2704 C C . SER A 1 329 ? -10.378 -1.927 -5.233 1.00 91.69 329 SER A C 1
ATOM 2706 O O . SER A 1 329 ? -11.528 -2.331 -5.396 1.00 91.69 329 SER A O 1
ATOM 2708 N N . LEU A 1 330 ? -10.002 -1.212 -4.186 1.00 90.62 330 LEU A N 1
ATOM 2709 C CA . LEU A 1 330 ? -10.937 -0.665 -3.227 1.00 90.62 330 LEU A CA 1
ATOM 2710 C C . LEU A 1 330 ? -11.444 0.677 -3.766 1.00 90.62 330 LEU A C 1
ATOM 2712 O O . LEU A 1 330 ? -10.669 1.630 -3.865 1.00 90.62 330 LEU A O 1
ATOM 2716 N N . ARG A 1 331 ? -12.713 0.746 -4.167 1.00 86.88 331 ARG A N 1
ATOM 2717 C CA . ARG A 1 331 ? -13.272 1.864 -4.941 1.00 86.88 331 ARG A CA 1
ATOM 2718 C C . ARG A 1 331 ? -14.325 2.639 -4.177 1.00 86.88 331 ARG A C 1
ATOM 2720 O O . ARG A 1 331 ? -15.121 2.041 -3.467 1.00 86.88 331 ARG A O 1
ATOM 2727 N N . PHE A 1 332 ? -14.376 3.946 -4.420 1.00 81.94 332 PHE A N 1
ATOM 2728 C CA . PHE A 1 332 ? -15.534 4.762 -4.079 1.00 81.94 332 PHE A CA 1
ATOM 2729 C C . PHE A 1 332 ? -16.580 4.660 -5.188 1.00 81.94 332 PHE A C 1
ATOM 2731 O O . PHE A 1 332 ? -16.295 4.935 -6.357 1.00 81.94 332 PHE A O 1
ATOM 2738 N N . ILE A 1 333 ? -17.799 4.302 -4.808 1.00 78.44 333 ILE A N 1
ATOM 2739 C CA . ILE A 1 333 ? -18.973 4.317 -5.670 1.00 78.44 333 ILE A CA 1
ATOM 2740 C C . ILE A 1 333 ? -19.839 5.470 -5.184 1.00 78.44 333 ILE A C 1
ATOM 2742 O O . ILE A 1 333 ? -20.538 5.354 -4.187 1.00 78.44 333 ILE A O 1
ATOM 2746 N N . THR A 1 334 ? -19.713 6.617 -5.846 1.00 68.12 334 THR A N 1
ATOM 2747 C CA . THR A 1 334 ? -20.380 7.877 -5.469 1.00 68.12 334 THR A CA 1
ATOM 2748 C C . THR A 1 334 ? -21.631 8.163 -6.296 1.00 68.12 334 THR A C 1
ATOM 2750 O O . THR A 1 334 ? -22.447 8.989 -5.907 1.00 68.12 334 THR A O 1
ATOM 2753 N N . ASN A 1 335 ? -21.807 7.460 -7.420 1.00 66.38 335 ASN A N 1
ATOM 2754 C CA . ASN A 1 335 ? -22.958 7.613 -8.316 1.00 66.38 335 ASN A CA 1
ATOM 2755 C C . ASN A 1 335 ? -24.189 6.798 -7.869 1.00 66.38 335 ASN A C 1
ATOM 2757 O O . ASN A 1 335 ? -25.217 6.819 -8.547 1.00 66.38 335 ASN A O 1
ATOM 2761 N N . SER A 1 336 ? -24.086 6.041 -6.774 1.00 62.50 336 SER A N 1
ATOM 2762 C CA . SER A 1 336 ? -25.207 5.347 -6.141 1.00 62.50 336 SER A CA 1
ATOM 2763 C C . SER A 1 336 ? -25.984 6.299 -5.232 1.00 62.50 336 SER A C 1
ATOM 2765 O O . SER A 1 336 ? -25.459 7.302 -4.756 1.00 62.50 336 SER A O 1
ATOM 2767 N N . LYS A 1 337 ? -27.256 5.969 -4.973 1.00 56.41 337 LYS A N 1
ATOM 2768 C CA . LYS A 1 337 ? -28.105 6.707 -4.022 1.00 56.41 337 LYS A CA 1
ATOM 2769 C C . LYS A 1 337 ? -27.442 6.818 -2.641 1.00 56.41 337 LYS A C 1
ATOM 2771 O O . LYS A 1 337 ? -27.526 7.868 -2.012 1.00 56.41 337 LYS A O 1
ATOM 2776 N N . ASP A 1 338 ? -26.741 5.754 -2.258 1.00 57.66 338 ASP A N 1
ATOM 2777 C CA . ASP A 1 338 ? -25.958 5.645 -1.036 1.00 57.66 338 ASP A CA 1
ATOM 2778 C C . ASP A 1 338 ? -24.498 5.432 -1.450 1.00 57.66 338 ASP A C 1
ATOM 2780 O O . ASP A 1 338 ? -24.183 4.369 -2.001 1.00 57.66 338 ASP A O 1
ATOM 2784 N N . PRO A 1 339 ? -23.611 6.431 -1.285 1.00 63.41 339 PRO A N 1
ATOM 2785 C CA . PRO A 1 339 ? -22.198 6.253 -1.574 1.00 63.41 339 PRO A CA 1
ATOM 2786 C C . PRO A 1 339 ? -21.654 5.043 -0.814 1.00 63.41 339 PRO A C 1
ATOM 2788 O O . PRO A 1 339 ? -22.030 4.819 0.331 1.00 63.41 339 PRO A O 1
ATOM 2791 N N . MET A 1 340 ? -20.778 4.252 -1.421 1.00 71.19 340 MET A N 1
ATOM 2792 C CA . MET A 1 340 ? -20.226 3.062 -0.766 1.00 71.19 340 MET A CA 1
ATOM 2793 C C . MET A 1 340 ? -18.788 2.803 -1.189 1.00 71.19 340 MET A C 1
ATOM 2795 O O . MET A 1 340 ? -18.318 3.311 -2.210 1.00 71.19 340 MET A O 1
ATOM 2799 N N . ILE A 1 341 ? -18.085 2.004 -0.388 1.00 78.94 341 ILE A N 1
ATOM 2800 C CA . ILE A 1 341 ? -16.768 1.487 -0.741 1.00 78.94 341 ILE A CA 1
ATOM 2801 C C . ILE A 1 341 ? -16.885 -0.004 -1.009 1.00 78.94 341 ILE A C 1
ATOM 2803 O O . ILE A 1 341 ? -17.345 -0.743 -0.146 1.00 78.94 341 ILE A O 1
ATOM 2807 N N . LEU A 1 342 ? -16.429 -0.436 -2.183 1.00 81.50 342 LEU A N 1
ATOM 2808 C CA . LEU A 1 342 ? -16.453 -1.839 -2.590 1.00 81.50 342 LEU A CA 1
ATOM 2809 C C . LEU A 1 342 ? -15.068 -2.306 -3.026 1.00 81.50 342 LEU A C 1
ATOM 2811 O O . LEU A 1 342 ? -14.309 -1.557 -3.649 1.00 81.50 342 LEU A O 1
ATOM 2815 N N . LEU A 1 343 ? -14.756 -3.565 -2.726 1.00 87.44 343 LEU A N 1
ATOM 2816 C CA . LEU A 1 343 ? -13.624 -4.258 -3.324 1.00 87.44 343 LEU A CA 1
ATOM 2817 C C . LEU A 1 343 ? -14.081 -4.875 -4.650 1.00 87.44 343 LEU A C 1
ATOM 2819 O O . LEU A 1 343 ? -14.912 -5.778 -4.670 1.00 87.44 343 LEU A O 1
ATOM 2823 N N . GLN A 1 344 ? -13.535 -4.381 -5.754 1.00 89.94 344 GLN A N 1
ATOM 2824 C CA . GLN A 1 344 ? -13.895 -4.803 -7.107 1.00 89.94 344 GLN A CA 1
ATOM 2825 C C . GLN A 1 344 ? -12.664 -5.265 -7.879 1.00 89.94 344 GLN A C 1
ATOM 2827 O O . GLN A 1 344 ? -11.539 -4.862 -7.579 1.00 89.94 344 GLN A O 1
ATOM 2832 N N . LYS A 1 345 ? -12.870 -6.096 -8.897 1.00 91.69 345 LYS A N 1
ATOM 2833 C CA . LYS A 1 345 ? -11.808 -6.636 -9.743 1.00 91.69 345 LYS A CA 1
ATOM 2834 C C . LYS A 1 345 ? -11.894 -6.049 -11.141 1.00 91.69 345 LYS A C 1
ATOM 2836 O O . LYS A 1 345 ? -12.983 -5.846 -11.664 1.00 91.69 345 LYS A O 1
ATOM 2841 N N . GLN A 1 346 ? -10.746 -5.793 -11.757 1.00 91.56 346 GLN A N 1
ATOM 2842 C CA . GLN A 1 346 ? -10.720 -5.360 -13.150 1.00 91.56 346 GLN A CA 1
ATOM 2843 C C . GLN A 1 346 ? -11.243 -6.443 -14.097 1.00 91.56 346 GLN A C 1
ATOM 2845 O O . GLN A 1 346 ? -10.860 -7.610 -13.986 1.00 91.56 346 GLN A O 1
ATOM 2850 N N . ASP A 1 347 ? -12.037 -6.051 -15.087 1.00 88.00 347 ASP A N 1
ATOM 2851 C CA . ASP A 1 347 ? -12.530 -6.939 -16.145 1.00 88.00 347 ASP A CA 1
ATOM 2852 C C . ASP A 1 347 ? -11.417 -7.339 -17.138 1.00 88.00 347 ASP A C 1
ATOM 2854 O O . ASP A 1 347 ? -11.454 -8.412 -17.751 1.00 88.00 347 ASP A O 1
ATOM 2858 N N . GLN A 1 348 ? -10.380 -6.505 -17.254 1.00 88.25 348 GLN A N 1
ATOM 2859 C CA . GLN A 1 348 ? -9.219 -6.678 -18.125 1.00 88.25 348 GLN A CA 1
ATOM 2860 C C . GLN A 1 348 ? -7.913 -6.329 -17.403 1.00 88.25 348 GLN A C 1
ATOM 2862 O O . GLN A 1 348 ? -7.883 -5.643 -16.391 1.00 88.25 348 GLN A O 1
ATOM 2867 N N . THR A 1 349 ? -6.774 -6.755 -17.953 1.00 86.12 349 THR A N 1
ATOM 2868 C CA . THR A 1 349 ? -5.454 -6.544 -17.322 1.00 86.12 349 THR A CA 1
ATOM 2869 C C . THR A 1 349 ? -4.881 -5.132 -17.512 1.00 86.12 349 THR A C 1
ATOM 2871 O O . THR A 1 349 ? -3.717 -4.895 -17.196 1.00 86.12 349 THR A O 1
ATOM 2874 N N . HIS A 1 350 ? -5.620 -4.216 -18.142 1.00 87.62 350 HIS A N 1
ATOM 2875 C CA . HIS A 1 350 ? -5.157 -2.849 -18.374 1.00 87.62 350 HIS A CA 1
ATOM 2876 C C . HIS A 1 350 ? -5.420 -1.988 -17.134 1.00 87.62 350 HIS A C 1
ATOM 2878 O O . HIS A 1 350 ? -6.479 -2.087 -16.533 1.00 87.62 350 HIS A O 1
ATOM 2884 N N . TYR A 1 351 ? -4.504 -1.094 -16.755 1.00 86.94 351 TYR A N 1
ATOM 2885 C CA . TYR A 1 351 ? -4.639 -0.357 -15.489 1.00 86.94 351 TYR A CA 1
ATOM 2886 C C . TYR A 1 351 ? -5.843 0.597 -15.422 1.00 86.94 351 TYR A C 1
ATOM 2888 O O . TYR A 1 351 ? -6.290 0.935 -14.334 1.00 86.94 351 TYR A O 1
ATOM 2896 N N . LEU A 1 352 ? -6.382 0.993 -16.575 1.00 89.06 352 LEU A N 1
ATOM 2897 C CA . LEU A 1 352 ? -7.603 1.800 -16.680 1.00 89.06 352 LEU A CA 1
ATOM 2898 C C . LEU A 1 352 ? -8.849 0.972 -16.989 1.00 89.06 352 LEU A C 1
ATOM 2900 O O . LEU A 1 352 ? -9.861 1.560 -17.332 1.00 89.06 352 LEU A O 1
ATOM 2904 N N . ALA A 1 353 ? -8.772 -0.358 -16.957 1.00 88.06 353 ALA A N 1
ATOM 2905 C CA . ALA A 1 353 ? -9.908 -1.229 -17.231 1.00 88.06 353 ALA A CA 1
ATOM 2906 C C . ALA A 1 353 ? -11.079 -0.974 -16.269 1.00 88.06 353 ALA A C 1
ATOM 2908 O O . ALA A 1 353 ? -10.896 -0.439 -15.166 1.00 88.06 353 ALA A O 1
ATOM 2909 N N . ASP A 1 354 ? -12.277 -1.352 -16.704 1.00 88.19 354 ASP A N 1
ATOM 2910 C CA . ASP A 1 354 ? -13.471 -1.240 -15.877 1.00 88.19 354 ASP A CA 1
ATOM 2911 C C . ASP A 1 354 ? -13.372 -2.256 -14.730 1.00 88.19 354 ASP A C 1
ATOM 2913 O O . ASP A 1 354 ? -12.576 -3.197 -14.775 1.00 88.19 354 ASP A O 1
ATOM 2917 N N . HIS A 1 355 ? -14.096 -2.006 -13.642 1.00 88.94 355 HIS A N 1
ATOM 2918 C CA . HIS A 1 355 ? -14.092 -2.912 -12.499 1.00 88.94 355 HIS A CA 1
ATOM 2919 C C . HIS A 1 355 ? -15.508 -3.352 -12.201 1.00 88.94 355 HIS A C 1
ATOM 2921 O O . HIS A 1 355 ? -16.404 -2.511 -12.114 1.00 88.94 355 HIS A O 1
ATOM 2927 N N . ASP A 1 356 ? -15.638 -4.646 -11.964 1.00 88.00 356 ASP A N 1
ATOM 2928 C CA . ASP A 1 356 ? -16.875 -5.305 -11.595 1.00 88.00 356 ASP A CA 1
ATOM 2929 C C . ASP A 1 356 ? -16.683 -6.073 -10.285 1.00 88.00 356 ASP A C 1
ATOM 2931 O O . ASP A 1 356 ? -15.578 -6.179 -9.734 1.00 88.00 356 ASP A O 1
ATOM 2935 N N . ASP A 1 357 ? -17.778 -6.610 -9.766 1.00 84.81 357 ASP A N 1
ATOM 2936 C CA . ASP A 1 357 ? -17.752 -7.440 -8.572 1.00 84.81 357 ASP A CA 1
ATOM 2937 C C . ASP A 1 357 ? -16.842 -8.656 -8.770 1.00 84.81 357 ASP A C 1
ATOM 2939 O O . ASP A 1 357 ? -16.802 -9.279 -9.830 1.00 84.81 357 ASP A O 1
ATOM 2943 N N . ILE A 1 358 ? -16.109 -9.029 -7.723 1.00 85.00 358 ILE A N 1
ATOM 2944 C CA . ILE A 1 358 ? -15.143 -10.136 -7.787 1.00 85.00 358 ILE A CA 1
ATOM 2945 C C . ILE A 1 358 ? -15.808 -11.428 -8.291 1.00 85.00 358 ILE A C 1
ATOM 2947 O O . ILE A 1 358 ? -15.212 -12.167 -9.069 1.00 85.00 358 ILE A O 1
ATOM 2951 N N . GLU A 1 359 ? -17.060 -11.670 -7.893 1.00 80.19 359 GLU A N 1
ATOM 2952 C CA . GLU A 1 359 ? -17.838 -12.848 -8.289 1.00 80.19 359 GLU A CA 1
ATOM 2953 C C . GLU A 1 359 ? -18.203 -12.874 -9.785 1.00 80.19 359 GLU A C 1
ATOM 2955 O O . GLU A 1 359 ? -18.409 -13.955 -10.341 1.00 80.19 359 GLU A O 1
ATOM 2960 N N . SER A 1 360 ? -18.307 -11.713 -10.445 1.00 82.06 360 SER A N 1
ATOM 2961 C CA . SER A 1 360 ? -18.692 -11.619 -11.861 1.00 82.06 360 SER A CA 1
ATOM 2962 C C . SER A 1 360 ? -17.487 -11.704 -12.800 1.00 82.06 360 SER A C 1
ATOM 2964 O O . SER A 1 360 ? -17.596 -12.227 -13.913 1.00 82.06 360 SER A O 1
ATOM 2966 N N . VAL A 1 361 ? -16.315 -11.262 -12.340 1.00 77.25 361 VAL A N 1
ATOM 2967 C CA . VAL A 1 361 ? -15.045 -11.369 -13.061 1.00 77.25 361 VAL A CA 1
ATOM 2968 C C . VAL A 1 361 ? -14.501 -12.790 -12.892 1.00 77.25 361 VAL A C 1
ATOM 2970 O O . VAL A 1 361 ? -13.628 -13.046 -12.068 1.00 77.25 361 VAL A O 1
ATOM 2973 N N . GLY A 1 362 ? -15.060 -13.733 -13.656 1.00 66.50 362 GLY A N 1
ATOM 2974 C CA . GLY A 1 362 ? -14.795 -15.170 -13.531 1.00 66.50 362 GLY A CA 1
ATOM 2975 C C . GLY A 1 362 ? -13.314 -15.572 -13.408 1.00 66.50 362 GLY A C 1
ATOM 2976 O O . GLY A 1 362 ? -12.401 -14.875 -13.858 1.00 66.50 362 GLY A O 1
ATOM 2977 N N . ASN A 1 363 ? -13.082 -16.745 -12.812 1.00 66.69 363 ASN A N 1
ATOM 2978 C CA . ASN A 1 363 ? -11.743 -17.248 -12.507 1.00 66.69 363 ASN A CA 1
ATOM 2979 C C . ASN A 1 363 ? -10.916 -17.493 -13.775 1.00 66.69 363 ASN A C 1
ATOM 2981 O O . ASN A 1 363 ? -11.168 -18.427 -14.537 1.00 66.69 363 ASN A O 1
ATOM 2985 N N . ASN A 1 364 ? -9.888 -16.672 -13.966 1.00 76.56 364 ASN A N 1
ATOM 2986 C CA . ASN A 1 364 ? -8.894 -16.868 -15.011 1.00 76.56 364 ASN A CA 1
ATOM 2987 C C . ASN A 1 364 ? -7.753 -17.761 -14.518 1.00 76.56 364 ASN A C 1
ATOM 2989 O O . ASN A 1 364 ? -7.515 -17.861 -13.311 1.00 76.56 364 ASN A O 1
ATOM 2993 N N . PRO A 1 365 ? -7.012 -18.397 -15.442 1.00 82.38 365 PRO A N 1
ATOM 2994 C CA . PRO A 1 365 ? -5.826 -19.150 -15.079 1.00 82.38 365 PRO A CA 1
ATOM 2995 C C . PRO A 1 365 ? -4.829 -18.268 -14.326 1.00 82.38 365 PRO A C 1
ATOM 2997 O O . PRO A 1 365 ? -4.553 -17.126 -14.699 1.00 82.38 365 PRO A O 1
ATOM 3000 N N . ARG A 1 366 ? -4.265 -18.850 -13.271 1.00 86.38 366 ARG A N 1
ATOM 3001 C CA . ARG A 1 366 ? -3.223 -18.242 -12.454 1.00 86.38 366 ARG A CA 1
ATOM 3002 C C . ARG A 1 366 ? -1.980 -17.953 -13.300 1.00 86.38 366 ARG A C 1
ATOM 3004 O O . ARG A 1 366 ? -1.429 -18.848 -13.933 1.00 86.38 366 ARG A O 1
ATOM 3011 N N . VAL A 1 367 ? -1.532 -16.702 -13.271 1.00 87.44 367 VAL A N 1
ATOM 3012 C CA . VAL A 1 367 ? -0.335 -16.183 -13.950 1.00 87.44 367 VAL A CA 1
ATOM 3013 C C . VAL A 1 367 ? 0.819 -15.983 -12.965 1.00 87.44 367 VAL A C 1
ATOM 3015 O O . VAL A 1 367 ? 1.976 -16.185 -13.327 1.00 87.44 367 VAL A O 1
ATOM 3018 N N . PHE A 1 368 ? 0.521 -15.590 -11.724 1.00 86.06 368 PHE A N 1
ATOM 3019 C CA . PHE A 1 368 ? 1.527 -15.259 -10.715 1.00 86.06 368 PHE A CA 1
ATOM 3020 C C . PHE A 1 368 ? 1.472 -16.182 -9.493 1.00 86.06 368 PHE A C 1
ATOM 3022 O O . PHE A 1 368 ? 0.400 -16.588 -9.034 1.00 86.06 368 PHE A O 1
ATOM 3029 N N . SER A 1 369 ? 2.652 -16.496 -8.949 1.00 83.12 369 SER A N 1
ATOM 3030 C CA . SER A 1 369 ? 2.794 -17.119 -7.631 1.00 83.12 369 SER A CA 1
ATOM 3031 C C . SER A 1 369 ? 2.341 -16.143 -6.541 1.00 83.12 369 SER A C 1
ATOM 3033 O O . SER A 1 369 ? 2.300 -14.932 -6.753 1.00 83.12 369 SER A O 1
ATOM 3035 N N . ASP A 1 370 ? 1.996 -16.655 -5.363 1.00 81.25 370 ASP A N 1
ATOM 3036 C CA . ASP A 1 370 ? 1.521 -15.802 -4.271 1.00 81.25 370 ASP A CA 1
ATOM 3037 C C . ASP A 1 370 ? 2.618 -14.873 -3.743 1.00 81.25 370 ASP A C 1
ATOM 3039 O O . ASP A 1 370 ? 2.350 -13.702 -3.476 1.00 81.25 370 ASP A O 1
ATOM 3043 N N . VAL A 1 371 ? 3.857 -15.372 -3.676 1.00 78.12 371 VAL A N 1
ATOM 3044 C CA . VAL A 1 371 ? 5.035 -14.596 -3.270 1.00 78.12 371 VAL A CA 1
ATOM 3045 C C . VAL A 1 371 ? 5.235 -13.412 -4.217 1.00 78.12 371 VAL A C 1
ATOM 3047 O O . VAL A 1 371 ? 5.382 -12.274 -3.767 1.00 78.12 371 VAL A O 1
ATOM 3050 N N . LYS A 1 372 ? 5.123 -13.642 -5.530 1.00 82.62 372 LYS A N 1
ATOM 3051 C CA . LYS A 1 372 ? 5.263 -12.597 -6.548 1.00 82.62 372 LYS A CA 1
ATOM 3052 C C . LYS A 1 372 ? 4.187 -11.518 -6.476 1.00 82.62 372 LYS A C 1
ATOM 3054 O O . LYS A 1 372 ? 4.452 -10.378 -6.843 1.00 82.62 372 LYS A O 1
ATOM 3059 N N . LEU A 1 373 ? 2.985 -11.829 -5.987 1.00 87.81 373 LEU A N 1
ATOM 3060 C CA . LEU A 1 373 ? 1.922 -10.823 -5.878 1.00 87.81 373 LEU A CA 1
ATOM 3061 C C . LEU A 1 373 ? 2.294 -9.672 -4.938 1.00 87.81 373 LEU A C 1
ATOM 3063 O O . LEU A 1 373 ? 1.935 -8.524 -5.199 1.00 87.81 373 LEU A O 1
ATOM 3067 N N . SER A 1 374 ? 3.047 -9.962 -3.875 1.00 85.62 374 SER A N 1
ATOM 3068 C CA . SER A 1 374 ? 3.470 -8.942 -2.913 1.00 85.62 374 SER A CA 1
ATOM 3069 C C . SER A 1 374 ? 4.426 -7.905 -3.527 1.00 85.62 374 SER A C 1
ATOM 3071 O O . SER A 1 374 ? 4.335 -6.725 -3.180 1.00 85.62 374 SER A O 1
ATOM 3073 N N . MET A 1 375 ? 5.230 -8.291 -4.528 1.00 87.50 375 MET A N 1
ATOM 3074 C CA . MET A 1 375 ? 6.118 -7.388 -5.277 1.00 87.50 375 MET A CA 1
ATOM 3075 C C . MET A 1 375 ? 5.362 -6.236 -5.935 1.00 87.50 375 MET A C 1
ATOM 3077 O O . MET A 1 375 ? 5.841 -5.108 -5.931 1.00 87.50 375 MET A O 1
ATOM 3081 N N . PHE A 1 376 ? 4.166 -6.473 -6.476 1.00 90.56 376 PHE A N 1
ATOM 3082 C CA . PHE A 1 376 ? 3.410 -5.413 -7.148 1.00 90.56 376 PHE A CA 1
ATOM 3083 C C . PHE A 1 376 ? 2.938 -4.324 -6.183 1.00 90.56 376 PHE A C 1
ATOM 3085 O O . PHE A 1 376 ? 2.707 -3.194 -6.603 1.00 90.56 376 PHE A O 1
ATOM 3092 N N . LYS A 1 377 ? 2.825 -4.640 -4.888 1.00 91.56 377 LYS A N 1
ATOM 3093 C CA . LYS A 1 377 ? 2.450 -3.675 -3.852 1.00 91.56 377 LYS A CA 1
ATOM 3094 C C . LYS A 1 377 ? 3.664 -3.002 -3.219 1.00 91.56 377 LYS A C 1
ATOM 3096 O O . LYS A 1 377 ? 3.626 -1.800 -2.982 1.00 91.56 377 LYS A O 1
ATOM 3101 N N . THR A 1 378 ? 4.714 -3.770 -2.924 1.00 86.38 378 THR A N 1
ATOM 3102 C CA . THR A 1 378 ? 5.878 -3.283 -2.168 1.00 86.38 378 THR A CA 1
ATOM 3103 C C . THR A 1 378 ? 7.035 -2.824 -3.045 1.00 86.38 378 THR A C 1
ATOM 3105 O O . THR A 1 378 ? 7.878 -2.079 -2.562 1.00 86.38 378 THR A O 1
ATOM 3108 N N . GLY A 1 379 ? 7.103 -3.274 -4.297 1.00 85.12 379 GLY A N 1
ATOM 3109 C CA . GLY A 1 379 ? 8.253 -3.111 -5.189 1.00 85.12 379 GLY A CA 1
ATOM 3110 C C . GLY A 1 379 ? 9.405 -4.080 -4.907 1.00 85.12 379 GLY A C 1
ATOM 3111 O O . GLY A 1 379 ? 10.421 -4.033 -5.591 1.00 85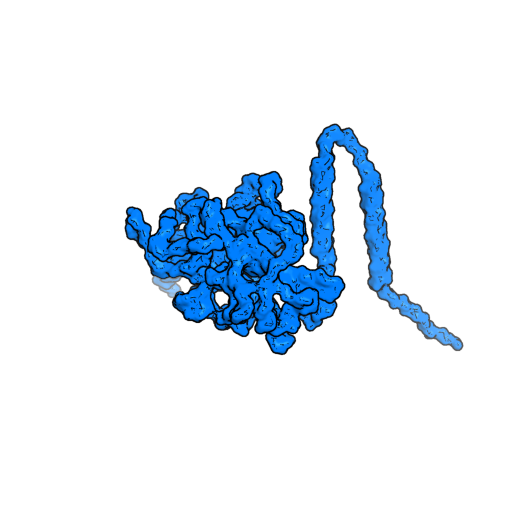.12 379 GLY A O 1
ATOM 3112 N N . LEU A 1 380 ? 9.255 -4.976 -3.923 1.00 82.56 380 LEU A N 1
ATOM 3113 C CA . LEU A 1 380 ? 10.254 -5.984 -3.564 1.00 82.56 380 LEU A CA 1
ATOM 3114 C C . LEU A 1 380 ? 9.944 -7.309 -4.255 1.00 82.56 380 LEU A C 1
ATOM 3116 O O . LEU A 1 380 ? 8.919 -7.930 -3.986 1.00 82.56 380 LEU A O 1
ATOM 3120 N N . ASP A 1 381 ? 10.842 -7.762 -5.119 1.00 80.62 381 ASP A N 1
ATOM 3121 C CA . ASP A 1 381 ? 10.805 -9.107 -5.671 1.00 80.62 381 ASP A CA 1
ATOM 3122 C C . ASP A 1 381 ? 11.281 -10.101 -4.608 1.00 80.62 381 ASP A C 1
ATOM 3124 O O . ASP A 1 381 ? 12.474 -10.362 -4.439 1.00 80.62 381 ASP A O 1
ATOM 3128 N N . TRP A 1 382 ? 10.317 -10.629 -3.858 1.00 74.19 382 TRP A N 1
ATOM 3129 C CA . TRP A 1 382 ? 10.567 -11.588 -2.793 1.00 74.19 382 TRP A CA 1
ATOM 3130 C C . TRP A 1 382 ? 11.009 -12.954 -3.302 1.00 74.19 382 TRP A C 1
ATOM 3132 O O . TRP A 1 382 ? 11.705 -13.634 -2.561 1.00 74.19 382 TRP A O 1
ATOM 3142 N N . GLU A 1 383 ? 10.654 -13.359 -4.528 1.00 70.75 383 GLU A N 1
ATOM 3143 C CA . GLU A 1 383 ? 11.136 -14.631 -5.091 1.00 70.75 383 GLU A CA 1
ATOM 3144 C C . GLU A 1 383 ? 12.644 -14.555 -5.279 1.00 70.75 383 GLU A C 1
ATOM 3146 O O . GLU A 1 383 ? 13.388 -15.372 -4.743 1.00 70.75 383 GLU A O 1
ATOM 3151 N N . THR A 1 384 ? 13.076 -13.499 -5.966 1.00 66.06 384 THR A N 1
ATOM 3152 C CA . THR A 1 384 ? 14.480 -13.158 -6.154 1.00 66.06 384 THR A CA 1
ATOM 3153 C C . THR A 1 384 ? 15.136 -13.015 -4.783 1.00 66.06 384 THR A C 1
ATOM 3155 O O . THR A 1 384 ? 16.004 -13.807 -4.439 1.00 66.06 384 THR A O 1
ATOM 3158 N N . TYR A 1 385 ? 14.638 -12.127 -3.922 1.00 65.00 385 TYR A N 1
ATOM 3159 C CA . TYR A 1 385 ? 15.233 -11.873 -2.612 1.00 65.00 385 TYR A CA 1
ATOM 3160 C C . TYR A 1 385 ? 15.344 -13.129 -1.723 1.00 65.00 385 TYR A C 1
ATOM 3162 O O . TYR A 1 385 ? 16.389 -13.330 -1.123 1.00 65.00 385 TYR A O 1
ATOM 3170 N N . LEU A 1 386 ? 14.321 -13.988 -1.610 1.00 65.56 386 LEU A N 1
ATOM 3171 C CA . LEU A 1 386 ? 14.345 -15.232 -0.807 1.00 65.56 386 LEU A CA 1
ATOM 3172 C C . LEU A 1 386 ? 15.208 -16.343 -1.409 1.00 65.56 386 LEU A C 1
ATOM 3174 O O . LEU A 1 386 ? 15.661 -17.199 -0.661 1.00 65.56 386 LEU A O 1
ATOM 3178 N N . SER A 1 387 ? 15.437 -16.332 -2.721 1.00 57.97 387 SER A N 1
ATOM 3179 C CA . SER A 1 387 ? 16.224 -17.369 -3.396 1.00 57.97 387 SER A CA 1
ATOM 3180 C C . SER A 1 387 ? 17.735 -17.269 -3.177 1.00 57.97 387 SER A C 1
ATOM 3182 O O . SER A 1 387 ? 18.452 -18.183 -3.569 1.00 57.97 387 SER A O 1
ATOM 3184 N N . PHE A 1 388 ? 18.224 -16.187 -2.568 1.00 52.62 388 PHE A N 1
ATOM 3185 C CA . PHE A 1 388 ? 19.654 -15.966 -2.379 1.00 52.62 388 PHE A CA 1
ATOM 3186 C C . PHE A 1 388 ? 20.121 -16.387 -0.988 1.00 52.62 388 PHE A C 1
ATOM 3188 O O . PHE A 1 388 ? 19.768 -15.752 0.008 1.00 52.62 388 PHE A O 1
ATOM 3195 N N . GLU A 1 389 ? 20.956 -17.424 -0.951 1.00 43.94 389 GLU A N 1
ATOM 3196 C CA . GLU A 1 389 ? 21.800 -17.764 0.202 1.00 43.94 389 GLU A CA 1
ATOM 3197 C C . GLU A 1 389 ? 23.091 -16.920 0.220 1.00 43.94 389 GLU A C 1
ATOM 3199 O O . GLU A 1 389 ? 23.650 -16.687 1.289 1.00 43.94 389 GLU A O 1
ATOM 3204 N N . ASP A 1 390 ? 23.511 -16.386 -0.939 1.00 43.34 390 ASP A N 1
ATOM 3205 C CA . ASP A 1 390 ? 24.741 -15.604 -1.113 1.00 43.34 390 ASP A CA 1
ATOM 3206 C C . ASP A 1 390 ? 24.475 -14.282 -1.886 1.00 43.34 390 ASP A C 1
ATOM 3208 O O . ASP A 1 390 ? 23.920 -14.315 -2.994 1.00 43.34 390 ASP A O 1
ATOM 3212 N N . PRO A 1 391 ? 24.823 -13.097 -1.339 1.00 41.75 391 PRO A N 1
ATOM 3213 C CA . PRO A 1 391 ? 24.653 -11.805 -2.011 1.00 41.75 391 PRO A CA 1
ATOM 3214 C C . PRO A 1 391 ? 25.346 -11.678 -3.384 1.00 41.75 391 PRO A C 1
ATOM 3216 O O . PRO A 1 391 ? 24.913 -10.845 -4.186 1.00 41.75 391 PRO A O 1
ATOM 3219 N N . ASP A 1 392 ? 26.345 -12.510 -3.697 1.00 40.19 392 ASP A N 1
ATOM 3220 C CA . ASP A 1 392 ? 27.038 -12.495 -4.996 1.00 40.19 392 ASP A CA 1
ATOM 3221 C C . ASP A 1 392 ? 26.249 -13.195 -6.132 1.00 40.19 392 ASP A C 1
ATOM 3223 O O . ASP A 1 392 ? 26.452 -12.898 -7.316 1.00 40.19 392 ASP A O 1
ATOM 3227 N N . GLU A 1 393 ? 25.261 -14.047 -5.820 1.00 39.88 393 GLU A N 1
ATOM 3228 C CA . GLU A 1 393 ? 24.387 -14.679 -6.830 1.00 39.88 393 GLU A CA 1
ATOM 3229 C C . GLU A 1 393 ? 23.286 -13.743 -7.367 1.00 39.88 393 GLU A C 1
ATOM 3231 O O . GLU A 1 393 ? 22.757 -13.951 -8.469 1.00 39.88 393 GLU A O 1
ATOM 3236 N N . ILE A 1 394 ? 22.988 -12.655 -6.644 1.00 41.44 394 ILE A N 1
ATOM 3237 C CA . ILE A 1 394 ? 22.025 -11.615 -7.052 1.00 41.44 394 ILE A CA 1
ATOM 3238 C C . ILE A 1 394 ? 22.437 -10.977 -8.385 1.00 41.44 394 ILE A C 1
ATOM 3240 O O . ILE A 1 394 ? 21.597 -10.623 -9.227 1.00 41.44 394 ILE A O 1
ATOM 3244 N N . LEU A 1 395 ? 23.747 -10.879 -8.613 1.00 37.16 395 LEU A N 1
ATOM 3245 C CA . LEU A 1 395 ? 24.320 -10.267 -9.803 1.00 37.16 395 LEU A CA 1
ATOM 3246 C C . LEU A 1 395 ? 24.149 -11.131 -11.062 1.00 37.16 395 LEU A C 1
ATOM 3248 O O . LEU A 1 395 ? 23.999 -10.595 -12.159 1.00 37.16 395 LEU A O 1
ATOM 3252 N N . TYR A 1 396 ? 24.120 -12.459 -10.916 1.00 40.12 396 TYR A N 1
ATOM 3253 C CA . TYR A 1 396 ? 24.121 -13.380 -12.055 1.00 40.12 396 TYR A CA 1
ATOM 3254 C C . TYR A 1 396 ? 22.723 -13.691 -12.605 1.00 40.12 396 TYR A C 1
ATOM 3256 O O . TYR A 1 396 ? 22.591 -13.960 -13.801 1.00 40.12 396 TYR A O 1
ATOM 3264 N N . ARG A 1 397 ? 21.661 -13.614 -11.785 1.00 39.22 397 ARG A N 1
ATOM 3265 C CA . ARG A 1 397 ? 20.285 -13.959 -12.215 1.00 39.22 397 ARG A CA 1
ATOM 3266 C C . ARG A 1 397 ? 19.317 -12.783 -12.371 1.00 39.22 397 ARG A C 1
ATOM 3268 O O . ARG A 1 397 ? 18.267 -12.958 -12.989 1.00 39.22 397 ARG A O 1
ATOM 3275 N N . SER A 1 398 ? 19.666 -11.575 -11.916 1.00 42.56 398 SER A N 1
ATOM 3276 C CA . SER A 1 398 ? 18.831 -10.364 -12.084 1.00 42.56 398 SER A CA 1
ATOM 3277 C C . SER A 1 398 ? 18.673 -9.902 -13.544 1.00 42.56 398 SER A C 1
ATOM 3279 O O . SER A 1 398 ? 17.783 -9.110 -13.860 1.00 42.56 398 SER A O 1
ATOM 3281 N N . ASN A 1 399 ? 19.419 -10.495 -14.480 1.00 42.38 399 ASN A N 1
ATOM 3282 C CA . ASN A 1 399 ? 19.022 -10.554 -15.883 1.00 42.38 399 ASN A CA 1
ATOM 3283 C C . ASN A 1 399 ? 17.945 -11.627 -16.078 1.00 42.38 399 ASN A C 1
ATOM 3285 O O . ASN A 1 399 ? 18.184 -12.655 -16.713 1.00 42.38 399 ASN A O 1
ATOM 3289 N N . ASN A 1 400 ? 16.736 -11.385 -15.566 1.00 46.62 400 ASN A N 1
ATOM 3290 C CA . ASN A 1 400 ? 15.578 -12.180 -15.949 1.00 46.62 400 ASN A CA 1
ATOM 3291 C C . ASN A 1 400 ? 15.347 -11.957 -17.452 1.00 46.62 400 ASN A C 1
ATOM 3293 O O . ASN A 1 400 ? 14.696 -10.996 -17.872 1.00 46.62 400 ASN A O 1
ATOM 3297 N N . LEU A 1 401 ? 15.947 -12.828 -18.268 1.00 44.12 401 LEU A N 1
ATOM 3298 C CA . LEU A 1 401 ? 15.951 -12.758 -19.726 1.00 44.12 401 LEU A CA 1
ATOM 3299 C C . LEU A 1 401 ? 14.523 -12.654 -20.264 1.00 44.12 401 LEU A C 1
ATOM 3301 O O . LEU A 1 401 ? 14.291 -11.995 -21.271 1.00 44.12 401 LEU A O 1
ATOM 3305 N N . GLN A 1 402 ? 13.565 -13.242 -19.543 1.00 43.53 402 GLN A N 1
ATOM 3306 C CA . GLN A 1 402 ? 12.145 -13.210 -19.849 1.00 43.53 402 GLN A CA 1
ATOM 3307 C C . GLN A 1 402 ? 11.531 -11.833 -19.563 1.00 43.53 402 GLN A C 1
ATOM 3309 O O . GLN A 1 402 ? 10.838 -11.298 -20.422 1.00 43.53 402 GLN A O 1
ATOM 3314 N N . ALA A 1 403 ? 11.823 -11.201 -18.422 1.00 41.81 403 ALA A N 1
ATOM 3315 C CA . ALA A 1 403 ? 11.374 -9.834 -18.131 1.00 41.81 403 ALA A CA 1
ATOM 3316 C C . ALA A 1 403 ? 12.027 -8.801 -19.072 1.00 41.81 403 ALA A C 1
ATOM 3318 O O . ALA A 1 403 ? 11.354 -7.900 -19.578 1.00 41.81 403 ALA A O 1
ATOM 3319 N N . ILE A 1 404 ? 13.315 -8.972 -19.389 1.00 44.81 404 ILE A N 1
ATOM 3320 C CA . ILE A 1 404 ? 14.042 -8.156 -20.373 1.00 44.81 404 ILE A CA 1
ATOM 3321 C C . ILE A 1 404 ? 13.482 -8.380 -21.787 1.00 44.81 404 ILE A C 1
ATOM 3323 O O . ILE A 1 404 ? 13.278 -7.410 -22.521 1.00 44.81 404 ILE A O 1
ATOM 3327 N N . GLN A 1 405 ? 13.164 -9.622 -22.171 1.00 44.62 405 GLN A N 1
ATOM 3328 C CA . GLN A 1 405 ? 12.484 -9.934 -23.433 1.00 44.62 405 GLN A CA 1
ATOM 3329 C C . GLN A 1 405 ? 11.095 -9.304 -23.491 1.00 44.62 405 GLN A C 1
ATOM 3331 O O . GLN A 1 405 ? 10.772 -8.671 -24.492 1.00 44.62 405 GLN A O 1
ATOM 3336 N N . GLN A 1 406 ? 10.286 -9.417 -22.437 1.00 43.81 406 GLN A N 1
ATOM 3337 C CA . GLN A 1 406 ? 8.955 -8.808 -22.384 1.00 43.81 406 GLN A CA 1
ATOM 3338 C C . GLN A 1 406 ? 9.047 -7.281 -22.494 1.00 43.81 406 GLN A C 1
ATOM 3340 O O . GLN A 1 406 ? 8.346 -6.675 -23.308 1.00 43.81 406 GLN A O 1
ATOM 3345 N N . ARG A 1 407 ? 9.996 -6.657 -21.785 1.00 44.69 407 ARG A N 1
ATOM 3346 C CA . ARG A 1 407 ? 10.296 -5.221 -21.892 1.00 44.69 407 ARG A CA 1
ATOM 3347 C C . ARG A 1 407 ? 10.732 -4.830 -23.308 1.00 44.69 407 ARG A C 1
ATOM 3349 O O . ARG A 1 407 ? 10.245 -3.840 -23.849 1.00 44.69 407 ARG A O 1
ATOM 3356 N N . SER A 1 408 ? 11.603 -5.619 -23.936 1.00 45.44 408 SER A N 1
ATOM 3357 C CA . SER A 1 408 ? 12.045 -5.445 -25.328 1.00 45.44 408 SER A CA 1
ATOM 3358 C C . SER A 1 408 ? 10.875 -5.532 -26.315 1.00 45.44 408 SER A C 1
ATOM 3360 O O . SER A 1 408 ? 10.696 -4.639 -27.147 1.00 45.44 408 SER A O 1
ATOM 3362 N N . ILE A 1 409 ? 10.026 -6.555 -26.189 1.00 47.56 409 ILE A N 1
ATOM 3363 C CA . ILE A 1 409 ? 8.825 -6.747 -27.012 1.00 47.56 409 ILE A CA 1
ATOM 3364 C C . ILE A 1 409 ? 7.885 -5.549 -26.859 1.00 47.56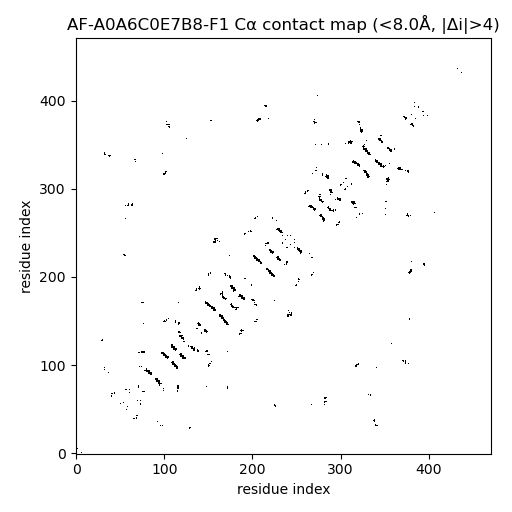 409 ILE A C 1
ATOM 3366 O O . ILE A 1 409 ? 7.379 -5.029 -27.854 1.00 47.56 409 ILE A O 1
ATOM 3370 N N . MET A 1 410 ? 7.681 -5.068 -25.634 1.00 42.56 410 MET A N 1
ATOM 3371 C CA . MET A 1 410 ? 6.781 -3.955 -25.352 1.00 42.56 410 MET A CA 1
ATOM 3372 C C . MET A 1 410 ? 7.303 -2.622 -25.900 1.00 42.56 410 MET A C 1
ATOM 3374 O O . MET A 1 410 ? 6.558 -1.896 -26.559 1.00 42.56 410 MET A O 1
ATOM 3378 N N . VAL A 1 411 ? 8.597 -2.330 -25.726 1.00 46.06 411 VAL A N 1
ATOM 3379 C CA . VAL A 1 411 ? 9.252 -1.155 -26.324 1.00 46.06 411 VAL A CA 1
ATOM 3380 C C . VAL A 1 411 ? 9.177 -1.210 -27.851 1.00 46.06 411 VAL A C 1
ATOM 3382 O O . VAL A 1 411 ? 8.880 -0.199 -28.488 1.00 46.06 411 VAL A O 1
ATOM 3385 N N . ASN A 1 412 ? 9.376 -2.385 -28.453 1.00 47.72 412 ASN A N 1
ATOM 3386 C CA . ASN A 1 412 ? 9.243 -2.562 -29.899 1.00 47.72 412 ASN A CA 1
ATOM 3387 C C . ASN A 1 412 ? 7.795 -2.368 -30.372 1.00 47.72 412 ASN A C 1
ATOM 3389 O O . ASN A 1 412 ? 7.580 -1.713 -31.388 1.00 47.72 412 ASN A O 1
ATOM 3393 N N . ARG A 1 413 ? 6.793 -2.844 -29.620 1.00 44.69 413 ARG A N 1
ATOM 3394 C CA . ARG A 1 413 ? 5.368 -2.597 -29.913 1.00 44.69 413 ARG A CA 1
ATOM 3395 C C . ARG A 1 413 ? 5.001 -1.117 -29.813 1.00 44.69 413 ARG A C 1
ATOM 3397 O O . ARG A 1 413 ? 4.249 -0.626 -30.651 1.00 44.69 413 ARG A O 1
ATOM 3404 N N . LEU A 1 414 ? 5.539 -0.391 -28.833 1.00 43.12 414 LEU A N 1
ATOM 3405 C CA . LEU A 1 414 ? 5.326 1.053 -28.695 1.00 43.12 414 LEU A CA 1
ATOM 3406 C C . LEU A 1 414 ? 5.980 1.835 -29.841 1.00 43.12 414 LEU A C 1
ATOM 3408 O O . LEU A 1 414 ? 5.326 2.697 -30.428 1.00 43.12 414 LEU A O 1
ATOM 3412 N N . LYS A 1 415 ? 7.214 1.482 -30.227 1.00 48.62 415 LYS A N 1
ATOM 3413 C CA . LYS A 1 415 ? 7.878 2.038 -31.419 1.00 48.62 415 LYS A CA 1
ATOM 3414 C C . LYS A 1 415 ? 7.086 1.752 -32.692 1.00 48.62 415 LYS A C 1
ATOM 3416 O O . LYS A 1 415 ? 6.912 2.647 -33.510 1.00 48.62 415 LYS A O 1
ATOM 3421 N N . LEU A 1 416 ? 6.561 0.534 -32.841 1.00 46.53 416 LEU A N 1
ATOM 3422 C CA . LEU A 1 416 ? 5.722 0.157 -33.977 1.00 46.53 416 LEU A CA 1
ATOM 3423 C C . LEU A 1 416 ? 4.430 0.982 -34.011 1.00 46.53 416 LEU A C 1
ATOM 3425 O O . LEU A 1 416 ? 4.094 1.533 -35.049 1.00 46.53 416 LEU A O 1
ATOM 3429 N N . ARG A 1 417 ? 3.742 1.151 -32.874 1.00 45.34 417 ARG A N 1
ATOM 3430 C CA . ARG A 1 417 ? 2.552 2.014 -32.777 1.00 45.34 417 ARG A CA 1
ATOM 3431 C C . ARG A 1 417 ? 2.862 3.469 -33.124 1.00 45.34 417 ARG A C 1
ATOM 3433 O O . ARG A 1 417 ? 2.057 4.102 -33.795 1.00 45.34 417 ARG A O 1
ATOM 3440 N N . GLN A 1 418 ? 4.010 3.996 -32.702 1.00 47.25 418 GLN A N 1
ATOM 3441 C CA . GLN A 1 418 ? 4.451 5.345 -33.072 1.00 47.25 418 GLN A CA 1
ATOM 3442 C C . GLN A 1 418 ? 4.765 5.459 -34.569 1.00 47.25 418 GLN A C 1
ATOM 3444 O O . GLN A 1 418 ? 4.349 6.431 -35.189 1.00 47.25 418 GLN A O 1
ATOM 3449 N N . LEU A 1 419 ? 5.413 4.449 -35.161 1.00 55.91 419 LEU A N 1
ATOM 3450 C CA . LEU A 1 419 ? 5.654 4.359 -36.608 1.00 55.91 419 LEU A CA 1
ATOM 3451 C C . LEU A 1 419 ? 4.352 4.243 -37.415 1.00 55.91 419 LEU A C 1
ATOM 3453 O O . LEU A 1 419 ? 4.247 4.795 -38.505 1.00 55.91 419 LEU A O 1
ATOM 3457 N N . CYS A 1 420 ? 3.353 3.534 -36.889 1.00 48.81 420 CYS A N 1
ATOM 3458 C CA . CYS A 1 420 ? 2.028 3.449 -37.497 1.00 48.81 420 CYS A CA 1
ATOM 3459 C C . CYS A 1 420 ? 1.265 4.772 -37.367 1.00 48.81 420 CYS A C 1
ATOM 3461 O O . CYS A 1 420 ? 0.628 5.185 -38.325 1.00 48.81 420 CYS A O 1
ATOM 3463 N N . LYS A 1 421 ? 1.369 5.469 -36.226 1.00 49.41 421 LYS A N 1
ATOM 3464 C CA . LYS A 1 421 ? 0.779 6.805 -36.032 1.00 49.41 421 LYS A CA 1
ATOM 3465 C C . LYS A 1 421 ? 1.440 7.879 -36.903 1.00 49.41 421 LYS A C 1
ATOM 3467 O O . LYS A 1 421 ? 0.763 8.817 -37.301 1.00 49.41 421 LYS A O 1
ATOM 3472 N N . SER A 1 422 ? 2.737 7.759 -37.199 1.00 52.75 422 SER A N 1
ATOM 3473 C CA . SER A 1 422 ? 3.458 8.700 -38.069 1.00 52.75 422 SER A CA 1
ATOM 3474 C C . SER A 1 422 ? 3.293 8.412 -39.564 1.00 52.75 422 SER A C 1
ATOM 3476 O O . SER A 1 422 ? 3.684 9.235 -40.392 1.00 52.75 422 SER A O 1
ATOM 3478 N N . ARG A 1 423 ? 2.690 7.275 -39.935 1.00 48.62 423 ARG A N 1
ATOM 3479 C CA . ARG A 1 423 ? 2.298 6.977 -41.314 1.00 48.62 423 ARG A CA 1
ATOM 3480 C C . ARG A 1 423 ? 0.873 7.466 -41.560 1.00 48.62 423 ARG A C 1
ATOM 3482 O O . ARG A 1 423 ? -0.096 6.844 -41.145 1.00 48.62 423 ARG A O 1
ATOM 3489 N N . ASN A 1 424 ? 0.772 8.595 -42.255 1.00 43.03 424 ASN A N 1
ATOM 3490 C CA . ASN A 1 424 ? -0.484 9.156 -42.745 1.00 43.03 424 ASN A CA 1
ATOM 3491 C C . ASN A 1 424 ? -1.226 8.108 -43.620 1.00 43.03 424 ASN A C 1
ATOM 3493 O O . ASN A 1 424 ? -0.567 7.481 -44.455 1.00 43.03 424 ASN A O 1
ATOM 3497 N N . PRO A 1 425 ? -2.557 7.910 -43.506 1.00 44.09 425 PRO A N 1
ATOM 3498 C CA . PRO A 1 425 ? -3.268 6.814 -44.177 1.00 44.09 425 PRO A CA 1
ATOM 3499 C C . PRO A 1 425 ? -3.447 6.984 -45.697 1.00 44.09 425 PRO A C 1
ATOM 3501 O O . PRO A 1 425 ? -4.171 6.213 -46.317 1.00 44.09 425 PRO A O 1
ATOM 3504 N N . MET A 1 426 ? -2.804 7.974 -46.322 1.00 39.97 426 MET A N 1
ATOM 3505 C CA . MET A 1 426 ? -3.075 8.352 -47.713 1.00 39.97 426 MET A CA 1
ATOM 3506 C C . MET A 1 426 ? -2.085 7.844 -48.765 1.00 39.97 426 MET A C 1
ATOM 3508 O O . MET A 1 426 ? -2.199 8.227 -49.923 1.00 39.97 426 MET A O 1
ATOM 3512 N N . MET A 1 427 ? -1.159 6.943 -48.431 1.00 38.91 427 MET A N 1
ATOM 3513 C CA . MET A 1 427 ? -0.374 6.260 -49.466 1.00 38.91 427 MET A CA 1
ATOM 3514 C C . MET A 1 427 ? -0.676 4.769 -49.490 1.00 38.91 427 MET A C 1
ATOM 3516 O O . MET A 1 427 ? -0.055 3.961 -48.804 1.00 38.91 427 MET A O 1
ATOM 3520 N N . ASN A 1 428 ? -1.650 4.446 -50.339 1.00 48.41 428 ASN A N 1
ATOM 3521 C CA . ASN A 1 428 ? -1.759 3.165 -51.015 1.00 48.41 428 ASN A CA 1
ATOM 3522 C C . ASN A 1 428 ? -0.434 2.922 -51.748 1.00 48.41 428 ASN A C 1
ATOM 3524 O O . ASN A 1 428 ? -0.166 3.583 -52.745 1.00 48.41 428 ASN A O 1
ATOM 3528 N N . LEU A 1 429 ? 0.421 2.048 -51.227 1.00 43.75 429 LEU A N 1
ATOM 3529 C CA . LEU A 1 429 ? 1.539 1.468 -51.966 1.00 43.75 429 LEU A CA 1
ATOM 3530 C C . LEU A 1 429 ? 2.005 0.223 -51.217 1.00 43.75 429 LEU A C 1
ATOM 3532 O O . LEU A 1 429 ? 2.360 0.286 -50.038 1.00 43.75 429 LEU A O 1
ATOM 3536 N N . GLU A 1 430 ? 2.016 -0.899 -51.933 1.00 47.38 430 GLU A N 1
ATOM 3537 C CA . GLU A 1 430 ? 2.671 -2.163 -51.595 1.00 47.38 430 GLU A CA 1
ATOM 3538 C C . GLU A 1 430 ? 4.191 -1.972 -51.433 1.00 47.38 430 GLU A C 1
ATOM 3540 O O . GLU A 1 430 ? 5.011 -2.524 -52.162 1.00 47.38 430 GLU A O 1
ATOM 3545 N N . ALA A 1 431 ? 4.618 -1.165 -50.469 1.00 44.78 431 ALA A N 1
ATOM 3546 C CA . ALA A 1 431 ? 6.020 -1.018 -50.140 1.00 44.78 431 ALA A CA 1
ATOM 3547 C C . ALA A 1 431 ? 6.408 -2.146 -49.177 1.00 44.78 431 ALA A C 1
ATOM 3549 O O . ALA A 1 431 ? 6.426 -1.958 -47.955 1.00 44.78 431 ALA A O 1
ATOM 3550 N N . ARG A 1 432 ? 6.736 -3.326 -49.730 1.00 46.75 432 ARG A N 1
ATOM 3551 C CA . ARG A 1 432 ? 7.553 -4.332 -49.029 1.00 46.75 432 ARG A CA 1
AT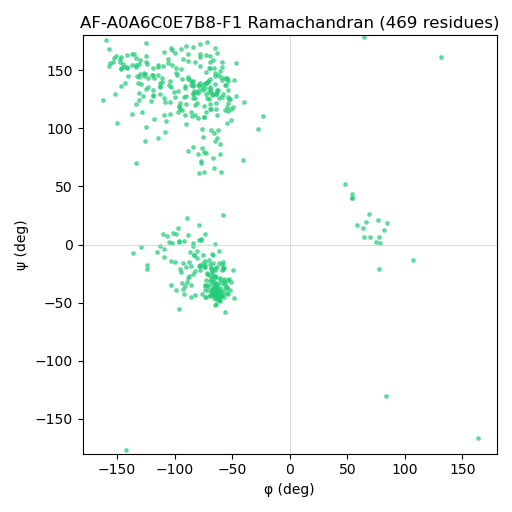OM 3552 C C . ARG A 1 432 ? 8.797 -3.618 -48.525 1.00 46.75 432 ARG A C 1
ATOM 3554 O O . ARG A 1 432 ? 9.645 -3.179 -49.301 1.00 46.75 432 ARG A O 1
ATOM 3561 N N . ASN A 1 433 ? 8.859 -3.408 -47.215 1.00 55.19 433 ASN A N 1
ATOM 3562 C CA . ASN A 1 433 ? 9.918 -2.633 -46.597 1.00 55.19 433 ASN A CA 1
ATOM 3563 C C . ASN A 1 433 ? 11.176 -3.505 -46.547 1.00 55.19 433 ASN A C 1
ATOM 3565 O O . ASN A 1 433 ? 11.458 -4.147 -45.538 1.00 55.19 433 ASN A O 1
ATOM 3569 N N . PHE A 1 434 ? 11.904 -3.541 -47.665 1.00 51.34 434 PHE A N 1
ATOM 3570 C CA . PHE A 1 434 ? 13.097 -4.362 -47.885 1.00 51.34 434 PHE A CA 1
ATOM 3571 C C . PHE A 1 434 ? 14.130 -4.214 -46.765 1.00 51.34 434 PHE A C 1
ATOM 3573 O O . PHE A 1 434 ? 14.806 -5.175 -46.414 1.00 51.34 434 PHE A O 1
ATOM 3580 N N . ASN A 1 435 ? 14.224 -3.032 -46.152 1.00 52.00 435 ASN A N 1
ATOM 3581 C CA . ASN A 1 435 ? 15.125 -2.795 -45.026 1.00 52.00 435 ASN A CA 1
ATOM 3582 C C . ASN A 1 435 ? 14.660 -3.501 -43.747 1.00 52.00 435 ASN A C 1
ATOM 3584 O O . ASN A 1 435 ? 15.490 -3.998 -42.989 1.00 52.00 435 ASN A O 1
ATOM 3588 N N . LEU A 1 436 ? 13.346 -3.582 -43.521 1.00 54.94 436 LEU A N 1
ATOM 3589 C CA . LEU A 1 436 ? 12.774 -4.316 -42.396 1.00 54.94 436 LEU A CA 1
ATOM 3590 C C . LEU A 1 436 ? 12.877 -5.827 -42.621 1.00 54.94 436 LEU A C 1
ATOM 3592 O O . LEU A 1 436 ? 13.324 -6.528 -41.723 1.00 54.94 436 LEU A O 1
ATOM 3596 N N . GLU A 1 437 ? 12.547 -6.320 -43.818 1.00 60.12 437 GLU A N 1
ATOM 3597 C CA . GLU A 1 437 ? 12.712 -7.741 -44.164 1.00 60.12 437 GLU A CA 1
ATOM 3598 C C . GLU A 1 437 ? 14.187 -8.165 -44.082 1.00 60.12 437 GLU A C 1
ATOM 3600 O O . GLU A 1 437 ? 14.505 -9.195 -43.492 1.00 60.12 437 GLU A O 1
ATOM 3605 N N . LYS A 1 438 ? 15.118 -7.336 -44.574 1.00 64.12 438 LYS A N 1
ATOM 3606 C CA . LYS A 1 438 ? 16.561 -7.580 -44.446 1.00 64.12 438 LYS A CA 1
ATOM 3607 C C . LYS A 1 438 ? 17.011 -7.566 -42.984 1.00 64.12 438 LYS A C 1
ATOM 3609 O O . LYS A 1 438 ? 17.807 -8.419 -42.595 1.00 64.12 438 LYS A O 1
ATOM 3614 N N . ALA A 1 439 ? 16.499 -6.650 -42.160 1.00 63.56 439 ALA A N 1
ATOM 3615 C CA . ALA A 1 439 ? 16.820 -6.599 -40.734 1.00 63.56 439 ALA A CA 1
ATOM 3616 C C . ALA A 1 439 ? 16.259 -7.806 -39.963 1.00 63.56 439 ALA A C 1
ATOM 3618 O O . ALA A 1 439 ? 16.943 -8.329 -39.085 1.00 63.56 439 ALA A O 1
ATOM 3619 N N . ILE A 1 440 ? 15.054 -8.269 -40.307 1.00 65.56 440 ILE A N 1
ATOM 3620 C CA . ILE A 1 440 ? 14.445 -9.483 -39.749 1.00 65.56 440 ILE A CA 1
ATOM 3621 C C . ILE A 1 440 ? 15.282 -10.702 -40.139 1.00 65.56 440 ILE A C 1
ATOM 3623 O O . ILE A 1 440 ? 15.763 -11.399 -39.254 1.00 65.56 440 ILE A O 1
ATOM 3627 N N . LYS A 1 441 ? 15.590 -10.872 -41.428 1.00 70.69 441 LYS A N 1
ATOM 3628 C CA . LYS A 1 441 ? 16.391 -11.997 -41.931 1.00 70.69 441 LYS A CA 1
ATOM 3629 C C . LYS A 1 441 ? 17.803 -12.037 -41.336 1.00 70.69 441 LYS A C 1
ATOM 3631 O O . LYS A 1 441 ? 18.320 -13.098 -41.012 1.00 70.69 441 LYS A O 1
ATOM 3636 N N . THR A 1 442 ? 18.422 -10.872 -41.124 1.00 72.94 442 THR A N 1
ATOM 3637 C CA . THR A 1 442 ? 19.733 -10.777 -40.453 1.00 72.94 442 THR A CA 1
ATOM 3638 C C . THR A 1 442 ? 19.647 -11.212 -38.986 1.00 72.94 442 THR A C 1
ATOM 3640 O O . THR A 1 442 ? 20.568 -11.848 -38.477 1.00 72.94 442 THR A O 1
ATOM 3643 N N . LYS A 1 443 ? 18.545 -10.888 -38.294 1.00 73.50 443 LYS A N 1
ATOM 3644 C CA . LYS A 1 443 ? 18.328 -11.315 -36.906 1.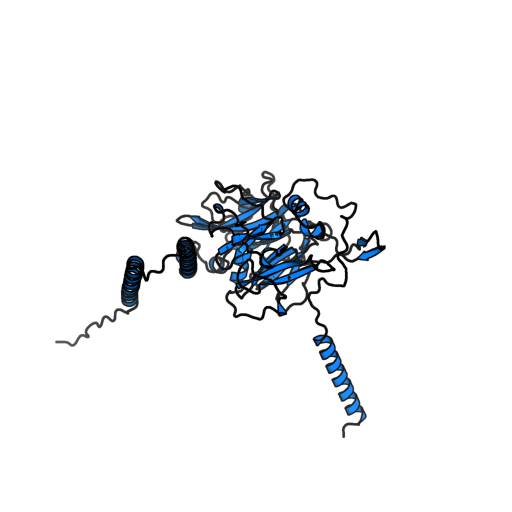00 73.50 443 LYS A CA 1
ATOM 3645 C C . LYS A 1 443 ? 17.980 -12.796 -36.802 1.00 73.50 443 LYS A C 1
ATOM 3647 O O . LYS A 1 443 ? 18.482 -13.440 -35.892 1.00 73.50 443 LYS A O 1
ATOM 3652 N N . GLU A 1 444 ? 17.182 -13.328 -37.722 1.00 76.25 444 GLU A N 1
ATOM 3653 C CA . GLU A 1 444 ? 16.858 -14.758 -37.796 1.00 76.25 444 GLU A CA 1
ATOM 3654 C C . GLU A 1 444 ? 18.115 -15.600 -38.023 1.00 76.25 444 GLU A C 1
ATOM 3656 O O . GLU A 1 444 ? 18.357 -16.531 -37.263 1.00 76.25 444 GLU A O 1
ATOM 3661 N N . ASN A 1 445 ? 18.980 -15.203 -38.963 1.00 77.75 445 ASN A N 1
ATOM 3662 C CA . ASN A 1 445 ? 20.265 -15.875 -39.174 1.00 77.75 445 ASN A CA 1
ATOM 3663 C C . ASN A 1 445 ? 21.126 -15.869 -37.904 1.00 77.75 445 ASN A C 1
ATOM 3665 O O . ASN A 1 445 ? 21.690 -16.890 -37.534 1.00 77.75 445 ASN A O 1
ATOM 3669 N N . ARG A 1 446 ? 21.172 -14.739 -37.187 1.00 76.94 446 ARG A N 1
ATOM 3670 C CA . ARG A 1 446 ? 21.956 -14.636 -35.951 1.00 76.94 446 ARG A CA 1
ATOM 3671 C C . ARG A 1 446 ? 21.382 -15.467 -34.802 1.00 76.94 446 ARG A C 1
ATOM 3673 O O . ARG A 1 446 ? 22.141 -15.930 -33.961 1.00 76.94 446 ARG A O 1
ATOM 3680 N N . VAL A 1 447 ? 20.062 -15.646 -34.750 1.00 68.88 447 VAL A N 1
ATOM 3681 C CA . VAL A 1 447 ? 19.417 -16.564 -33.799 1.00 68.88 447 VAL A CA 1
ATOM 3682 C C . VAL A 1 447 ? 19.775 -18.009 -34.134 1.00 68.88 447 VAL A C 1
ATOM 3684 O O . VAL A 1 447 ? 20.075 -18.768 -33.221 1.00 68.88 447 VAL A O 1
ATOM 3687 N N . GLU A 1 448 ? 19.801 -18.371 -35.415 1.00 77.44 448 GLU A N 1
ATOM 3688 C CA . GLU A 1 448 ? 20.162 -19.719 -35.860 1.00 77.44 448 GLU A CA 1
ATOM 3689 C C . GLU A 1 448 ? 21.641 -20.044 -35.590 1.00 77.44 448 GLU A C 1
ATOM 3691 O O . GLU A 1 448 ? 21.957 -21.138 -35.127 1.00 77.44 448 GLU A O 1
ATOM 3696 N N . ASP A 1 449 ? 22.541 -19.078 -35.798 1.00 78.62 449 ASP A N 1
ATOM 3697 C CA . ASP A 1 449 ? 23.967 -19.216 -35.478 1.00 78.62 449 ASP A CA 1
ATOM 3698 C C . ASP A 1 449 ? 24.186 -19.436 -33.972 1.00 78.62 449 ASP A C 1
ATOM 3700 O O . ASP A 1 449 ? 24.903 -20.352 -33.572 1.00 78.62 449 ASP A O 1
ATOM 3704 N N . LEU A 1 450 ? 23.495 -18.658 -33.130 1.00 71.75 450 LEU A N 1
ATOM 3705 C CA . LEU A 1 450 ? 23.532 -18.827 -31.674 1.00 71.75 450 LEU A CA 1
ATOM 3706 C C . LEU A 1 450 ? 22.944 -20.171 -31.232 1.00 71.75 450 LEU A C 1
ATOM 3708 O O . LEU A 1 450 ? 23.411 -20.758 -30.260 1.00 71.75 450 LEU A O 1
ATOM 3712 N N . ARG A 1 451 ? 21.927 -20.674 -31.940 1.00 73.69 451 ARG A N 1
ATOM 3713 C CA . ARG A 1 451 ? 21.337 -21.990 -31.674 1.00 73.69 451 ARG A CA 1
ATOM 3714 C C . ARG A 1 451 ? 22.334 -23.110 -31.957 1.00 73.69 451 ARG A C 1
ATOM 3716 O O . ARG A 1 451 ? 22.482 -23.998 -31.130 1.00 73.69 451 ARG A O 1
ATOM 3723 N N . LYS A 1 452 ? 23.072 -23.018 -33.068 1.00 75.00 452 LYS A N 1
ATOM 3724 C CA . LYS A 1 452 ? 24.143 -23.967 -33.414 1.00 75.00 452 LYS A CA 1
ATOM 3725 C C . LYS A 1 452 ? 25.303 -23.932 -32.423 1.00 75.00 452 LYS A C 1
ATOM 3727 O O . LYS A 1 452 ? 25.812 -24.990 -32.066 1.00 75.00 452 LYS A O 1
ATOM 3732 N N . GLU A 1 453 ? 25.709 -22.748 -31.964 1.00 77.12 453 GLU A N 1
ATOM 3733 C CA . GLU A 1 453 ? 26.710 -22.628 -30.894 1.00 77.12 453 GLU A CA 1
ATOM 3734 C C . GLU A 1 453 ? 26.213 -23.278 -29.600 1.00 77.12 453 GLU A C 1
ATOM 3736 O O . GLU A 1 453 ? 26.940 -24.054 -28.983 1.00 77.12 453 GLU A O 1
ATOM 3741 N N . LEU A 1 454 ? 24.958 -23.031 -29.220 1.00 67.31 454 LEU A N 1
ATOM 3742 C CA . LEU A 1 454 ? 24.363 -23.619 -28.024 1.00 67.31 454 LEU A CA 1
ATOM 3743 C C . LEU A 1 454 ? 24.268 -25.150 -28.122 1.00 67.31 454 LEU A C 1
ATOM 3745 O O . LEU A 1 454 ? 24.650 -25.847 -27.185 1.00 67.31 454 LEU A O 1
ATOM 3749 N N . ASP A 1 455 ? 23.847 -25.682 -29.268 1.00 71.94 455 ASP A N 1
ATOM 3750 C CA . ASP A 1 455 ? 23.787 -27.125 -29.512 1.00 71.94 455 ASP A CA 1
ATOM 3751 C C . ASP A 1 455 ? 25.192 -27.754 -29.492 1.00 71.94 455 ASP A C 1
ATOM 3753 O O . ASP A 1 455 ? 25.378 -28.844 -28.948 1.00 71.94 455 ASP A O 1
ATOM 3757 N N . SER A 1 456 ? 26.217 -27.047 -29.989 1.00 71.31 456 SER A N 1
ATOM 3758 C CA . SER A 1 456 ? 27.616 -27.498 -29.919 1.00 71.31 456 SER A CA 1
ATOM 3759 C C . SER A 1 456 ? 28.167 -27.559 -28.488 1.00 71.31 456 SER A C 1
ATOM 3761 O O . SER A 1 456 ? 29.037 -28.377 -28.203 1.00 71.31 456 SER A O 1
ATOM 3763 N N . LEU A 1 457 ? 27.623 -26.742 -27.580 1.00 65.69 457 LEU A N 1
ATOM 3764 C CA . LEU A 1 457 ? 27.968 -26.737 -26.156 1.00 65.69 457 LEU A CA 1
ATOM 3765 C C . LEU A 1 457 ? 27.190 -27.791 -25.352 1.00 65.69 457 LEU A C 1
ATOM 3767 O O . LEU A 1 457 ? 27.662 -28.231 -24.307 1.00 65.69 457 LEU A O 1
ATOM 3771 N N . ILE A 1 458 ? 26.006 -28.191 -25.827 1.00 61.78 458 ILE A N 1
ATOM 3772 C CA . ILE A 1 458 ? 25.138 -29.193 -25.180 1.00 61.78 458 ILE A CA 1
ATOM 3773 C C . ILE A 1 458 ? 25.451 -30.611 -25.681 1.00 61.78 458 ILE A C 1
ATOM 3775 O O . ILE A 1 458 ? 25.137 -31.588 -25.000 1.00 61.78 458 ILE A O 1
ATOM 3779 N N . THR A 1 459 ? 26.107 -30.755 -26.837 1.00 50.88 459 THR A N 1
ATOM 3780 C CA . THR A 1 459 ? 26.522 -32.072 -27.329 1.00 50.88 459 THR A CA 1
ATOM 3781 C C . THR A 1 459 ? 27.641 -32.614 -26.428 1.00 50.88 459 THR A C 1
ATOM 3783 O O . THR A 1 459 ? 28.716 -32.014 -26.369 1.00 50.88 459 THR A O 1
ATOM 3786 N N . PRO A 1 460 ? 27.441 -33.741 -25.717 1.00 47.22 460 PRO A N 1
ATOM 3787 C CA . PRO A 1 460 ? 28.497 -34.321 -24.909 1.00 47.22 460 PRO A CA 1
ATOM 3788 C C . PRO A 1 460 ? 29.640 -34.725 -25.831 1.00 47.22 460 PRO A C 1
ATOM 3790 O O . PRO A 1 460 ? 29.425 -35.379 -26.853 1.00 47.22 460 PRO A O 1
ATOM 3793 N N . VAL A 1 461 ? 30.863 -34.365 -25.451 1.00 51.31 461 VAL A N 1
ATOM 3794 C CA . VAL A 1 461 ? 32.083 -34.912 -26.039 1.00 51.31 461 VAL A CA 1
ATOM 3795 C C . VAL A 1 461 ? 32.082 -36.423 -25.787 1.00 51.31 461 VAL A C 1
ATOM 3797 O O . VAL A 1 461 ? 32.645 -36.906 -24.809 1.00 51.31 461 VAL A O 1
ATOM 3800 N N . THR A 1 462 ? 31.459 -37.203 -26.670 1.00 43.56 462 THR A N 1
ATOM 3801 C CA . THR A 1 462 ? 31.772 -38.623 -26.820 1.00 43.56 462 THR A CA 1
ATOM 3802 C C . THR A 1 462 ? 33.128 -38.704 -27.503 1.00 43.56 462 THR A C 1
ATOM 3804 O O . THR A 1 462 ? 33.234 -38.932 -28.707 1.00 43.56 462 THR A O 1
ATOM 3807 N N . LYS A 1 463 ? 34.190 -38.487 -26.722 1.00 42.00 463 LYS A N 1
ATOM 3808 C CA . LYS A 1 463 ? 35.498 -39.057 -27.028 1.00 42.00 463 LYS A CA 1
ATOM 3809 C C . LYS A 1 463 ? 35.321 -40.574 -26.976 1.00 42.00 463 LYS A C 1
ATOM 3811 O O . LYS A 1 463 ? 35.306 -41.163 -25.902 1.00 42.00 463 LYS A O 1
ATOM 3816 N N . GLN A 1 464 ? 35.152 -41.198 -28.137 1.00 39.97 464 GLN A N 1
ATOM 3817 C CA . GLN A 1 464 ? 35.578 -42.579 -28.299 1.00 39.97 464 GLN A CA 1
ATOM 3818 C C . GLN A 1 464 ? 37.107 -42.563 -28.241 1.00 39.97 464 GLN A C 1
ATOM 3820 O O . GLN A 1 464 ? 37.770 -42.207 -29.213 1.00 39.97 464 GLN A O 1
ATOM 3825 N N . GLU A 1 465 ? 37.669 -42.883 -27.078 1.00 39.28 465 GLU A N 1
ATOM 3826 C CA . GLU A 1 465 ? 39.034 -43.397 -27.028 1.00 39.28 465 GLU A CA 1
ATOM 3827 C C . GLU A 1 465 ? 39.050 -44.749 -27.759 1.00 39.28 465 GLU A C 1
ATOM 3829 O O . GLU A 1 465 ? 38.194 -45.598 -27.484 1.00 39.28 465 GLU A O 1
ATOM 3834 N N . PRO A 1 466 ? 39.971 -44.976 -28.709 1.00 42.81 466 PRO A N 1
ATOM 3835 C CA . PRO A 1 466 ? 40.121 -46.287 -29.304 1.00 42.81 466 PRO A CA 1
ATOM 3836 C C . PRO A 1 466 ? 40.695 -47.237 -28.252 1.00 42.81 466 PRO A C 1
ATOM 3838 O O . PRO A 1 466 ? 41.783 -47.034 -27.714 1.00 42.81 466 PRO A O 1
ATOM 3841 N N . PHE A 1 467 ? 39.926 -48.287 -27.982 1.00 36.72 467 PHE A N 1
ATOM 3842 C CA . PHE A 1 467 ? 40.365 -49.486 -27.288 1.00 36.72 467 PHE A CA 1
ATOM 3843 C C . PHE A 1 467 ? 41.703 -49.974 -27.860 1.00 36.72 467 PHE A C 1
ATOM 3845 O O . PHE A 1 467 ? 41.830 -50.208 -29.062 1.00 36.72 467 PHE A O 1
ATOM 3852 N N . TYR A 1 468 ? 42.671 -50.183 -26.970 1.00 42.53 468 TYR A N 1
ATOM 3853 C CA . TYR A 1 468 ? 43.825 -51.042 -27.206 1.00 42.53 468 TYR A CA 1
ATOM 3854 C C . TYR A 1 468 ? 43.359 -52.409 -27.745 1.00 42.53 468 TYR A C 1
ATOM 3856 O O . TYR A 1 468 ? 42.677 -53.159 -27.044 1.00 42.53 468 TYR A O 1
ATOM 3864 N N . GLN A 1 469 ? 43.777 -52.761 -28.960 1.00 35.94 469 GLN A N 1
ATOM 3865 C CA . GLN A 1 469 ? 44.023 -54.151 -29.345 1.00 35.94 469 GLN A CA 1
ATOM 3866 C C . GLN A 1 469 ? 45.489 -54.256 -29.764 1.00 35.94 469 GLN A C 1
ATOM 3868 O O . GLN A 1 469 ? 45.971 -53.469 -30.576 1.00 35.94 469 GLN A O 1
ATOM 3873 N N . GLY A 1 470 ? 46.202 -55.156 -29.090 1.00 40.06 470 GLY A N 1
ATOM 3874 C CA . GLY A 1 470 ? 47.656 -55.217 -29.082 1.00 40.06 470 GLY A CA 1
ATOM 3875 C C . GLY A 1 470 ? 48.302 -55.836 -30.317 1.00 40.06 470 GLY A C 1
ATOM 3876 O O . GLY A 1 470 ? 47.683 -56.605 -31.053 1.00 40.06 470 GLY A O 1
ATOM 3877 N N . LEU A 1 471 ? 49.590 -55.521 -30.438 1.00 33.97 471 LEU A N 1
ATOM 3878 C CA . LEU A 1 471 ? 50.687 -56.417 -30.792 1.00 33.97 471 LEU A CA 1
ATOM 3879 C C . LEU A 1 471 ? 51.953 -55.911 -30.098 1.00 33.97 471 LEU A C 1
ATOM 3881 O O . LEU A 1 471 ? 52.168 -54.677 -30.129 1.00 33.97 471 LEU A O 1
#

Solvent-accessible surface area (backbone atoms only — not comparable to full-atom values): 26892 Å² total; per-residue (Å²): 132,84,53,73,66,58,54,52,51,50,52,53,52,52,50,50,51,51,49,50,51,50,54,58,67,68,54,71,74,62,80,55,87,60,67,98,59,65,59,63,76,71,68,76,59,91,85,66,74,69,79,85,63,93,28,42,47,56,56,16,59,75,64,41,66,86,79,59,53,62,53,67,65,60,48,38,67,47,64,55,83,51,69,46,63,40,87,88,77,67,49,75,42,71,50,82,86,44,75,55,28,68,42,57,44,86,86,58,28,34,44,28,25,24,39,54,9,33,30,29,35,34,68,40,88,86,77,51,75,63,74,50,63,73,44,58,53,35,29,40,82,46,91,85,82,28,51,23,35,47,36,69,46,79,45,72,30,10,54,95,92,38,83,44,60,23,45,34,34,27,32,64,86,14,30,42,32,33,36,76,40,68,50,83,56,32,53,58,41,76,47,78,41,99,88,47,71,46,46,41,54,36,56,36,72,40,34,45,70,48,77,56,102,87,48,78,36,70,36,54,33,33,27,30,44,79,33,46,65,30,26,47,68,58,79,90,76,57,48,46,67,76,33,45,49,69,63,55,55,60,43,49,48,40,69,65,84,84,49,61,85,66,83,64,52,44,66,46,67,36,40,48,95,85,55,31,42,34,30,28,30,46,66,23,26,73,32,40,31,70,42,68,60,48,68,80,31,53,61,57,78,55,62,86,80,53,50,87,51,70,25,40,68,40,33,40,71,35,64,40,57,42,46,56,57,25,42,39,32,36,27,57,42,70,92,46,99,43,42,45,68,45,73,24,25,33,75,40,69,51,95,47,35,43,66,42,51,56,86,73,51,65,91,62,74,75,73,49,58,68,53,54,37,32,17,29,46,38,46,48,57,45,58,66,60,71,69,54,95,47,85,75,57,56,72,73,54,71,69,45,63,65,62,53,46,52,50,50,54,51,54,51,50,52,52,48,52,50,55,53,70,70,49,70,92,82,69,92,67,93,67,77,54,60,69,57,54,50,52,49,53,53,49,52,53,52,51,52,52,52,49,52,54,51,51,62,71,68,52,75,86,78,73,79,74,83,75,89,77,90,131

Organism: NCBI:txid1070528

Foldseek 3Di:
DPDPVVVVVVVVVVVVVVVVVVVVVPPPLALPLDPPDFLPQPPPPVPPPDPPDDFLLVVLCVQEDSSDDSLLSLLAADDQPDWDQDPVPRDTDGDRWAFLEWFADPLGKIWTQTSNLFIWIGNDPQPDSDTHDSAAQRFADDPPPGWGFLYKAWDWAAAPLDIFIWIWTATSQQAIWIAPHNPPNGHIDGLDDPPDCQRGQFQDKAWAWDDDPQATAIWIWTAGRHLAIWTQCPVRDDHRNNDHPNRSSNGGTGHDPPQPDAPFGFNAWFAAPLQWIWGQGSHQFIWTFPDNPNRHTYTDDDCVVLDPDVLRNWRFSYWFADQQRWIWTFTWDSVDSRIDTDTWIFLDNDNSGDTDHPVVSDDDDGDDDSQCRSCRRRVDNVVLVVVDPDSNVSNVCVPPVVSVVSVVVVVVVVVVVVVVVPDDPPDDDPPPPVVVVVVVVVVVVVVVVVVVVVVVVVDDPPPPDDDDDDD

Nearest PDB structures (foldseek):
  8j07-assembly1_i8  TM=4.038E-01  e=4.074E-03  Homo sapiens
  1ofz-assembly1_B  TM=3.282E-01  e=8.719E-04  Aleuria aurantia
  5mxc-assembly1_A-2  TM=3.312E-01  e=7.434E-04  Aleuria aurantia
  5tha-assembly1_A  TM=2.909E-01  e=6.934E-03  Homo sapiens
  7c3e-assembly1_B  TM=3.521E-01  e=8.436E-02  Orbilia oligospora ATCC 24927